Protein 8AMO (pdb70)

Foldseek 3Di:
DFDDDAAEDEQQPQPPWFAPLSRLCVVVVRDQWYDYDQATEGNAPVVLQVLLACCQFWPQLLVDVDPDDDQDQPPRNDGPPVNVVSCVLLQVCQDLVNCVVCQVVLLVVLLVLLVVPLVPQKDFCLVSPLLQSQLQVVCVQQVHDNVCSVLLSVLLVLQLQCPPPPPRDPVSVVSPVVLLVVLLVVLVVLCVPPDPHDSNPCQDDPNRDDSSNSSSNVSNCSNPVRVQLSQLLQQLVQVLQPDLVLLVVCAVPLVLLLLQSLLSLQQQQWCQKRKTFGQAWDATSSHIDGHGGIYIYGFNSNLPVPPDPQRHNDRDSDDPDHDGQSQHHHSPRNSNPSVSSSNSSSNSNSNCVSPSHKHFDPPDRWTADPPDSTSGTPITMMGGD

Structure (mmCIF, N/CA/C/O backbone):
data_8AMO
#
_entry.id   8AMO
#
_cell.length_a   42.210
_cell.length_b   48.530
_cell.length_c   54.150
_cell.angle_alpha   111.652
_cell.angle_beta   99.502
_cell.angle_gamma   109.340
#
_symmetry.space_group_name_H-M   'P 1'
#
loop_
_entity.id
_entity.type
_entity.pdbx_description
1 polymer 'Putative cytochrome P450 143'
2 non-polymer 'PROTOPORPHYRIN IX CONTAINING FE'
3 non-polymer 'CHLORIDE ION'
4 non-polymer GLYCEROL
5 water water
#
loop_
_atom_site.group_PDB
_atom_site.id
_atom_site.type_symbol
_atom_site.label_atom_id
_atom_site.label_alt_id
_atom_site.label_comp_id
_atom_site.label_asym_id
_atom_site.label_entity_id
_atom_site.label_seq_id
_atom_site.pdbx_PDB_ins_code
_atom_site.Cartn_x
_atom_site.Cartn_y
_atom_site.Cartn_z
_atom_site.occupancy
_atom_site.B_iso_or_equiv
_atom_site.auth_seq_id
_atom_site.auth_comp_id
_atom_site.auth_asym_id
_atom_site.auth_atom_id
_atom_site.pdbx_PDB_model_num
ATOM 1 N N . ALA A 1 15 ? 23.27969 10.58866 -29.38486 1.000 76.62360 9 ALA A N 1
ATOM 2 C CA . ALA A 1 15 ? 22.51005 11.82524 -29.45922 1.000 62.61314 9 ALA A CA 1
ATOM 3 C C . ALA A 1 15 ? 21.74673 12.08346 -28.15803 1.000 64.08428 9 ALA A C 1
ATOM 4 O O . ALA A 1 15 ? 21.30200 11.14609 -27.48926 1.000 65.65266 9 ALA A O 1
ATOM 6 N N . GLY A 1 16 ? 21.60194 13.37178 -27.80501 1.000 53.59978 10 GLY A N 1
ATOM 7 C CA . GLY A 1 16 ? 20.89015 13.75294 -26.60228 1.000 48.78653 10 GLY A CA 1
ATOM 8 C C . GLY A 1 16 ? 19.40270 13.93029 -26.84172 1.000 38.75006 10 GLY A C 1
ATOM 9 O O . GLY A 1 16 ? 18.93127 13.95025 -27.97740 1.000 30.48993 10 GLY A O 1
ATOM 10 N N . SER A 1 17 ? 18.66205 14.06802 -25.74278 1.000 32.59214 11 SER A N 1
ATOM 11 C CA . SER A 1 17 ? 17.20398 14.08476 -25.77953 1.000 27.19758 11 SER A CA 1
ATOM 12 C C . SER A 1 17 ? 16.71603 15.47538 -25.39475 1.000 27.75599 11 SER A C 1
ATOM 13 O O . SER A 1 17 ? 16.82027 15.87340 -24.23044 1.000 24.71131 11 SER A O 1
ATOM 16 N N . PHE A 1 18 ? 16.17591 16.21051 -26.37059 1.000 22.16820 12 PHE A N 1
ATOM 17 C CA . PHE A 1 18 ? 15.77897 17.59412 -26.16006 1.000 18.36083 12 PHE A CA 1
ATOM 18 C C . PHE A 1 18 ? 14.27754 17.81298 -26.27425 1.000 18.45774 12 PHE A C 1
ATOM 19 O O . PHE A 1 18 ? 13.83198 18.96549 -26.27594 1.000 18.97528 12 PHE A O 1
ATOM 27 N N . TYR A 1 19 ? 13.48542 16.74284 -26.34180 1.000 17.43157 13 TYR A N 1
ATOM 28 C CA . TYR A 1 19 ? 12.05604 16.82436 -26.62918 1.000 19.54952 13 TYR A CA 1
ATOM 29 C C . TYR A 1 19 ? 11.30060 16.08704 -25.53166 1.000 23.04922 13 TYR A C 1
ATOM 30 O O . TYR A 1 19 ? 11.07574 14.88078 -25.61427 1.000 20.10381 13 TYR A O 1
ATOM 39 N N . LEU A 1 20 ? 10.89935 16.83899 -24.51157 1.000 18.38538 14 LEU A N 1
ATOM 40 C CA . LEU A 1 20 ? 10.28724 16.26878 -23.32488 1.000 16.90932 14 LEU A CA 1
ATOM 41 C C . LEU A 1 20 ? 8.81676 15.95875 -23.58275 1.000 19.85343 14 LEU A C 1
ATOM 42 O O . LEU A 1 20 ? 8.03974 16.87594 -23.86408 1.000 20.82449 14 LEU A O 1
ATOM 47 N N . PRO A 1 21 ? 8.39030 14.70384 -23.47149 1.000 18.24332 15 PRO A N 1
ATOM 48 C CA . PRO A 1 21 ? 6.95844 14.40657 -23.58388 1.000 17.22418 15 PRO A CA 1
ATOM 49 C C . PRO A 1 21 ? 6.19146 15.00502 -22.41914 1.000 20.74585 15 PRO A C 1
ATOM 50 O O . PRO A 1 21 ? 6.69094 15.07300 -21.29430 1.000 18.02185 15 PRO A O 1
ATOM 54 N N . ARG A 1 22 ? 4.96859 15.44613 -22.69942 1.000 19.33942 16 ARG A N 1
ATOM 55 C CA . ARG A 1 22 ? 4.09755 16.00577 -21.68292 1.000 17.41592 16 ARG A CA 1
ATOM 56 C C . ARG A 1 22 ? 2.71419 15.38404 -21.80795 1.000 20.55100 16 ARG A C 1
ATOM 57 O O . ARG A 1 22 ? 2.17157 15.25150 -22.91065 1.000 24.29752 16 ARG A O 1
ATOM 65 N N . LEU A 1 23 ? 2.15586 14.98406 -20.67222 1.000 17.52377 17 LEU A N 1
ATOM 66 C CA . LEU A 1 23 ? 0.79683 14.47850 -20.61979 1.000 23.88616 17 LEU A CA 1
ATOM 67 C C . LEU A 1 23 ? 0.03833 15.18175 -19.50653 1.000 23.05152 17 LEU A C 1
ATOM 68 O O . LEU A 1 23 ? 0.62825 15.68775 -18.55129 1.000 19.41729 17 LEU A O 1
ATOM 73 N N A GLU A 1 24 ? -1.28147 15.23195 -19.63931 0.500 22.71679 18 GLU A N 1
ATOM 74 N N B GLU A 1 24 ? -1.27895 15.21160 -19.66948 0.500 22.73537 18 GLU A N 1
ATOM 75 C CA A GLU A 1 24 ? -2.12951 15.73104 -18.56620 0.500 24.66404 18 GLU A CA 1
ATOM 76 C CA B GLU A 1 24 ? -2.20114 15.64265 -18.63279 0.500 24.74947 18 GLU A CA 1
ATOM 77 C C A GLU A 1 24 ? -2.53576 14.54818 -17.69784 0.500 21.96952 18 GLU A C 1
ATOM 78 C C B GLU A 1 24 ? -2.46002 14.45499 -17.71301 0.500 21.88838 18 GLU A C 1
ATOM 79 O O A GLU A 1 24 ? -3.19408 13.62046 -18.17814 0.500 21.38218 18 GLU A O 1
ATOM 80 O O B GLU A 1 24 ? -2.93749 13.41519 -18.17182 0.500 21.41532 18 GLU A O 1
ATOM 91 N N . TYR A 1 25 ? -2.13739 14.59089 -16.42504 1.000 18.20879 19 TYR A N 1
ATOM 92 C CA . TYR A 1 25 ? -2.33811 13.46097 -15.51732 1.000 22.09989 19 TYR A CA 1
ATOM 93 C C . TYR A 1 25 ? -3.80809 13.06921 -15.41949 1.000 22.77632 19 TYR A C 1
ATOM 94 O O . TYR A 1 25 ? -4.14522 11.87802 -15.45606 1.000 23.62272 19 TYR A O 1
ATOM 103 N N . SER A 1 26 ? -4.69607 14.05596 -15.30823 1.000 24.23926 20 SER A N 1
ATOM 104 C CA . SER A 1 26 ? -6.10894 13.76240 -15.08966 1.000 22.91222 20 SER A CA 1
ATOM 105 C C . SER A 1 26 ? -6.74008 12.96062 -16.22123 1.000 24.82588 20 SER A C 1
ATOM 106 O O . SER A 1 26 ? -7.78152 12.33267 -16.00327 1.000 31.71206 20 SER A O 1
ATOM 109 N N A THR A 1 27 ? -6.13421 12.96098 -17.41425 0.500 26.48947 21 THR A N 1
ATOM 110 N N B THR A 1 27 ? -6.15613 12.95527 -17.41747 0.500 26.49308 21 THR A N 1
ATOM 111 C CA A THR A 1 27 ? -6.68511 12.26235 -18.57097 0.500 25.44792 21 THR A CA 1
ATOM 112 C CA B THR A 1 27 ? -6.75467 12.22494 -18.52721 0.500 25.45777 21 THR A CA 1
ATOM 113 C C A THR A 1 27 ? -6.24361 10.81204 -18.67964 0.500 22.45429 21 THR A C 1
ATOM 114 C C B THR A 1 27 ? -6.05672 10.89734 -18.82768 0.500 22.31739 21 THR A C 1
ATOM 115 O O A THR A 1 27 ? -6.78745 10.09139 -19.51968 0.500 17.37777 21 THR A O 1
ATOM 116 O O B THR A 1 27 ? -6.25119 10.33556 -19.90918 0.500 21.88172 21 THR A O 1
ATOM 123 N N . LEU A 1 28 ? -5.26367 10.37761 -17.89202 1.000 20.33995 22 LEU A N 1
ATOM 124 C CA . LEU A 1 28 ? -4.76389 9.01791 -18.03500 1.000 20.46820 22 LEU A CA 1
ATOM 125 C C . LEU A 1 28 ? -5.91562 8.03193 -17.82949 1.000 19.58300 22 LEU A C 1
ATOM 126 O O . LEU A 1 28 ? -6.74205 8.21643 -16.92888 1.000 21.54593 22 LEU A O 1
ATOM 131 N N . PRO A 1 29 ? -6.02658 7.01153 -18.66449 1.000 20.75980 23 PRO A N 1
ATOM 132 C CA . PRO A 1 29 ? -7.14189 6.04918 -18.54255 1.000 19.91407 23 PRO A CA 1
ATOM 133 C C . PRO A 1 29 ? -6.88197 5.07824 -17.39751 1.000 21.10106 23 PRO A C 1
ATOM 134 O O . PRO A 1 29 ? -6.46132 3.93368 -17.56914 1.000 21.33560 23 PRO A O 1
ATOM 138 N N A MET A 1 30 ? -7.13725 5.55607 -16.18015 0.500 17.37705 24 MET A N 1
ATOM 139 N N B MET A 1 30 ? -7.13982 5.55824 -16.18614 0.500 17.37479 24 MET A N 1
ATOM 140 C CA A MET A 1 30 ? -6.75949 4.85148 -14.96489 0.500 17.48382 24 MET A CA 1
ATOM 141 C CA B MET A 1 30 ? -6.78228 4.86516 -14.95421 0.500 17.50789 24 MET A CA 1
ATOM 142 C C A MET A 1 30 ? -7.93663 4.36287 -14.12126 0.500 16.48098 24 MET A C 1
ATOM 143 C C B MET A 1 30 ? -7.96503 4.28762 -14.19573 0.500 16.40290 24 MET A C 1
ATOM 144 O O A MET A 1 30 ? -7.72535 3.50719 -13.24986 0.500 17.85400 24 MET A O 1
ATOM 145 O O B MET A 1 30 ? -7.78610 3.31831 -13.45414 0.500 18.24840 24 MET A O 1
ATOM 154 N N . ALA A 1 31 ? -9.15856 4.86867 -14.34302 1.000 16.95481 25 ALA A N 1
ATOM 155 C CA . ALA A 1 31 ? -10.26899 4.51514 -13.45638 1.000 21.98707 25 ALA A CA 1
ATOM 156 C C . ALA A 1 31 ? -10.64316 3.04688 -13.57302 1.000 20.53433 25 ALA A C 1
ATOM 157 O O . ALA A 1 31 ? -10.91321 2.39131 -12.56334 1.000 17.65004 25 ALA A O 1
ATOM 159 N N . VAL A 1 32 ? -10.64234 2.51342 -14.79025 1.000 19.06165 26 VAL A N 1
ATOM 160 C CA . VAL A 1 32 ? -11.13925 1.16264 -15.05457 1.000 16.21206 26 VAL A CA 1
ATOM 161 C C . VAL A 1 32 ? -10.03250 0.11989 -14.95748 1.000 14.83775 26 VAL A C 1
ATOM 162 O O . VAL A 1 32 ? -10.21261 -0.94345 -14.35652 1.000 20.59507 26 VAL A O 1
ATOM 166 N N . ASP A 1 33 ? -8.87554 0.39611 -15.55156 1.000 18.99522 27 ASP A N 1
ATOM 167 C CA . ASP A 1 33 ? -7.81956 -0.59991 -15.70422 1.000 16.50403 27 ASP A CA 1
ATOM 168 C C . ASP A 1 33 ? -6.49145 0.11080 -15.50283 1.000 17.89262 27 ASP A C 1
ATOM 169 O O . ASP A 1 33 ? -6.09122 0.91868 -16.35178 1.000 16.69496 27 ASP A O 1
ATOM 174 N N . ARG A 1 34 ? -5.79477 -0.20671 -14.40649 1.000 14.15219 28 ARG A N 1
ATOM 175 C CA . ARG A 1 34 ? -4.48352 0.39959 -14.17726 1.000 15.52477 28 ARG A CA 1
ATOM 176 C C . ARG A 1 34 ? -3.46667 -0.01896 -15.23328 1.000 19.96606 28 ARG A C 1
ATOM 177 O O . ARG A 1 34 ? -2.53558 0.73516 -15.52582 1.000 20.25982 28 ARG A O 1
ATOM 185 N N . GLY A 1 35 ? -3.62045 -1.20936 -15.81345 1.000 18.49355 29 GLY A N 1
ATOM 186 C CA . GLY A 1 35 ? -2.70482 -1.61838 -16.86995 1.000 19.12861 29 GLY A CA 1
ATOM 187 C C . GLY A 1 35 ? -2.72235 -0.67048 -18.05949 1.000 19.79511 29 GLY A C 1
ATOM 188 O O . GLY A 1 35 ? -1.67359 -0.28216 -18.57779 1.000 19.51627 29 GLY A O 1
ATOM 189 N N . VAL A 1 36 ? -3.92036 -0.28135 -18.50292 1.000 16.74737 30 VAL A N 1
ATOM 190 C CA . VAL A 1 36 ? -4.04936 0.66402 -19.60917 1.000 13.83367 30 VAL A CA 1
ATOM 191 C C . VAL A 1 36 ? -3.49411 2.02705 -19.21898 1.000 17.95923 30 VAL A C 1
ATOM 192 O O . VAL A 1 36 ? -2.83810 2.70282 -20.02772 1.000 18.60181 30 VAL A O 1
ATOM 196 N N . GLY A 1 37 ? -3.74211 2.44592 -17.97716 1.000 19.02409 31 GLY A N 1
ATOM 197 C CA . GLY A 1 37 ? -3.23569 3.72925 -17.52541 1.000 16.78585 31 GLY A CA 1
ATOM 198 C C . GLY A 1 37 ? -1.72056 3.78040 -17.51387 1.000 18.46257 31 GLY A C 1
ATOM 199 O O . GLY A 1 37 ? -1.11173 4.69711 -18.07431 1.000 17.30493 31 GLY A O 1
ATOM 200 N N . TRP A 1 38 ? -1.08489 2.78149 -16.90033 1.000 16.25818 32 TRP A N 1
ATOM 201 C CA . TRP A 1 38 ? 0.37552 2.79591 -16.82799 1.000 14.08957 32 TRP A CA 1
ATOM 202 C C . TRP A 1 38 ? 1.00385 2.59680 -18.19590 1.000 15.99804 32 TRP A C 1
ATOM 203 O O . TRP A 1 38 ? 2.06725 3.15945 -18.47559 1.000 19.24046 32 TRP A O 1
ATOM 214 N N . LYS A 1 39 ? 0.37759 1.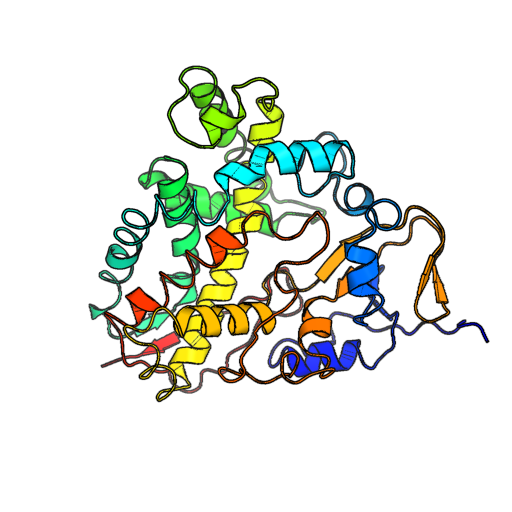77936 -19.04717 1.000 20.89895 33 LYS A N 1
ATOM 215 C CA . LYS A 1 39 ? 0.90569 1.58875 -20.39277 1.000 18.65609 33 LYS A CA 1
ATOM 216 C C . LYS A 1 39 ? 0.88128 2.89735 -21.16604 1.000 19.81504 33 LYS A C 1
ATOM 217 O O . LYS A 1 39 ? 1.83409 3.22129 -21.88540 1.000 18.96865 33 LYS A O 1
ATOM 223 N N . THR A 1 40 ? -0.19329 3.67790 -21.00670 1.000 19.41045 34 THR A N 1
ATOM 224 C CA . THR A 1 40 ? -0.26009 4.97412 -21.67106 1.000 16.88937 34 THR A CA 1
ATOM 225 C C . THR A 1 40 ? 0.88830 5.86242 -21.24140 1.000 18.60784 34 THR A C 1
ATOM 226 O O . THR A 1 40 ? 1.49288 6.56019 -22.06289 1.000 20.03926 34 THR A O 1
ATOM 230 N N . LEU A 1 41 ? 1.19148 5.85933 -19.94883 1.000 19.51896 35 LEU A N 1
ATOM 231 C CA . LEU A 1 41 ? 2.27736 6.68360 -19.45008 1.000 16.08595 35 LEU A CA 1
ATOM 232 C C . LEU A 1 41 ? 3.63102 6.12713 -19.88635 1.000 18.35746 35 LEU A C 1
ATOM 233 O O . LEU A 1 41 ? 4.48653 6.86836 -20.38094 1.000 20.13745 35 LEU A O 1
ATOM 238 N N . ARG A 1 42 ? 3.83263 4.81618 -19.73003 1.000 16.21690 36 ARG A N 1
ATOM 239 C CA . ARG A 1 42 ? 5.10281 4.19069 -20.09624 1.000 16.12053 36 ARG A CA 1
ATOM 240 C C . ARG A 1 42 ? 5.42551 4.42083 -21.56745 1.000 23.39876 36 ARG A C 1
ATOM 241 O O . ARG A 1 42 ? 6.57484 4.71235 -21.92296 1.000 21.44990 36 ARG A O 1
ATOM 249 N N A ASP A 1 43 ? 4.43298 4.29897 -22.43859 0.500 20.05760 37 ASP A N 1
ATOM 250 N N B ASP A 1 43 ? 4.40928 4.28978 -22.43037 0.500 20.05740 37 ASP A N 1
ATOM 251 C CA A ASP A 1 43 ? 4.72546 4.43776 -23.85521 0.500 22.09351 37 ASP A CA 1
ATOM 252 C CA B ASP A 1 43 ? 4.57064 4.45977 -23.86998 0.500 22.05865 37 ASP A CA 1
ATOM 253 C C A ASP A 1 43 ? 4.91980 5.88479 -24.28631 0.500 22.10026 37 ASP A C 1
ATOM 254 C C B ASP A 1 43 ? 4.98185 5.87027 -24.24251 0.500 22.08861 37 ASP A C 1
ATOM 255 O O A ASP A 1 43 ? 5.34122 6.11360 -25.42364 0.500 21.90499 37 ASP A O 1
ATOM 256 O O B ASP A 1 43 ? 5.58961 6.06196 -25.30161 0.500 21.57084 37 ASP A O 1
ATOM 265 N N . ALA A 1 44 ? 4.63834 6.86109 -23.41780 1.000 18.76249 38 ALA A N 1
ATOM 266 C CA . ALA A 1 44 ? 4.92158 8.24338 -23.77676 1.000 19.22475 38 ALA A CA 1
ATOM 267 C C . ALA A 1 44 ? 6.41114 8.56240 -23.74780 1.000 20.49109 38 ALA A C 1
ATOM 268 O O . ALA A 1 44 ? 6.85522 9.45284 -24.48791 1.000 20.62273 38 ALA A O 1
ATOM 270 N N . GLY A 1 45 ? 7.19206 7.84470 -22.94145 1.000 19.02279 39 GLY A N 1
ATOM 271 C CA . GLY A 1 45 ? 8.63398 7.97000 -22.94308 1.000 15.75760 39 GLY A CA 1
ATOM 272 C C . GLY A 1 45 ? 9.23258 7.60971 -21.59543 1.000 17.84425 39 GLY A C 1
ATOM 273 O O . GLY A 1 45 ? 8.51353 7.39778 -20.61092 1.000 19.61626 39 GLY A O 1
ATOM 274 N N . PRO A 1 46 ? 10.56522 7.51522 -21.52902 1.000 20.70404 40 PRO A N 1
ATOM 275 C CA . PRO A 1 46 ? 11.20994 7.23186 -20.23210 1.000 20.41157 40 PRO A CA 1
ATOM 276 C C . PRO A 1 46 ? 11.04854 8.34945 -19.22542 1.000 20.20311 40 PRO A C 1
ATOM 277 O O . PRO A 1 46 ? 11.05742 8.08988 -18.01699 1.000 17.34786 40 PRO A O 1
ATOM 281 N N . VAL A 1 47 ? 10.92322 9.59117 -19.68222 1.000 18.49704 41 VAL A N 1
ATOM 282 C CA . VAL A 1 47 ? 10.67602 10.74293 -18.82840 1.000 14.71587 41 VAL A CA 1
ATOM 283 C C . VAL A 1 47 ? 9.45204 11.45270 -19.38501 1.000 18.85082 41 VAL A C 1
ATOM 284 O O . VAL A 1 47 ? 9.44109 11.84187 -20.55853 1.000 16.78903 41 VAL A O 1
ATOM 288 N N . VAL A 1 48 ? 8.43732 11.63608 -18.55421 1.000 17.77031 42 VAL A N 1
ATOM 289 C CA . VAL A 1 48 ? 7.18181 12.23837 -18.97554 1.000 17.36583 42 VAL A CA 1
ATOM 290 C C . VAL A 1 48 ? 6.81396 13.31868 -17.97092 1.000 18.09288 42 VAL A C 1
ATOM 291 O O . VAL A 1 48 ? 6.70261 13.04662 -16.76819 1.000 16.62085 42 VAL A O 1
ATOM 295 N N . PHE A 1 49 ? 6.62943 14.53455 -18.45326 1.000 18.15051 43 PHE A N 1
ATOM 296 C CA . PHE A 1 49 ? 6.28144 15.65003 -17.58745 1.000 20.69909 43 PHE A CA 1
ATOM 297 C C . PHE A 1 49 ? 4.76350 15.69619 -17.46088 1.000 19.55530 43 PHE A C 1
ATOM 298 O O . PHE A 1 49 ? 4.04719 15.75122 -18.46821 1.000 20.73341 43 PHE A O 1
ATOM 306 N N . MET A 1 50 ? 4.27070 15.61214 -16.22822 1.000 15.61380 44 MET A N 1
ATOM 307 C CA . MET A 1 50 ? 2.83997 15.73242 -15.96797 1.000 17.02593 44 MET A CA 1
ATOM 308 C C . MET A 1 50 ? 2.64964 16.67162 -14.79075 1.000 23.77182 44 MET A C 1
ATOM 309 O O . MET A 1 50 ? 3.05004 16.34978 -13.66694 1.000 20.22784 44 MET A O 1
ATOM 314 N N . ASN A 1 51 ? 2.06910 17.83610 -15.06407 1.000 22.76274 45 ASN A N 1
ATOM 315 C CA . ASN A 1 51 ? 1.55671 18.72577 -14.02675 1.000 25.58228 45 ASN A CA 1
ATOM 316 C C . ASN A 1 51 ? 2.60969 19.01702 -12.95310 1.000 22.01195 45 ASN A C 1
ATOM 317 O O . ASN A 1 51 ? 2.39290 18.84589 -11.75324 1.000 24.40492 45 ASN A O 1
ATOM 322 N N . GLY A 1 52 ? 3.78186 19.43842 -13.41707 1.000 22.71119 46 GLY A N 1
ATOM 323 C CA . GLY A 1 52 ? 4.82370 19.94371 -12.55616 1.000 21.66697 46 GLY A CA 1
ATOM 324 C C . GLY A 1 52 ? 5.91364 18.95282 -12.22289 1.000 23.09848 46 GLY A C 1
ATOM 325 O O . GLY A 1 52 ? 6.96319 19.36895 -11.71567 1.000 23.40648 46 GLY A O 1
ATOM 326 N N . TRP A 1 53 ? 5.70431 17.66441 -12.49099 1.000 17.32109 47 TRP A N 1
ATOM 327 C CA . TRP A 1 53 ? 6.63038 16.62120 -12.08115 1.000 19.56993 47 TRP A CA 1
ATOM 328 C C . TRP A 1 53 ? 7.14498 15.85593 -13.29115 1.000 15.44548 47 TRP A C 1
ATOM 329 O O . TRP A 1 53 ? 6.42209 15.67399 -14.27998 1.000 17.10180 47 TRP A O 1
ATOM 340 N N . TYR A 1 54 ? 8.40262 15.40771 -13.19800 1.000 13.82882 48 TYR A N 1
ATOM 341 C CA . TYR A 1 54 ? 9.00132 14.49780 -14.17269 1.000 18.65092 48 TYR A CA 1
ATOM 342 C C . TYR A 1 54 ? 8.76395 13.06215 -13.71159 1.000 17.87649 48 TYR A C 1
ATOM 343 O O . TYR A 1 54 ? 9.30375 12.63760 -12.68860 1.000 19.33714 48 TYR A O 1
ATOM 352 N N . TYR A 1 55 ? 7.99245 12.29750 -14.48048 1.000 16.46588 49 TYR A N 1
ATOM 353 C CA . TYR A 1 55 ? 7.72941 10.90366 -14.14571 1.000 18.91926 49 TYR A CA 1
ATOM 354 C C . TYR A 1 55 ? 8.75430 10.02538 -14.85512 1.000 16.75962 49 TYR A C 1
ATOM 355 O O . TYR A 1 55 ? 8.88133 10.07900 -16.08639 1.000 15.80966 49 TYR A O 1
ATOM 364 N N A LEU A 1 56 ? 9.49735 9.23925 -14.08356 0.500 15.41646 50 LEU A N 1
ATOM 365 N N B LEU A 1 56 ? 9.50890 9.25055 -14.08371 0.500 15.41814 50 LEU A N 1
ATOM 366 C CA A LEU A 1 56 ? 10.41041 8.24509 -14.63036 0.500 15.92175 50 LEU A CA 1
ATOM 367 C CA B LEU A 1 56 ? 10.40482 8.24740 -14.63935 0.500 15.92709 50 LEU A CA 1
ATOM 368 C C A LEU A 1 56 ? 9.64883 6.93060 -14.73449 0.500 14.94394 50 LEU A C 1
ATOM 369 C C B LEU A 1 56 ? 9.62382 6.94658 -14.74025 0.500 14.95609 50 LEU A C 1
ATOM 370 O O A LEU A 1 56 ? 9.19338 6.39043 -13.71749 0.500 16.82387 50 LEU A O 1
ATOM 371 O O B LEU A 1 56 ? 9.13409 6.43049 -13.72618 0.500 16.80340 50 LEU A O 1
ATOM 380 N N . THR A 1 57 ? 9.48021 6.43566 -15.96153 1.000 15.14089 51 THR A N 1
ATOM 381 C CA . THR A 1 57 ? 8.55949 5.34129 -16.23887 1.000 16.63263 51 THR A CA 1
ATOM 382 C C . THR A 1 57 ? 9.22381 3.99366 -16.45913 1.000 20.00151 51 THR A C 1
ATOM 383 O O . THR A 1 57 ? 8.51026 2.98755 -16.53076 1.000 22.92641 51 THR A O 1
ATOM 387 N N . ARG A 1 58 ? 10.54199 3.93368 -16.57618 1.000 13.49616 52 ARG A N 1
ATOM 388 C CA . ARG A 1 58 ? 11.22469 2.71964 -17.01163 1.000 19.24098 52 ARG A CA 1
ATOM 389 C C . ARG A 1 58 ? 12.00707 2.08557 -15.86261 1.000 18.82375 52 ARG A C 1
ATOM 390 O O . ARG A 1 58 ? 12.61712 2.78867 -15.05242 1.000 18.69836 52 ARG A O 1
ATOM 398 N N . ARG A 1 59 ? 11.99353 0.74815 -15.83895 1.000 16.82000 53 ARG A N 1
ATOM 399 C CA . ARG A 1 59 ? 12.55833 -0.05489 -14.75492 1.000 18.33043 53 ARG A CA 1
ATOM 400 C C . ARG A 1 59 ? 14.00238 0.30487 -14.44111 1.000 20.33000 53 ARG A C 1
ATOM 401 O O . ARG A 1 59 ? 14.37393 0.45087 -13.27080 1.000 17.94487 53 ARG A O 1
ATOM 409 N N A GLU A 1 60 ? 14.84330 0.43199 -15.47048 0.500 19.91207 54 GLU A N 1
ATOM 410 N N B GLU A 1 60 ? 14.83153 0.44065 -15.48265 0.500 19.91025 54 GLU A N 1
ATOM 411 C CA A GLU A 1 60 ? 16.25746 0.69683 -15.22174 0.500 18.35010 54 GLU A CA 1
ATOM 412 C CA B GLU A 1 60 ? 16.25325 0.70935 -15.28798 0.500 18.37258 54 GLU A CA 1
ATOM 413 C C A GLU A 1 60 ? 16.44730 2.00590 -14.46335 0.500 21.50962 54 GLU A C 1
ATOM 414 C C B GLU A 1 60 ? 16.46646 2.00509 -14.51306 0.500 21.51119 54 GLU A C 1
ATOM 415 O O A GLU A 1 60 ? 17.28759 2.09446 -13.55769 0.500 24.87166 54 GLU A O 1
ATOM 416 O O B GLU A 1 60 ? 17.34181 2.08163 -13.64054 0.500 25.01106 54 GLU A O 1
ATOM 427 N N . ASP A 1 61 ? 15.64601 3.02047 -14.78970 1.000 16.25545 55 ASP A N 1
ATOM 428 C CA . ASP A 1 61 ? 15.80597 4.32506 -14.16112 1.000 20.07521 55 ASP A CA 1
ATOM 429 C C . ASP A 1 61 ? 15.13201 4.37848 -12.79508 1.000 16.04973 55 ASP A C 1
ATOM 430 O O . ASP A 1 61 ? 15.68293 4.95065 -11.84861 1.000 17.37577 55 ASP A O 1
ATOM 435 N N . VAL A 1 62 ? 13.92182 3.82788 -12.69893 1.000 17.02794 56 VAL A N 1
ATOM 436 C CA . VAL A 1 62 ? 13.17092 3.83045 -11.44568 1.000 13.13048 56 VAL A CA 1
ATOM 437 C C . VAL A 1 62 ? 13.94744 3.12334 -10.33568 1.000 16.27284 56 VAL A C 1
ATOM 438 O O . VAL A 1 62 ? 14.07540 3.63208 -9.21745 1.000 15.40585 56 VAL A O 1
ATOM 442 N N . LEU A 1 63 ? 14.46176 1.92757 -10.61185 1.000 15.01790 57 LEU A N 1
ATOM 443 C CA . LEU A 1 63 ? 15.11351 1.18073 -9.53653 1.000 19.49628 57 LEU A CA 1
ATOM 444 C C . LEU A 1 63 ? 16.44703 1.80892 -9.15412 1.000 15.97991 57 LEU A C 1
ATOM 445 O O . LEU A 1 63 ? 16.76073 1.91478 -7.96729 1.000 18.56410 57 LEU A O 1
ATOM 450 N N . ALA A 1 64 ? 17.22281 2.27261 -10.14326 1.000 16.62814 58 ALA A N 1
ATOM 451 C CA . ALA A 1 64 ? 18.45999 2.98931 -9.83610 1.000 15.35632 58 ALA A CA 1
ATOM 452 C C . ALA A 1 64 ? 18.17100 4.24197 -9.01186 1.000 19.88721 58 ALA A C 1
ATOM 453 O O . ALA A 1 64 ? 18.89424 4.54603 -8.05156 1.000 18.45109 58 ALA A O 1
ATOM 455 N N . ALA A 1 65 ? 17.09166 4.95954 -9.34787 1.000 14.46308 59 ALA A N 1
ATOM 456 C CA . ALA A 1 65 ? 16.76116 6.18055 -8.61712 1.000 16.71163 59 ALA A CA 1
ATOM 457 C C . ALA A 1 65 ? 16.35085 5.86222 -7.18071 1.000 13.68504 59 ALA A C 1
ATOM 458 O O . ALA A 1 65 ? 16.81387 6.51231 -6.23489 1.000 15.77059 59 ALA A O 1
ATOM 460 N N . LEU A 1 66 ? 15.48722 4.86092 -6.99407 1.000 14.21988 60 LEU A N 1
ATOM 461 C CA . LEU A 1 66 ? 15.09670 4.45085 -5.64096 1.000 12.66112 60 LEU A CA 1
ATOM 462 C C . LEU A 1 66 ? 16.30510 4.06781 -4.80448 1.000 18.80758 60 LEU A C 1
ATOM 463 O O . LEU A 1 66 ? 16.31926 4.28664 -3.57960 1.000 15.78935 60 LEU A O 1
ATOM 468 N N . ARG A 1 67 ? 17.31240 3.47344 -5.44263 1.000 16.78910 61 ARG A N 1
ATOM 469 C CA . ARG A 1 67 ? 18.50805 2.99317 -4.75684 1.000 19.21597 61 ARG A CA 1
ATOM 470 C C . ARG A 1 67 ? 19.54302 4.08075 -4.53065 1.000 21.33656 61 ARG A C 1
ATOM 471 O O . ARG A 1 67 ? 20.55343 3.82248 -3.87103 1.000 19.82561 61 ARG A O 1
ATOM 479 N N . ASN A 1 68 ? 19.33069 5.29266 -5.05970 1.000 16.36608 62 ASN A N 1
ATOM 480 C CA . ASN A 1 68 ? 20.30828 6.37523 -4.94944 1.000 19.66627 62 ASN A CA 1
ATOM 481 C C . ASN A 1 68 ? 19.71916 7.55634 -4.18280 1.000 19.21086 62 ASN A C 1
ATOM 482 O O . ASN A 1 68 ? 19.32597 8.56676 -4.78551 1.000 18.95144 62 ASN A O 1
ATOM 487 N N . PRO A 1 69 ? 19.68032 7.48443 -2.84920 1.000 17.42288 63 PRO A N 1
ATOM 488 C CA . PRO A 1 69 ? 19.12701 8.60885 -2.07204 1.000 16.12915 63 PRO A CA 1
ATOM 489 C C . PRO A 1 69 ? 19.98904 9.85528 -2.08795 1.000 17.24833 63 PRO A C 1
ATOM 490 O O . PRO A 1 69 ? 19.45250 10.95559 -1.87402 1.000 20.72296 63 PRO A O 1
ATOM 494 N N . LYS A 1 70 ? 21.29019 9.72600 -2.35681 1.000 17.43250 64 LYS A N 1
ATOM 495 C CA . LYS A 1 70 ? 22.15764 10.89984 -2.43850 1.000 13.64737 64 LYS A CA 1
ATOM 496 C C . LYS A 1 70 ? 21.70465 11.81432 -3.56318 1.000 21.18246 64 LYS A C 1
ATOM 497 O O . LYS A 1 70 ? 21.69840 13.04552 -3.42171 1.000 20.11984 64 LYS A O 1
ATOM 503 N N . VAL A 1 71 ? 21.31307 11.22274 -4.68191 1.000 18.09324 65 VAL A N 1
ATOM 504 C CA . VAL A 1 71 ? 20.94220 11.97998 -5.86491 1.000 20.04079 65 VAL A CA 1
ATOM 505 C C . VAL A 1 71 ? 19.43983 12.25418 -5.89935 1.000 17.92377 65 VAL A C 1
ATOM 506 O O . VAL A 1 71 ? 19.01360 13.36413 -6.23123 1.000 19.75872 65 VAL A O 1
ATOM 510 N N . PHE A 1 72 ? 18.61804 11.25991 -5.55583 1.000 14.08179 66 PHE A N 1
ATOM 511 C CA . PHE A 1 72 ? 17.15848 11.39574 -5.57095 1.000 14.30366 66 PHE A CA 1
ATOM 512 C C . PHE A 1 72 ? 16.69320 11.48354 -4.11641 1.000 16.12965 66 PHE A C 1
ATOM 513 O O . PHE A 1 72 ? 16.45487 10.46905 -3.45815 1.000 17.20717 66 PHE A O 1
ATOM 521 N N . SER A 1 73 ? 16.58690 12.70875 -3.61850 1.000 13.05008 67 SER A N 1
ATOM 522 C CA . SER A 1 73 ? 16.35267 12.93064 -2.19847 1.000 11.42143 67 SER A CA 1
ATOM 523 C C . SER A 1 73 ? 14.88631 12.73424 -1.85101 1.000 15.82893 67 SER A C 1
ATOM 524 O O . SER A 1 73 ? 13.99225 13.20997 -2.55612 1.000 16.33767 67 SER A O 1
ATOM 527 N N . SER A 1 74 ? 14.64564 12.02421 -0.74471 1.000 15.60916 68 SER A N 1
ATOM 528 C CA . SER A 1 74 ? 13.31479 11.97426 -0.14990 1.000 17.50266 68 SER A CA 1
ATOM 529 C C . SER A 1 74 ? 13.04367 13.21138 0.70130 1.000 16.88678 68 SER A C 1
ATOM 530 O O . SER A 1 74 ? 11.93780 13.77972 0.65524 1.000 18.97621 68 SER A O 1
ATOM 533 N N . ARG A 1 75 ? 14.03663 13.64665 1.48426 1.000 17.52244 69 ARG A N 1
ATOM 534 C CA . ARG A 1 75 ? 13.80899 14.78166 2.37254 1.000 16.92253 69 ARG A CA 1
ATOM 535 C C . ARG A 1 75 ? 13.39677 16.02349 1.59302 1.000 19.58757 69 ARG A C 1
ATOM 536 O O . ARG A 1 75 ? 12.46871 16.73634 1.99374 1.000 21.14068 69 ARG A O 1
ATOM 544 N N . LYS A 1 76 ? 14.04469 16.27394 0.45570 1.000 19.78166 70 LYS A N 1
ATOM 545 C CA . LYS A 1 76 ? 13.71708 17.46061 -0.32353 1.000 20.40889 70 LYS A CA 1
ATOM 546 C C . LYS A 1 76 ? 12.31644 17.38144 -0.91823 1.000 18.57407 70 LYS A C 1
ATOM 547 O O . LYS A 1 76 ? 11.68948 18.41867 -1.15278 1.000 22.10606 70 LYS A O 1
ATOM 553 N N . ALA A 1 77 ? 11.80054 16.17581 -1.15552 1.000 18.06627 71 ALA A N 1
ATOM 554 C CA . ALA A 1 77 ? 10.45125 16.02096 -1.67536 1.000 21.57465 71 ALA A CA 1
ATOM 555 C C . ALA A 1 77 ? 9.39525 15.98547 -0.58320 1.000 20.80778 71 ALA A C 1
ATOM 556 O O . ALA A 1 77 ? 8.24143 16.34578 -0.84200 1.000 26.95133 71 ALA A O 1
ATOM 558 N N . LEU A 1 78 ? 9.75402 15.56660 0.63529 1.000 20.44039 72 LEU A N 1
ATOM 559 C CA . LEU A 1 78 ? 8.75157 15.18034 1.61859 1.000 19.32079 72 LEU A CA 1
ATOM 560 C C . LEU A 1 78 ? 8.80614 15.93989 2.94090 1.000 23.66830 72 LEU A C 1
ATOM 561 O O . LEU A 1 78 ? 7.88126 15.78623 3.74944 1.000 25.46361 72 LEU A O 1
ATOM 566 N N . GLN A 1 79 ? 9.83237 16.75103 3.18648 1.000 22.49350 73 GLN A N 1
ATOM 567 C CA . GLN A 1 79 ? 9.88080 17.52317 4.42579 1.000 24.15273 73 GLN A CA 1
ATOM 568 C C . GLN A 1 79 ? 8.84501 18.63431 4.33627 1.000 27.30844 73 GLN A C 1
ATOM 569 O O . GLN A 1 79 ? 8.90265 19.44275 3.40168 1.000 24.02361 73 GLN A O 1
ATOM 575 N N . PRO A 1 80 ? 7.87664 18.69754 5.24202 1.000 27.03719 74 PRO A N 1
ATOM 576 C CA . PRO A 1 80 ? 6.82216 19.71401 5.13628 1.000 32.04865 74 PRO A CA 1
ATOM 577 C C . PRO A 1 80 ? 7.37137 21.09921 5.41858 1.000 29.65858 74 PRO A C 1
ATOM 578 O O . PRO A 1 80 ? 8.44527 21.24250 6.02958 1.000 28.34610 74 PRO A O 1
ATOM 582 N N . PRO A 1 81 ? 6.65833 22.14768 4.96865 1.000 30.25261 75 PRO A N 1
ATOM 583 C CA . PRO A 1 81 ? 7.01020 23.52856 5.33961 1.000 32.35999 75 PRO A CA 1
ATOM 584 C C . PRO A 1 81 ? 6.73777 23.82226 6.80553 1.000 40.10245 75 PRO A C 1
ATOM 585 O O . PRO A 1 81 ? 6.27430 22.95613 7.54878 1.000 43.11590 75 PRO A O 1
ATOM 589 N N . GLY A 1 82 ? 6.99399 25.06272 7.21902 1.000 49.03750 76 GLY A N 1
ATOM 590 C CA . GLY A 1 82 ? 6.78424 25.46250 8.59708 1.000 46.62701 76 GLY A CA 1
ATOM 591 C C . GLY A 1 82 ? 7.66884 24.67767 9.54899 1.000 49.59080 76 GLY A C 1
ATOM 592 O O . GLY A 1 82 ? 8.80181 24.29956 9.22567 1.000 43.83578 76 GLY A O 1
ATOM 593 N N . ASN A 1 83 ? 7.12798 24.41188 10.74172 1.000 60.86741 77 ASN A N 1
ATOM 594 C CA . ASN A 1 83 ? 7.80221 23.64279 11.78913 1.000 60.69435 77 ASN A CA 1
ATOM 595 C C . ASN A 1 83 ? 6.91707 22.47190 12.21331 1.000 57.94252 77 ASN A C 1
ATOM 596 O O . ASN A 1 83 ? 6.36993 22.45754 13.32408 1.000 55.34415 77 ASN A O 1
ATOM 598 N N . PRO A 1 84 ? 6.75756 21.46691 11.35122 1.000 48.83460 78 PRO A N 1
ATOM 599 C CA . PRO A 1 84 ? 5.88961 20.33756 11.69892 1.000 47.35979 78 PRO A CA 1
ATOM 600 C C . PRO A 1 84 ? 6.61988 19.29825 12.53581 1.000 43.43409 78 PRO A C 1
ATOM 601 O O . PRO A 1 84 ? 7.80361 19.46131 12.84742 1.000 45.21629 78 PRO A O 1
ATOM 605 N N . LEU A 1 85 ? 5.91223 18.23210 12.90905 1.000 34.02091 79 LEU A N 1
ATOM 606 C CA . LEU A 1 85 ? 6.55950 17.06256 13.47165 1.000 25.48157 79 LEU A CA 1
ATOM 607 C C . LEU A 1 85 ? 7.43967 16.40998 12.40762 1.000 26.42468 79 LEU A C 1
ATOM 608 O O . LEU A 1 85 ? 7.06989 16.37396 11.23029 1.000 25.41627 79 LEU A O 1
ATOM 613 N N . PRO A 1 86 ? 8.59331 15.86756 12.79503 1.000 24.12031 80 PRO A N 1
ATOM 614 C CA . PRO A 1 86 ? 9.44185 15.17009 11.81591 1.000 24.04215 80 PRO A CA 1
ATOM 615 C C . PRO A 1 86 ? 8.74113 13.93544 11.28420 1.000 19.33864 80 PRO A C 1
ATOM 616 O O . PRO A 1 86 ? 8.16952 13.14908 12.04041 1.000 22.68809 80 PRO A O 1
ATOM 620 N N . VAL A 1 87 ? 8.79507 13.76305 9.96906 1.000 18.00536 81 VAL A N 1
ATOM 621 C CA . VAL A 1 87 ? 8.10217 12.63668 9.31140 1.000 16.67242 81 VAL A CA 1
ATOM 622 C C . VAL A 1 87 ? 9.07938 11.46529 9.32189 1.000 15.37537 81 VAL A C 1
ATOM 623 O O . VAL A 1 87 ? 9.73456 11.13589 8.32786 1.000 16.58477 81 VAL A O 1
ATOM 627 N N . VAL A 1 88 ? 9.18533 10.81980 10.48624 1.000 15.40940 82 VAL A N 1
ATOM 628 C CA . VAL A 1 88 ? 10.13574 9.72619 10.72014 1.000 15.66882 82 VAL A CA 1
ATOM 629 C C . VAL A 1 88 ? 9.55910 8.40207 10.23357 1.000 15.71847 82 VAL A C 1
ATOM 630 O O . VAL A 1 88 ? 8.50949 7.98389 10.73289 1.000 18.47697 82 VAL A O 1
ATOM 634 N N . PRO A 1 89 ? 10.22923 7.68137 9.30404 1.000 14.48948 83 PRO A N 1
ATOM 635 C CA . PRO A 1 89 ? 11.50030 8.03201 8.65065 1.000 16.98494 83 PRO A CA 1
ATOM 636 C C . PRO A 1 89 ? 11.35572 8.46325 7.18884 1.000 18.15359 83 PRO A C 1
ATOM 637 O O . PRO A 1 89 ? 12.36588 8.69289 6.52185 1.000 15.67976 83 PRO A O 1
ATOM 641 N N . LEU A 1 90 ? 10.11283 8.60454 6.73381 1.000 17.57984 84 LEU A N 1
ATOM 642 C CA . LEU A 1 90 ? 9.82818 8.79840 5.31167 1.000 14.16050 84 LEU A CA 1
ATOM 643 C C . LEU A 1 90 ? 10.56757 9.99361 4.72357 1.000 14.27802 84 LEU A C 1
ATOM 644 O O . LEU A 1 90 ? 11.01487 9.95048 3.57162 1.000 16.85658 84 LEU A O 1
ATOM 649 N N . ALA A 1 91 ? 10.64899 11.09862 5.46104 1.000 14.40177 85 ALA A N 1
ATOM 650 C CA . ALA A 1 91 ? 11.17080 12.33810 4.89998 1.000 16.72880 85 ALA A CA 1
ATOM 651 C C . ALA A 1 91 ? 12.62412 12.58098 5.27053 1.000 16.34650 85 ALA A C 1
ATOM 652 O O . ALA A 1 91 ? 13.05192 13.73489 5.37073 1.000 19.60612 85 ALA A O 1
ATOM 654 N N . PHE A 1 92 ? 13.39864 11.52255 5.49222 1.000 15.95380 86 PHE A N 1
ATOM 655 C CA . PHE A 1 92 ? 14.80264 11.65773 5.84255 1.000 16.74169 86 PHE A CA 1
ATOM 656 C C . PHE A 1 92 ? 15.70455 10.99247 4.81549 1.000 17.87699 86 PHE A C 1
ATOM 657 O O . PHE A 1 92 ? 15.31235 10.02923 4.15733 1.000 16.31456 86 PHE A O 1
ATOM 665 N N . ASP A 1 93 ? 16.89317 11.54885 4.64488 1.000 13.74195 87 ASP A N 1
ATOM 666 C CA . ASP A 1 93 ? 17.94880 10.94340 3.84408 1.000 14.43884 87 ASP A CA 1
ATOM 667 C C . ASP A 1 93 ? 19.06772 10.39609 4.73538 1.000 16.01708 87 ASP A C 1
ATOM 668 O O . ASP A 1 93 ? 19.19819 10.77129 5.91153 1.000 15.40314 87 ASP A O 1
ATOM 673 N N . PRO A 1 94 ? 19.90486 9.50535 4.20960 1.000 16.74267 88 PRO A N 1
ATOM 674 C CA . PRO A 1 94 ? 21.09289 9.10817 4.95430 1.000 17.12908 88 PRO A CA 1
ATOM 675 C C . PRO A 1 94 ? 21.92741 10.32641 5.29062 1.000 16.82611 88 PRO A C 1
ATOM 676 O O . PRO A 1 94 ? 21.98188 11.29671 4.51268 1.000 19.96778 88 PRO A O 1
ATOM 680 N N . PRO A 1 95 ? 22.59515 10.32773 6.44462 1.000 16.64731 89 PRO A N 1
ATOM 681 C CA . PRO A 1 95 ? 22.70278 9.25631 7.44062 1.000 19.30750 89 PRO A CA 1
ATOM 682 C C . PRO A 1 95 ? 21.53697 9.18616 8.42396 1.000 19.97167 89 PRO A C 1
ATOM 683 O O . PRO A 1 95 ? 21.39149 8.15070 9.07250 1.000 18.14665 89 PRO A O 1
ATOM 687 N N . GLU A 1 96 ? 20.72205 10.24377 8.53770 1.000 16.11735 90 GLU A N 1
ATOM 688 C CA . GLU A 1 96 ? 19.64042 10.22255 9.52711 1.000 19.55753 90 GLU A CA 1
ATOM 689 C C . GLU A 1 96 ? 18.65892 9.09004 9.25087 1.000 17.07522 90 GLU A C 1
ATOM 690 O O . GLU A 1 96 ? 18.22665 8.38957 10.17195 1.000 18.90085 90 GLU A O 1
ATOM 696 N N . HIS A 1 97 ? 18.30217 8.89344 7.98408 1.000 15.80799 91 HIS A N 1
ATOM 697 C CA . HIS A 1 97 ? 17.38654 7.81259 7.63756 1.000 15.70857 91 HIS A CA 1
ATOM 698 C C . HIS A 1 97 ? 17.95294 6.44599 8.02254 1.000 14.95527 91 HIS A C 1
ATOM 699 O O . HIS A 1 97 ? 17.21739 5.56286 8.49249 1.000 15.39930 91 HIS A O 1
ATOM 706 N N . THR A 1 98 ? 19.24783 6.24213 7.80150 1.000 16.93356 92 THR A N 1
ATOM 707 C CA . THR A 1 98 ? 19.85358 4.94352 8.07656 1.000 17.13244 92 THR A CA 1
ATOM 708 C C . THR A 1 98 ? 19.74645 4.59531 9.55157 1.000 15.41102 92 THR A C 1
ATOM 709 O O . THR A 1 98 ? 19.43525 3.45558 9.91483 1.000 19.61671 92 THR A O 1
ATOM 713 N N . ARG A 1 99 ? 19.97451 5.57942 10.41651 1.000 16.74309 93 ARG A N 1
ATOM 714 C CA . ARG A 1 99 ? 19.79643 5.35780 11.84600 1.000 17.78191 93 ARG A CA 1
ATOM 715 C C . ARG A 1 99 ? 18.34785 5.00434 12.17728 1.000 17.18413 93 ARG A C 1
ATOM 716 O O . ARG A 1 99 ? 18.09811 4.07228 12.95331 1.000 18.56840 93 ARG A O 1
ATOM 724 N N . TYR A 1 100 ? 17.37781 5.74285 11.61118 1.000 17.04238 94 TYR A N 1
ATOM 725 C CA . TYR A 1 100 ? 15.97361 5.45395 11.89393 1.000 17.26675 94 TYR A CA 1
ATOM 726 C C . TYR A 1 100 ? 15.62985 4.02962 11.49856 1.000 17.23736 94 TYR A C 1
ATOM 727 O O . TYR A 1 100 ? 14.96854 3.30688 12.25130 1.000 19.32106 94 TYR A O 1
ATOM 736 N N . ARG A 1 101 ? 16.05370 3.61236 10.30288 1.000 17.35471 95 ARG A N 1
ATOM 737 C CA . ARG A 1 101 ? 15.71627 2.27125 9.84400 1.000 15.33320 95 ARG A CA 1
ATOM 738 C C . ARG A 1 101 ? 16.42939 1.21229 10.67317 1.000 21.44290 95 ARG A C 1
ATOM 739 O O . ARG A 1 101 ? 15.86993 0.14454 10.93952 1.000 18.86183 95 ARG A O 1
ATOM 747 N N . ARG A 1 102 ? 17.65457 1.48658 11.12366 1.000 18.74044 96 ARG A N 1
ATOM 748 C CA . ARG A 1 102 ? 18.31847 0.51697 11.99247 1.000 17.99914 96 ARG A CA 1
ATOM 749 C C . ARG A 1 102 ? 17.54752 0.33934 13.29944 1.000 19.56039 96 ARG A C 1
ATOM 750 O O . ARG A 1 102 ? 17.41961 -0.78021 13.81182 1.000 20.22811 96 ARG A O 1
ATOM 758 N N . ILE A 1 103 ? 16.99559 1.42963 13.83577 1.000 18.76738 97 ILE A N 1
ATOM 759 C CA . ILE A 1 103 ? 16.26985 1.35658 15.10226 1.000 17.65963 97 ILE A CA 1
ATOM 760 C C . ILE A 1 103 ? 14.94522 0.62383 14.93632 1.000 18.33745 97 ILE A C 1
ATOM 761 O O . ILE A 1 103 ? 14.53105 -0.15599 15.80662 1.000 20.80145 97 ILE A O 1
ATOM 766 N N . LEU A 1 104 ? 14.25982 0.85576 13.82238 1.000 17.71395 98 LEU A N 1
ATOM 767 C CA . LEU A 1 104 ? 12.90460 0.34980 13.66485 1.000 16.79478 98 LEU A CA 1
ATOM 768 C C . LEU A 1 104 ? 12.85179 -1.07028 13.12040 1.000 21.64112 98 LEU A C 1
ATOM 769 O O . LEU A 1 104 ? 11.87648 -1.78831 13.39023 1.000 17.05158 98 LEU A O 1
ATOM 774 N N . GLN A 1 105 ? 13.87769 -1.48969 12.37558 1.000 21.39813 99 GLN A N 1
ATOM 775 C CA . GLN A 1 105 ? 13.86897 -2.79233 11.70226 1.000 18.99595 99 GLN A CA 1
ATOM 776 C C . GLN A 1 105 ? 13.46402 -3.95377 12.60125 1.000 21.73493 99 GLN A C 1
ATOM 777 O O . GLN A 1 105 ? 12.60194 -4.74273 12.18509 1.000 21.76572 99 GLN A O 1
ATOM 783 N N . PRO A 1 106 ? 14.02819 -4.12509 13.80380 1.000 21.97613 100 PRO A N 1
ATOM 784 C CA . PRO A 1 106 ? 13.69118 -5.30953 14.61536 1.000 26.86596 100 PRO A CA 1
ATOM 785 C C . PRO A 1 106 ? 12.22397 -5.43227 14.97468 1.000 22.81285 100 PRO A C 1
ATOM 786 O O . PRO A 1 106 ? 11.75086 -6.55888 15.16338 1.000 25.16088 100 PRO A O 1
ATOM 790 N N . TYR A 1 107 ? 11.50091 -4.31376 15.11595 1.000 16.64312 101 TYR A N 1
ATOM 791 C CA . TYR A 1 107 ? 10.09471 -4.35491 15.50084 1.000 17.16274 101 TYR A CA 1
ATOM 792 C C . TYR A 1 107 ? 9.19740 -4.74662 14.34558 1.000 18.16475 101 TYR A C 1
ATOM 793 O O . TYR A 1 107 ? 8.06019 -5.17990 14.56915 1.000 20.27122 101 TYR A O 1
ATOM 802 N N . PHE A 1 108 ? 9.67252 -4.60071 13.11293 1.000 15.01887 102 PHE A N 1
ATOM 803 C CA . PHE A 1 108 ? 8.83145 -4.77636 11.93978 1.000 17.52287 102 PHE A CA 1
ATOM 804 C C . PHE A 1 108 ? 9.17790 -6.02306 11.14184 1.000 18.13602 102 PHE A C 1
ATOM 805 O O . PHE A 1 108 ? 8.62082 -6.22767 10.05183 1.000 17.53844 102 PHE A O 1
ATOM 813 N N . SER A 1 109 ? 10.08718 -6.85069 11.64553 1.000 16.24357 103 SER A N 1
ATOM 814 C CA . SER A 1 109 ? 10.53867 -8.00135 10.89077 1.000 19.66794 103 SER A CA 1
ATOM 815 C C . SER A 1 109 ? 9.47003 -9.08567 10.88181 1.000 16.28126 103 SER A C 1
ATOM 816 O O . SER A 1 109 ? 8.59700 -9.11577 11.74855 1.000 18.66311 103 SER A O 1
ATOM 819 N N . PRO A 1 110 ? 9.51341 -9.99071 9.89631 1.000 20.54768 104 PRO A N 1
ATOM 820 C CA . PRO A 1 110 ? 8.55495 -11.10388 9.89570 1.000 18.64570 104 PRO A CA 1
ATOM 821 C C . PRO A 1 110 ? 8.54026 -11.86923 11.20088 1.000 21.32131 104 PRO A C 1
ATOM 822 O O . PRO A 1 110 ? 7.46179 -12.24579 11.68528 1.000 23.25722 104 PRO A O 1
ATOM 826 N N . ALA A 1 111 ? 9.71823 -12.10127 11.78521 1.000 20.62591 105 ALA A N 1
ATOM 827 C CA . ALA A 1 111 ? 9.79179 -12.89883 12.99872 1.000 20.64023 105 ALA A CA 1
ATOM 828 C C . ALA A 1 111 ? 9.19859 -12.14373 14.17563 1.000 20.03233 105 ALA A C 1
ATOM 829 O O . ALA A 1 111 ? 8.50598 -12.73223 15.01396 1.000 23.70645 105 ALA A O 1
ATOM 831 N N . ALA A 1 112 ? 9.45211 -10.83895 14.25690 1.000 21.29274 106 ALA A N 1
ATOM 832 C CA . ALA A 1 112 ? 8.85972 -10.06061 15.33756 1.000 20.01010 106 ALA A CA 1
ATOM 833 C C . ALA A 1 112 ? 7.34152 -10.01424 15.20766 1.000 18.53160 106 ALA A C 1
ATOM 834 O O . ALA A 1 112 ? 6.62052 -10.19826 16.19279 1.000 18.74297 106 ALA A O 1
ATOM 836 N N . LEU A 1 113 ? 6.83349 -9.80416 13.99253 1.000 16.11309 107 LEU A N 1
ATOM 837 C CA . LEU A 1 113 ? 5.39270 -9.65535 13.83922 1.000 15.35218 107 LEU A CA 1
ATOM 838 C C . LEU A 1 113 ? 4.67039 -10.98865 13.95473 1.000 20.67908 107 LEU A C 1
ATOM 839 O O . LEU A 1 113 ? 3.49041 -11.02147 14.32727 1.000 21.64220 107 LEU A O 1
ATOM 844 N N A SER A 1 114 ? 5.35205 -12.08891 13.63107 0.500 22.24122 108 SER A N 1
ATOM 845 N N B SER A 1 114 ? 5.34775 -12.09263 13.62942 0.500 22.24333 108 SER A N 1
ATOM 846 C CA A SER A 1 114 ? 4.71261 -13.39655 13.69820 0.500 21.41575 108 SER A CA 1
ATOM 847 C CA B SER A 1 114 ? 4.69902 -13.39706 13.69847 0.500 21.40502 108 SER A CA 1
ATOM 848 C C A SER A 1 114 ? 4.18833 -13.68283 15.09390 0.500 22.77587 108 SER A C 1
ATOM 849 C C B SER A 1 114 ? 4.17883 -13.67894 15.09619 0.500 22.77980 108 SER A 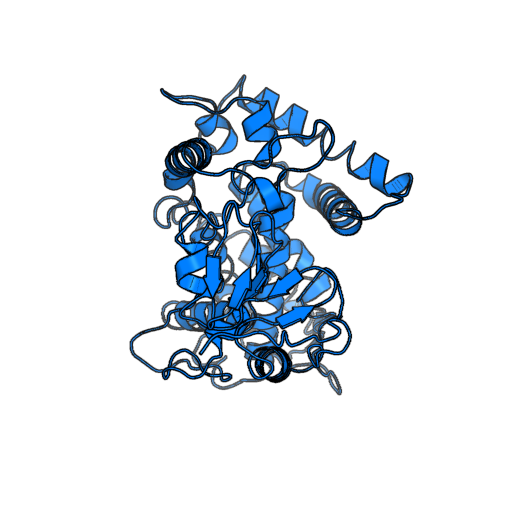C 1
ATOM 850 O O A SER A 1 114 ? 3.19914 -14.40929 15.24790 0.500 24.98651 108 SER A O 1
ATOM 851 O O B SER A 1 114 ? 3.19111 -14.40724 15.25543 0.500 24.99010 108 SER A O 1
ATOM 856 N N . LYS A 1 115 ? 4.81766 -13.10048 16.11819 1.000 20.86648 109 LYS A N 1
ATOM 857 C CA . LYS A 1 115 ? 4.37459 -13.31513 17.48943 1.000 27.29996 109 LYS A CA 1
ATOM 858 C C . LYS A 1 115 ? 3.01630 -12.68453 17.77796 1.000 27.19169 109 LYS A C 1
ATOM 859 O O . LYS A 1 115 ? 2.33530 -13.11787 18.71433 1.000 25.89041 109 LYS A O 1
ATOM 865 N N . ALA A 1 116 ? 2.61329 -11.67146 17.00897 1.000 21.12582 110 ALA A N 1
ATOM 866 C CA . ALA A 1 116 ? 1.30885 -11.04624 17.16753 1.000 19.35141 110 ALA A CA 1
ATOM 867 C C . ALA A 1 116 ? 0.20403 -11.81303 16.45930 1.000 15.28310 110 ALA A C 1
ATOM 868 O O . ALA A 1 116 ? -0.96557 -11.43038 16.57637 1.000 18.05080 110 ALA A O 1
ATOM 870 N N . LEU A 1 117 ? 0.55094 -12.87407 15.73538 1.000 20.21799 111 LEU A N 1
ATOM 871 C CA . LEU A 1 117 ? -0.41295 -13.53212 14.85471 1.000 25.12144 111 LEU A CA 1
ATOM 872 C C . LEU A 1 117 ? -1.64011 -14.06981 15.58307 1.000 26.03018 111 LEU A C 1
ATOM 873 O O . LEU A 1 117 ? -2.76224 -13.81667 15.11528 1.000 22.42215 111 LEU A O 1
ATOM 878 N N . PRO A 1 118 ? -1.52424 -14.79006 16.70956 1.000 22.49652 112 PRO A N 1
ATOM 879 C CA . PRO A 1 118 ? -2.75198 -15.24832 17.37970 1.000 20.24090 112 PRO A CA 1
ATOM 880 C C . PRO A 1 118 ? -3.70493 -14.11549 17.71273 1.000 16.54334 112 PRO A C 1
ATOM 881 O O . PRO A 1 118 ? -4.91931 -14.26773 17.55526 1.000 19.31534 112 PRO A O 1
ATOM 885 N N A SER A 1 119 ? -3.18758 -12.97078 18.17903 0.500 18.12677 113 SER A N 1
ATOM 886 N N B SER A 1 119 ? -3.17170 -12.97218 18.14369 0.500 18.13234 113 SER A N 1
ATOM 887 C CA A SER A 1 119 ? -4.05511 -11.84256 18.51236 0.500 16.79774 113 SER A CA 1
ATOM 888 C CA B SER A 1 119 ? -4.00799 -11.84059 18.51823 0.500 16.79796 113 SER A CA 1
ATOM 889 C C A SER A 1 119 ? -4.69296 -11.24664 17.26207 0.500 20.05190 113 SER A C 1
ATOM 890 C C B SER A 1 119 ? -4.66380 -11.20181 17.29434 0.500 20.06292 113 SER A C 1
ATOM 891 O O A SER A 1 119 ? -5.90844 -11.01414 17.22147 0.500 19.95116 113 SER A O 1
ATOM 892 O O B SER A 1 119 ? -5.86451 -10.90115 17.30327 0.500 19.99137 113 SER A O 1
ATOM 897 N N . LEU A 1 120 ? -3.88280 -10.97302 16.23676 1.000 20.57411 114 LEU A N 1
ATOM 898 C CA . LEU A 1 120 ? -4.43840 -10.42170 15.00448 1.000 19.08793 114 LEU A CA 1
ATOM 899 C C . LEU A 1 120 ? -5.46331 -11.36670 14.39570 1.000 17.36409 114 LEU A C 1
ATOM 900 O O . LEU A 1 120 ? -6.51882 -10.93285 13.91619 1.000 20.62094 114 LEU A O 1
ATOM 905 N N . ARG A 1 121 ? -5.18201 -12.66786 14.43084 1.000 18.08721 115 ARG A N 1
ATOM 906 C CA . ARG A 1 121 ? -6.13608 -13.63375 13.90364 1.000 20.45737 115 ARG A CA 1
ATOM 907 C C . ARG A 1 121 ? -7.43853 -13.61216 14.69258 1.000 17.46419 115 ARG A C 1
ATOM 908 O O . ARG A 1 121 ? -8.52766 -13.64162 14.11018 1.000 20.55318 115 ARG A O 1
ATOM 916 N N A ARG A 1 122 ? -7.34563 -13.57416 16.02470 0.500 17.83397 116 ARG A N 1
ATOM 917 N N B ARG A 1 122 ? -7.34761 -13.56583 16.02281 0.500 17.83738 116 ARG A N 1
ATOM 918 C CA A ARG A 1 122 ? -8.54918 -13.52114 16.84838 0.500 19.09739 116 ARG A CA 1
ATOM 919 C CA B ARG A 1 122 ? -8.55467 -13.52663 16.84111 0.500 19.09494 116 ARG A CA 1
ATOM 920 C C A ARG A 1 122 ? -9.42235 -12.33078 16.47128 0.500 18.61305 116 ARG A C 1
ATOM 921 C C B ARG A 1 122 ? -9.42632 -12.32710 16.48483 0.500 18.61580 116 ARG A C 1
ATOM 922 O O A ARG A 1 122 ? -10.64247 -12.46748 16.31720 0.500 20.60247 116 ARG A O 1
ATOM 923 O O B ARG A 1 122 ? -10.65088 -12.45342 16.35948 0.500 20.62551 116 ARG A O 1
ATOM 938 N N . HIS A 1 123 ? -8.80694 -11.15778 16.29052 1.000 18.94678 117 HIS A N 1
ATOM 939 C CA . HIS A 1 123 ? -9.57290 -9.96710 15.95316 1.000 19.43037 117 HIS A CA 1
ATOM 940 C C . HIS A 1 123 ? -10.10733 -9.99776 14.52843 1.000 19.11517 117 HIS A C 1
ATOM 941 O O . HIS A 1 123 ? -11.19524 -9.47595 14.26563 1.000 17.97137 117 HIS A O 1
ATOM 948 N N . THR A 1 124 ? -9.36734 -10.60389 13.60754 1.000 18.01073 118 THR A N 1
ATOM 949 C CA . THR A 1 124 ? -9.85246 -10.72353 12.24196 1.000 18.12222 118 THR A CA 1
ATOM 950 C C . THR A 1 124 ? -11.04952 -11.66328 12.17966 1.000 19.67730 118 THR A C 1
ATOM 951 O O . THR A 1 124 ? -12.05031 -11.36010 11.51815 1.000 16.85019 118 THR A O 1
ATOM 955 N N . VAL A 1 125 ? -10.95935 -12.80731 12.86917 1.000 16.62252 119 VAL A N 1
ATOM 956 C CA . VAL A 1 125 ? -12.08723 -13.73458 12.91972 1.000 22.63422 119 VAL A CA 1
ATOM 957 C C . VAL A 1 125 ? -13.32534 -13.02776 13.44403 1.000 19.07463 119 VAL A C 1
ATOM 958 O O . VAL A 1 125 ? -14.42948 -13.20321 12.91789 1.000 20.67928 119 VAL A O 1
ATOM 962 N N . ALA A 1 126 ? -13.15605 -12.21174 14.48926 1.000 20.77444 120 ALA A N 1
ATOM 963 C CA . ALA A 1 126 ? -14.29268 -11.50304 15.06824 1.000 24.29446 120 ALA A CA 1
ATOM 964 C C . ALA A 1 126 ? -14.93072 -10.55595 14.06203 1.000 24.25759 120 ALA A C 1
ATOM 965 O O . ALA A 1 126 ? -16.16246 -10.46109 13.97963 1.000 21.09818 120 ALA A O 1
ATOM 967 N N . MET A 1 127 ? -14.11266 -9.82894 13.29763 1.000 17.71801 121 MET A N 1
ATOM 968 C CA . MET A 1 127 ? -14.68652 -8.90972 12.32148 1.000 20.39135 121 MET A CA 1
ATOM 969 C C . MET A 1 127 ? -15.43588 -9.66259 11.23024 1.000 21.72834 121 MET A C 1
ATOM 970 O O . MET A 1 127 ? -16.51978 -9.24202 10.81296 1.000 20.95254 121 MET A O 1
ATOM 975 N N A ILE A 1 128 ? -14.87459 -10.78336 10.76781 0.500 18.38810 122 ILE A N 1
ATOM 976 N N B ILE A 1 128 ? -14.88218 -10.77717 10.75491 0.500 18.38496 122 ILE A N 1
ATOM 977 C CA A ILE A 1 128 ? -15.54839 -11.60283 9.76624 0.500 20.77175 122 ILE A CA 1
ATOM 978 C CA B ILE A 1 128 ? -15.55687 -11.51616 9.69539 0.500 20.71829 122 ILE A CA 1
ATOM 979 C C A ILE A 1 128 ? -16.82237 -12.21726 10.33763 0.500 20.02245 122 ILE A C 1
ATOM 980 C C B ILE A 1 128 ? -16.81664 -12.20291 10.21945 0.500 20.10803 122 ILE A C 1
ATOM 981 O O A ILE A 1 128 ? -17.84424 -12.30082 9.64734 0.500 21.91430 122 ILE A O 1
ATOM 982 O O B ILE A 1 128 ? -17.81432 -12.31189 9.49602 0.500 21.87729 122 ILE A O 1
ATOM 991 N N A ASP A 1 129 ? -16.77443 -12.67276 11.59546 0.500 19.20794 123 ASP A N 1
ATOM 992 N N B ASP A 1 129 ? -16.80707 -12.64665 11.48067 0.500 19.30220 123 ASP A N 1
ATOM 993 C CA A ASP A 1 129 ? -17.95356 -13.24417 12.24289 0.500 23.20397 123 ASP A CA 1
ATOM 994 C CA B ASP A 1 129 ? -17.99400 -13.27423 12.05430 0.500 23.06317 123 ASP A CA 1
ATOM 995 C C A ASP A 1 129 ? -19.15720 -12.32130 12.09885 0.500 24.05021 123 ASP A C 1
ATOM 996 C C B ASP A 1 129 ? -19.18329 -12.32013 12.09545 0.500 24.05297 123 ASP A C 1
ATOM 997 O O A ASP A 1 129 ? -20.27161 -12.76407 11.79501 0.500 24.39459 123 ASP A O 1
ATOM 998 O O B ASP A 1 129 ? -20.32964 -12.75402 11.93651 0.500 24.18910 123 ASP A O 1
ATOM 1005 N N . ALA A 1 130 ? -18.93890 -11.02215 12.29042 1.000 21.49406 124 ALA A N 1
ATOM 1006 C CA . ALA A 1 130 ? -20.03829 -10.07039 12.30605 1.000 23.90873 124 ALA A CA 1
ATOM 1007 C C . ALA A 1 130 ? -20.62885 -9.84914 10.92181 1.000 28.97214 124 ALA A C 1
ATOM 1008 O O . ALA A 1 130 ? -21.72340 -9.28911 10.81595 1.000 31.00741 124 ALA A O 1
ATOM 1010 N N . ILE A 1 131 ? -19.92781 -10.27194 9.87361 1.000 23.56788 125 ILE A N 1
ATOM 1011 C CA . ILE A 1 131 ? -20.31533 -10.00623 8.49656 1.000 19.70528 125 ILE A CA 1
ATOM 1012 C C . ILE A 1 131 ? -20.93411 -11.23075 7.84002 1.000 23.49303 125 ILE A C 1
ATOM 1013 O O . ILE A 1 131 ? -21.88179 -11.10524 7.06372 1.000 23.65743 125 ILE A O 1
ATOM 1018 N N . ALA A 1 132 ? -20.40025 -12.41506 8.15045 1.000 20.19923 126 ALA A N 1
ATOM 1019 C CA . ALA A 1 132 ? -20.67603 -13.61075 7.35619 1.000 21.57994 126 ALA A CA 1
ATOM 1020 C C . ALA A 1 132 ? -22.15510 -13.97232 7.32876 1.000 23.77731 126 ALA A C 1
ATOM 1021 O O . ALA A 1 132 ? -22.63667 -14.51314 6.32671 1.000 20.96949 126 ALA A O 1
ATOM 1023 N N . GLY A 1 133 ? -22.88472 -13.69891 8.40709 1.000 22.44855 127 GLY A N 1
ATOM 1024 C CA . GLY A 1 133 ? -24.29439 -14.06510 8.44234 1.000 22.11185 127 GLY A CA 1
ATOM 1025 C C . GLY A 1 133 ? -25.22239 -13.15888 7.65648 1.000 21.84028 127 GLY A C 1
ATOM 1026 O O . GLY A 1 133 ? -26.41668 -13.45201 7.54749 1.000 25.32294 127 GLY A O 1
ATOM 1027 N N . ARG A 1 134 ? -24.69543 -12.07456 7.09167 1.000 21.76897 128 ARG A N 1
ATOM 1028 C CA . ARG A 1 134 ? -25.51511 -11.12296 6.36069 1.000 22.98667 128 ARG A CA 1
ATOM 1029 C C . ARG A 1 134 ? -25.77183 -11.54050 4.92412 1.000 21.45249 128 ARG A C 1
ATOM 1030 O O . ARG A 1 134 ? -26.78132 -11.11680 4.34576 1.000 20.80980 128 ARG A O 1
ATOM 1038 N N . GLY A 1 135 ? -24.89466 -12.34969 4.33041 1.000 24.31287 129 GLY A N 1
ATOM 1039 C CA . GLY A 1 135 ? -25.06313 -12.67899 2.93065 1.000 22.39061 129 GLY A CA 1
ATOM 1040 C C . GLY A 1 135 ? -24.77386 -11.54031 1.98587 1.000 20.41524 129 GLY A C 1
ATOM 1041 O O . GLY A 1 135 ? -25.03877 -11.65612 0.78714 1.000 19.70103 129 GLY A O 1
ATOM 1042 N N . GLU A 1 136 ? -24.22215 -10.44453 2.48853 1.000 22.93644 130 GLU A N 1
ATOM 1043 C CA . GLU A 1 136 ? -23.89900 -9.30613 1.64637 1.000 21.00071 130 GLU A CA 1
ATOM 1044 C C . GLU A 1 136 ? -23.08695 -8.34630 2.48922 1.000 21.72295 130 GLU A C 1
ATOM 1045 O O . GLU A 1 136 ? -23.18733 -8.33816 3.72295 1.000 19.70103 130 GLU A O 1
ATOM 1051 N N . CYS A 1 137 ? -22.30327 -7.52193 1.80824 1.000 18.50242 131 CYS A N 1
ATOM 1052 C CA . CYS A 1 137 ? -21.70105 -6.36487 2.44825 1.000 16.99632 131 CYS A CA 1
ATOM 1053 C C . CYS A 1 137 ? -21.19941 -5.43607 1.35695 1.000 18.93764 131 CYS A C 1
ATOM 1054 O O . CYS A 1 137 ? -21.10972 -5.81217 0.18490 1.000 21.57812 131 CYS A O 1
ATOM 1057 N N . GLU A 1 138 ? -20.89801 -4.20663 1.74755 1.000 16.47406 132 GLU A N 1
ATOM 1058 C CA . GLU A 1 138 ? -20.12470 -3.31117 0.89752 1.000 18.07263 132 GLU A CA 1
ATOM 1059 C C . GLU A 1 138 ? -18.73343 -3.32954 1.51266 1.000 15.57203 132 GLU A C 1
ATOM 1060 O O . GLU A 1 138 ? -18.49794 -2.71680 2.55979 1.000 16.93738 132 GLU A O 1
ATOM 1066 N N .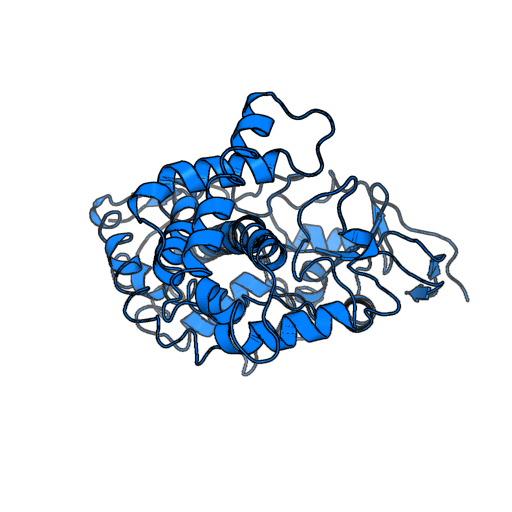 ALA A 1 139 ? -17.82389 -4.07044 0.87625 1.000 17.29035 133 ALA A N 1
ATOM 1067 C CA . ALA A 1 139 ? -16.61101 -4.50045 1.55669 1.000 16.06299 133 ALA A CA 1
ATOM 1068 C C . ALA A 1 139 ? -15.71678 -3.34302 1.96955 1.000 13.14762 133 ALA A C 1
ATOM 1069 O O . ALA A 1 139 ? -14.93313 -3.48650 2.91296 1.000 17.03042 133 ALA A O 1
ATOM 1071 N N . MET A 1 140 ? -15.80338 -2.19220 1.29863 1.000 13.21811 134 MET A N 1
ATOM 1072 C CA . MET A 1 140 ? -14.93617 -1.09481 1.72296 1.000 19.29990 134 MET A CA 1
ATOM 1073 C C . MET A 1 140 ? -15.43056 -0.48111 3.03668 1.000 16.35730 134 MET A C 1
ATOM 1074 O O . MET A 1 140 ? -14.73835 -0.53571 4.06423 1.000 16.71879 134 MET A O 1
ATOM 1079 N N . ALA A 1 141 ? -16.66266 0.05544 3.04581 1.000 15.59259 135 ALA A N 1
ATOM 1080 C CA . ALA A 1 141 ? -17.17727 0.64717 4.27905 1.000 20.29509 135 ALA A CA 1
ATOM 1081 C C . ALA A 1 141 ? -17.28052 -0.37555 5.40490 1.000 17.88224 135 ALA A C 1
ATOM 1082 O O . ALA A 1 141 ? -17.01745 -0.04852 6.56532 1.000 20.69936 135 ALA A O 1
ATOM 1084 N N . ASP A 1 142 ? -17.65610 -1.61578 5.09245 1.000 16.76685 136 ASP A N 1
ATOM 1085 C CA . ASP A 1 142 ? -18.00816 -2.56925 6.14484 1.000 14.35953 136 ASP A CA 1
ATOM 1086 C C . ASP A 1 142 ? -16.81416 -3.34761 6.69011 1.000 16.13067 136 ASP A C 1
ATOM 1087 O O . ASP A 1 142 ? -16.93953 -3.98451 7.74097 1.000 19.13026 136 ASP A O 1
ATOM 1092 N N . LEU A 1 143 ? -15.67310 -3.34211 6.00820 1.000 14.46591 137 LEU A N 1
ATOM 1093 C CA . LEU A 1 143 ? -14.54405 -4.14517 6.44710 1.000 15.37749 137 LEU A CA 1
ATOM 1094 C C . LEU A 1 143 ? -13.21106 -3.48151 6.14256 1.000 18.15328 137 LEU A C 1
ATOM 1095 O O . LEU A 1 143 ? -12.42035 -3.23047 7.05725 1.000 17.80017 137 LEU A O 1
ATOM 1100 N N . ALA A 1 144 ? -12.95959 -3.17170 4.86332 1.000 14.57078 138 ALA A N 1
ATOM 1101 C CA . ALA A 1 144 ? -11.62090 -2.72249 4.47772 1.000 13.90309 138 ALA A CA 1
ATOM 1102 C C . ALA A 1 144 ? -11.25316 -1.40849 5.16028 1.000 15.40053 138 ALA A C 1
ATOM 1103 O O . ALA A 1 144 ? -10.08728 -1.19812 5.53882 1.000 15.70179 138 ALA A O 1
ATOM 1105 N N . ASN A 1 145 ? -12.23018 -0.50529 5.31591 1.000 15.94353 139 ASN A N 1
ATOM 1106 C CA . ASN A 1 145 ? -11.96025 0.80317 5.91000 1.000 14.79384 139 ASN A CA 1
ATOM 1107 C C . ASN A 1 145 ? -11.73676 0.71744 7.41152 1.000 17.17679 139 ASN A C 1
ATOM 1108 O O . ASN A 1 145 ? -11.20627 1.66424 7.99935 1.000 15.59191 139 ASN A O 1
ATOM 1113 N N . LEU A 1 146 ? -12.12991 -0.39380 8.03245 1.000 16.00486 140 LEU A N 1
ATOM 1114 C CA . LEU A 1 146 ? -12.07828 -0.57164 9.48317 1.000 14.51738 140 LEU A CA 1
ATOM 1115 C C . LEU A 1 146 ? -10.94844 -1.48394 9.93886 1.000 16.83202 140 LEU A C 1
ATOM 1116 O O . LEU A 1 146 ? -10.40241 -1.28919 11.03674 1.000 16.38988 140 LEU A O 1
ATOM 1121 N N . PHE A 1 147 ? -10.63726 -2.48500 9.12873 1.000 15.53301 141 PHE A N 1
ATOM 1122 C CA . PHE A 1 147 ? -9.72313 -3.55570 9.51457 1.000 13.63566 141 PHE A CA 1
ATOM 1123 C C . PHE A 1 147 ? -8.33551 -3.04494 9.85660 1.000 18.68474 141 PHE A C 1
ATOM 1124 O O . PHE A 1 147 ? -7.82711 -3.39489 10.93172 1.000 16.34251 141 PHE A O 1
ATOM 1132 N N . PRO A 1 148 ? -7.68156 -2.21558 9.04482 1.000 13.48058 142 PRO A N 1
ATOM 1133 C CA . PRO A 1 148 ? -6.31306 -1.80927 9.41615 1.000 12.38847 142 PRO A CA 1
ATOM 1134 C C . PRO A 1 148 ? -6.23128 -1.08361 10.74413 1.000 17.47710 142 PRO A C 1
ATOM 1135 O O . PRO A 1 148 ? -5.34659 -1.38479 11.56357 1.000 15.04445 142 PRO A O 1
ATOM 1139 N N . PHE A 1 149 ? -7.15140 -0.15162 11.00759 1.000 14.38458 143 PHE A N 1
ATOM 1140 C CA . PHE A 1 149 ? -7.04003 0.55491 12.27568 1.000 13.95813 143 PHE A CA 1
ATOM 1141 C C . PHE A 1 149 ? -7.34436 -0.36848 13.44443 1.000 15.86477 143 PHE A C 1
ATOM 1142 O O . PHE A 1 149 ? -6.71037 -0.25102 14.49742 1.000 16.39440 143 PHE A O 1
ATOM 1150 N N . GLN A 1 150 ? -8.29709 -1.30204 13.27335 1.000 15.23467 144 GLN A N 1
ATOM 1151 C CA . GLN A 1 150 ? -8.55672 -2.27191 14.34261 1.000 13.30314 144 GLN A CA 1
ATOM 1152 C C . GLN A 1 150 ? -7.26194 -2.99054 14.73089 1.000 18.27089 144 GLN A C 1
ATOM 1153 O O . GLN A 1 150 ? -6.89329 -3.05133 15.91553 1.000 16.47643 144 GLN A O 1
ATOM 1159 N N . LEU A 1 151 ? -6.55385 -3.53720 13.74391 1.000 15.61622 145 LEU A N 1
ATOM 1160 C CA . LEU A 1 151 ? -5.32095 -4.26937 14.01788 1.000 13.98803 145 LEU A CA 1
ATOM 1161 C C . LEU A 1 151 ? -4.20964 -3.36394 14.54519 1.000 17.39594 145 LEU A C 1
ATOM 1162 O O . LEU A 1 151 ? -3.38532 -3.80895 15.34831 1.000 17.89773 145 LEU A O 1
ATOM 1167 N N . PHE A 1 152 ? -4.17961 -2.09531 14.12008 1.000 14.86130 146 PHE A N 1
ATOM 1168 C CA . PHE A 1 152 ? -3.21052 -1.14721 14.65738 1.000 14.42422 146 PHE A CA 1
ATOM 1169 C C . PHE A 1 152 ? -3.41282 -0.95021 16.15720 1.000 17.21417 146 PHE A C 1
ATOM 1170 O O . PHE A 1 152 ? -2.44585 -0.95801 16.93364 1.000 15.93383 146 PHE A O 1
ATOM 1178 N N . LEU A 1 153 ? -4.67350 -0.76437 16.58168 1.000 12.42408 147 LEU A N 1
ATOM 1179 C CA . LEU A 1 153 ? -4.96262 -0.63130 18.00709 1.000 13.29432 147 LEU A CA 1
ATOM 1180 C C . LEU A 1 153 ? -4.49807 -1.86494 18.76758 1.000 20.33755 147 LEU A C 1
ATOM 1181 O O . LEU A 1 153 ? -3.99608 -1.75661 19.88984 1.000 18.25815 147 LEU A O 1
ATOM 1186 N N . VAL A 1 154 ? -4.68876 -3.04816 18.17638 1.000 17.88761 148 VAL A N 1
ATOM 1187 C CA . VAL A 1 154 ? -4.26664 -4.29545 18.80703 1.000 18.13819 148 VAL A CA 1
ATOM 1188 C C . VAL A 1 154 ? -2.74762 -4.37979 18.87357 1.000 16.55957 148 VAL A C 1
ATOM 1189 O O . VAL A 1 154 ? -2.17127 -4.71638 19.91863 1.000 17.65197 148 VAL A O 1
ATOM 1193 N N . LEU A 1 155 ? -2.07665 -4.04670 17.77018 1.000 16.21946 149 LEU A N 1
ATOM 1194 C CA . LEU A 1 155 ? -0.62741 -4.19720 17.71200 1.000 14.18575 149 LEU A CA 1
ATOM 1195 C C . LEU A 1 155 ? 0.06432 -3.26916 18.69436 1.000 19.29012 149 LEU A C 1
ATOM 1196 O O . LEU A 1 155 ? 1.05279 -3.64720 19.32950 1.000 17.97696 149 LEU A O 1
ATOM 1201 N N . TYR A 1 156 ? -0.40558 -2.03339 18.79742 1.000 17.76147 150 TYR A N 1
ATOM 1202 C CA . TYR A 1 156 ? 0.30191 -1.03268 19.58233 1.000 19.74098 150 TYR A CA 1
ATOM 1203 C C . TYR A 1 156 ? -0.35698 -0.76077 20.92834 1.000 22.03640 150 TYR A C 1
ATOM 1204 O O . TYR A 1 156 ? 0.05295 0.16339 21.63909 1.000 20.76886 150 TYR A O 1
ATOM 1213 N N . GLY A 1 157 ? -1.35502 -1.55213 21.29895 1.000 19.06301 151 GLY A N 1
ATOM 1214 C CA . GLY A 1 157 ? -1.88536 -1.47296 22.64960 1.000 18.42638 151 GLY A CA 1
ATOM 1215 C C . GLY A 1 157 ? -2.68022 -0.21864 22.94409 1.000 20.22398 151 GLY A C 1
ATOM 1216 O O . GLY A 1 157 ? -2.58129 0.33081 24.05034 1.000 24.30272 151 GLY A O 1
ATOM 1217 N N . LEU A 1 158 ? -3.45197 0.25946 21.98217 1.000 21.38414 152 LEU A N 1
ATOM 1218 C CA . LEU A 1 158 ? -4.28996 1.43041 22.16535 1.000 19.33318 152 LEU A CA 1
ATOM 1219 C C . LEU A 1 158 ? -5.70914 1.00861 22.49473 1.000 20.15773 152 LEU A C 1
ATOM 1220 O O . LEU A 1 158 ? -6.12653 -0.11265 22.18587 1.000 21.68794 152 LEU A O 1
ATOM 1225 N N . PRO A 1 159 ? -6.49694 1.88329 23.10725 1.000 19.46612 153 PRO A N 1
ATOM 1226 C CA . PRO A 1 159 ? -7.84946 1.47978 23.51579 1.000 24.08748 153 PRO A CA 1
ATOM 1227 C C . PRO A 1 159 ? -8.72019 1.15873 22.31175 1.000 24.68084 153 PRO A C 1
ATOM 1228 O O . PRO A 1 159 ? -8.81281 1.94142 21.36015 1.000 19.28449 153 PRO A O 1
ATOM 1232 N N . LEU A 1 160 ? -9.34634 -0.01947 22.35492 1.000 22.21924 154 LEU A N 1
ATOM 1233 C CA . LEU A 1 160 ? -10.12636 -0.48640 21.21282 1.000 20.96468 154 LEU A CA 1
ATOM 1234 C C . LEU A 1 160 ? -11.31656 0.42044 20.94428 1.000 21.29454 154 LEU A C 1
ATOM 1235 O O . LEU A 1 160 ? -11.72999 0.57163 19.78847 1.000 21.14640 154 LEU A O 1
ATOM 1240 N N . GLU A 1 161 ? -11.86485 1.03388 21.99164 1.000 21.00335 155 GLU A N 1
ATOM 1241 C CA . GLU A 1 161 ? -13.01539 1.91686 21.85193 1.000 22.80657 155 GLU A CA 1
ATOM 1242 C C . GLU A 1 161 ? -12.65974 3.23527 21.17696 1.000 24.11071 155 GLU A C 1
ATOM 1243 O O . GLU A 1 161 ? -13.56036 4.00974 20.84977 1.000 22.76253 155 GLU A O 1
ATOM 1249 N N . ASP A 1 162 ? -11.38212 3.51059 20.95502 1.000 20.93650 156 ASP A N 1
ATOM 1250 C CA . ASP A 1 162 ? -11.00600 4.73655 20.26674 1.000 20.01333 156 ASP A CA 1
ATOM 1251 C C . ASP A 1 162 ? -11.02552 4.60748 18.75120 1.000 19.61221 156 ASP A C 1
ATOM 1252 O O . ASP A 1 162 ? -10.69701 5.57872 18.06641 1.000 19.40862 156 ASP A O 1
ATOM 1257 N N . ARG A 1 163 ? -11.41359 3.44942 18.21183 1.000 15.40182 157 ARG A N 1
ATOM 1258 C CA . ARG A 1 163 ? -11.27980 3.22043 16.77819 1.000 17.73620 157 ARG A CA 1
ATOM 1259 C C . ARG A 1 163 ? -12.08307 4.22609 15.95583 1.000 17.77968 157 ARG A C 1
ATOM 1260 O O . ARG A 1 163 ? -11.57142 4.77206 14.96616 1.000 17.65693 157 ARG A O 1
ATOM 1268 N N . ASP A 1 164 ? -13.35004 4.46910 16.33083 1.000 19.84714 158 ASP A N 1
ATOM 1269 C CA . ASP A 1 164 ? -14.18703 5.39838 15.57145 1.000 20.36859 158 ASP A CA 1
ATOM 1270 C C . ASP A 1 164 ? -13.55293 6.78170 15.50665 1.000 17.69076 158 ASP A C 1
ATOM 1271 O O . ASP A 1 164 ? -13.47428 7.38929 14.43179 1.000 19.61343 158 ASP A O 1
ATOM 1276 N N . ARG A 1 165 ? -13.12739 7.31265 16.66093 1.000 17.34492 159 ARG A N 1
ATOM 1277 C CA . ARG A 1 165 ? -12.55506 8.65707 16.69526 1.000 19.99424 159 ARG A CA 1
ATOM 1278 C C . ARG A 1 165 ? -11.28461 8.71888 15.86338 1.000 20.14688 159 ARG A C 1
ATOM 1279 O O . ARG A 1 165 ? -11.05986 9.68005 15.11425 1.000 19.41550 159 ARG A O 1
ATOM 1287 N N . LEU A 1 166 ? -10.44625 7.68997 15.97828 1.000 18.05347 160 LEU A N 1
ATOM 1288 C CA . LEU A 1 166 ? -9.16522 7.67507 15.28240 1.000 19.05576 160 LEU A CA 1
ATOM 1289 C C . LEU A 1 166 ? -9.34499 7.59759 13.76753 1.000 16.65190 160 LEU A C 1
ATOM 1290 O O . LEU A 1 166 ? -8.65265 8.29891 13.02396 1.000 19.17992 160 LEU A O 1
ATOM 1295 N N . ILE A 1 167 ? -10.26205 6.74497 13.28928 1.000 16.24549 161 ILE A N 1
ATOM 1296 C CA . ILE A 1 167 ? -10.53809 6.69331 11.85676 1.000 16.38708 161 ILE A CA 1
ATOM 1297 C C . ILE A 1 167 ? -11.01939 8.05044 11.35700 1.000 18.32694 161 ILE A C 1
ATOM 1298 O O . ILE A 1 167 ? -10.57488 8.53853 10.30542 1.000 17.08835 161 ILE A O 1
ATOM 1303 N N . GLY A 1 168 ? -11.93359 8.68384 12.09944 1.000 16.54174 162 GLY A N 1
ATOM 1304 C CA . GLY A 1 168 ? -12.39105 10.01442 11.72032 1.000 19.10309 162 GLY A CA 1
ATOM 1305 C C . GLY A 1 168 ? -11.25070 11.00595 11.60849 1.000 19.42694 162 GLY A C 1
ATOM 1306 O O . GLY A 1 168 ? -11.14682 11.74955 10.62711 1.000 19.40342 162 GLY A O 1
ATOM 1307 N N . TRP A 1 169 ? -10.36122 11.01401 12.60308 1.000 17.60643 163 TRP A N 1
ATOM 1308 C CA . TRP A 1 169 ? -9.21076 11.91185 12.54567 1.000 18.78646 163 TRP A CA 1
ATOM 1309 C C . TRP A 1 169 ? -8.32323 11.59662 11.34509 1.000 18.00909 163 TRP A C 1
ATOM 1310 O O . TRP A 1 169 ? -7.95980 12.49598 10.57282 1.000 20.33933 163 TRP A O 1
ATOM 1321 N N . LYS A 1 170 ? -7.95865 10.31935 11.17503 1.000 15.86918 164 LYS A N 1
ATOM 1322 C CA . LYS A 1 170 ? -7.14241 9.91808 10.03251 1.000 16.72954 164 LYS A CA 1
ATOM 1323 C C . LYS A 1 170 ? -7.74192 10.41306 8.72015 1.000 18.10765 164 LYS A C 1
ATOM 1324 O O . LYS A 1 170 ? -7.04127 10.97869 7.87315 1.000 17.78505 164 LYS A O 1
ATOM 1330 N N . ASP A 1 171 ? -9.03580 10.17215 8.52165 1.000 14.58202 165 ASP A N 1
ATOM 1331 C CA . ASP A 1 171 ? -9.66436 10.54380 7.25645 1.000 20.85380 165 ASP A CA 1
ATOM 1332 C C . ASP A 1 171 ? -9.58243 12.04605 7.02606 1.000 18.51558 165 ASP A C 1
ATOM 1333 O O . ASP A 1 171 ? -9.28159 12.49663 5.91371 1.000 22.42065 165 ASP A O 1
ATOM 1338 N N . ALA A 1 172 ? -9.82703 12.83604 8.07344 1.000 20.16730 166 ALA A N 1
ATOM 1339 C CA . ALA A 1 172 ? -9.79217 14.28970 7.93499 1.000 19.85128 166 ALA A CA 1
ATOM 1340 C C . ALA A 1 172 ? -8.39030 14.78301 7.61565 1.000 22.13340 166 ALA A C 1
ATOM 1341 O O . ALA A 1 172 ? -8.21827 15.68023 6.78193 1.000 20.00682 166 ALA A O 1
ATOM 1343 N N . VAL A 1 173 ? -7.37751 14.20451 8.26434 1.000 19.35751 167 VAL A N 1
ATOM 1344 C CA . VAL A 1 173 ? -6.00540 14.64841 8.05484 1.000 21.29396 167 VAL A CA 1
ATOM 1345 C C . VAL A 1 173 ? -5.51754 14.26589 6.66600 1.000 21.20777 167 VAL A C 1
ATOM 1346 O O . VAL A 1 173 ? -4.84923 15.05804 5.99155 1.000 27.32643 167 VAL A O 1
ATOM 1350 N N . ILE A 1 174 ? -5.83388 13.05172 6.21485 1.000 18.75963 168 ILE A N 1
ATOM 1351 C CA . ILE A 1 174 ? -5.42600 12.64745 4.87271 1.000 25.12171 168 ILE A CA 1
ATOM 1352 C C . ILE A 1 174 ? -6.08276 13.53665 3.82615 1.000 28.42815 168 ILE A C 1
ATOM 1353 O O . ILE A 1 174 ? -5.43338 13.99086 2.87236 1.000 26.15414 168 ILE A O 1
ATOM 1358 N N . ALA A 1 175 ? -7.37256 13.82148 4.00645 1.000 24.29562 169 ALA A N 1
ATOM 1359 C CA . ALA A 1 175 ? -8.11080 14.60831 3.02464 1.000 31.85302 169 ALA A CA 1
ATOM 1360 C C . ALA A 1 175 ? -7.58723 16.03526 2.91297 1.000 32.67075 169 ALA A C 1
ATOM 1361 O O . ALA A 1 175 ? -7.69311 16.64638 1.84359 1.000 33.21487 169 ALA A O 1
ATOM 1363 N N . MET A 1 176 ? -7.03411 16.58730 3.99209 1.000 27.22983 170 MET A N 1
ATOM 1364 C CA . MET A 1 176 ? -6.61503 17.98638 4.00248 1.000 28.10151 170 MET A CA 1
ATOM 1365 C C . MET A 1 176 ? -5.15580 18.18142 3.61439 1.000 36.76638 170 MET A C 1
ATOM 1366 O O . MET A 1 176 ? -4.75687 19.31386 3.32861 1.000 42.95619 170 MET A O 1
ATOM 1371 N N . SER A 1 177 ? -4.35675 17.11655 3.58959 1.000 36.94641 171 SER A N 1
ATOM 1372 C CA . SER A 1 177 ? -2.92518 17.25986 3.35497 1.000 40.42701 171 SER A CA 1
ATOM 1373 C C . SER A 1 177 ? -2.66119 17.83804 1.97070 1.000 53.28407 171 SER A C 1
ATOM 1374 O O . SER A 1 177 ? -3.33246 17.49116 0.99289 1.000 49.68376 171 SER A O 1
ATOM 1377 N N . ASP A 1 178 ? -1.67948 18.73834 1.90052 1.000 54.80343 172 ASP A N 1
ATOM 1378 C CA . ASP A 1 178 ? -1.25044 19.35620 0.64383 1.000 71.48740 172 ASP A CA 1
ATOM 1379 C C . ASP A 1 178 ? -2.37467 20.12878 -0.05196 1.000 72.95946 172 ASP A C 1
ATOM 1380 O O . ASP A 1 178 ? -2.38582 20.26043 -1.27898 1.000 75.84416 172 ASP A O 1
ATOM 1382 N N A ARG A 1 179 ? -3.33773 20.64993 0.74314 0.500 62.45651 173 ARG A N 1
ATOM 1383 N N B ARG A 1 179 ? -3.32745 20.64758 0.71803 0.500 62.45620 173 ARG A N 1
ATOM 1384 C CA A ARG A 1 179 ? -4.45415 21.47185 0.29958 0.500 61.09473 173 ARG A CA 1
ATOM 1385 C CA B ARG A 1 179 ? -4.41209 21.45790 0.17461 0.500 61.11140 173 ARG A CA 1
ATOM 1386 C C A ARG A 1 179 ? -4.30546 22.89055 0.83771 0.500 62.70944 173 ARG A C 1
ATOM 1387 C C B ARG A 1 179 ? -4.45833 22.74924 0.97839 0.500 62.51146 173 ARG A C 1
ATOM 1388 O O A ARG A 1 179 ? -3.95997 23.07619 2.01051 0.500 61.81457 173 ARG A O 1
ATOM 1389 O O B ARG A 1 179 ? -4.59287 22.69988 2.21819 0.500 60.30433 173 ARG A O 1
ATOM 1392 N N A PRO A 1 180 ? -4.56617 23.90658 0.00993 0.500 64.86160 174 PRO A N 1
ATOM 1393 N N B PRO A 1 180 ? -4.33848 23.91186 0.34352 0.500 64.83385 174 PRO A N 1
ATOM 1394 C CA A PRO A 1 180 ? -4.23126 25.28255 0.42329 0.500 61.30546 174 PRO A CA 1
ATOM 1395 C CA B PRO A 1 180 ? -4.51446 25.16716 1.07226 0.500 60.22496 174 PRO A CA 1
ATOM 1396 C C A PRO A 1 180 ? -5.09806 25.84395 1.54094 0.500 55.40094 174 PRO A C 1
ATOM 1397 C C B PRO A 1 180 ? -5.97469 25.33421 1.45348 0.500 53.01615 174 PRO A C 1
ATOM 1398 O O A PRO A 1 180 ? -4.57867 26.55687 2.40833 0.500 52.63960 174 PRO A O 1
ATOM 1399 O O B PRO A 1 180 ? -6.85340 24.58638 1.01797 0.500 51.19011 174 PRO A O 1
ATOM 1406 N N A HIS A 1 181 ? -6.40214 25.55871 1.55321 0.500 51.13488 175 HIS A N 1
ATOM 1407 N N B HIS A 1 181 ? -6.22347 26.34073 2.28208 0.500 47.91623 175 HIS A N 1
ATOM 1408 C CA A HIS A 1 181 ? -7.33777 26.19850 2.48160 0.500 45.23898 175 HIS A CA 1
ATOM 1409 C CA B HIS A 1 181 ? -7.54518 26.60322 2.83801 0.500 45.09794 175 HIS A CA 1
ATOM 1410 C C A HIS A 1 181 ? -8.05468 25.15273 3.32577 0.500 40.64995 175 HIS A C 1
ATOM 1411 C C B HIS A 1 181 ? -8.17482 25.37158 3.49686 0.500 40.59830 175 HIS A C 1
ATOM 1412 O O A HIS A 1 181 ? -9.15557 24.70366 2.96661 0.500 37.44220 175 HIS A O 1
ATOM 1413 O O B HIS A 1 181 ? -9.27866 24.96043 3.12815 0.500 36.66183 175 HIS A O 1
ATOM 1426 N N . PRO A 1 182 ? -7.49591 24.75747 4.46891 1.000 45.44402 176 PRO A N 1
ATOM 1427 C CA . PRO A 1 182 ? -8.15534 23.72423 5.27474 1.000 47.36530 176 PRO A CA 1
ATOM 1428 C C . PRO A 1 182 ? -9.33145 24.32230 6.03011 1.000 42.17715 176 PRO A C 1
ATOM 1429 O O . PRO A 1 182 ? -9.28122 25.46478 6.49136 1.000 40.97518 176 PRO A O 1
ATOM 1433 N N . THR A 1 183 ? -10.40334 23.54387 6.14582 1.000 38.62356 177 THR A N 1
ATOM 1434 C CA . THR A 1 183 ? -11.57497 24.03135 6.85690 1.000 43.90103 177 THR A CA 1
ATOM 1435 C C . THR A 1 183 ? -11.33449 23.99299 8.36330 1.000 45.52180 177 THR A C 1
ATOM 1436 O O . THR A 1 183 ? -10.37521 23.38921 8.86020 1.000 39.82963 177 THR A O 1
ATOM 1440 N N . GLU A 1 184 ? -12.24047 24.64587 9.09545 1.000 39.95393 178 GLU A N 1
ATOM 1441 C CA . GLU A 1 184 ? -12.14629 24.65846 10.55133 1.000 41.39185 178 GLU A CA 1
ATOM 1442 C C . GLU A 1 184 ? -12.27243 23.25043 11.12517 1.000 41.11751 178 GLU A C 1
ATOM 1443 O O . GLU A 1 184 ? -11.59392 22.90648 12.10155 1.000 38.92692 178 GLU A O 1
ATOM 1445 N N . ALA A 1 185 ? -13.13606 22.42120 10.53053 1.000 37.10233 179 ALA A N 1
ATOM 1446 C CA . ALA A 1 185 ? -13.23864 21.02727 10.95620 1.000 38.48065 179 ALA A CA 1
ATOM 1447 C C . ALA A 1 185 ? -11.92827 20.27786 10.73105 1.000 36.48054 179 ALA A C 1
ATOM 1448 O O . ALA A 1 185 ? -11.53618 19.44091 11.55164 1.000 30.02447 179 ALA A O 1
ATOM 1450 N N . ASP A 1 186 ? -11.23598 20.56962 9.62701 1.000 31.12078 180 ASP A N 1
ATOM 1451 C CA . ASP A 1 186 ? -9.96727 19.90409 9.34051 1.000 31.28638 180 ASP A CA 1
ATOM 1452 C C . ASP A 1 186 ? -8.91725 20.26391 10.38070 1.000 32.60210 180 ASP A C 1
ATOM 1453 O O . ASP A 1 186 ? -8.21272 19.39088 10.90316 1.000 32.37610 180 ASP A O 1
ATOM 1458 N N . VAL A 1 187 ? -8.78433 21.55925 10.67109 1.000 31.79109 181 VAL A N 1
ATOM 1459 C CA . VAL A 1 187 ? -7.80281 22.02369 11.64486 1.000 32.67865 181 VAL A CA 1
ATOM 1460 C C . VAL A 1 187 ? -8.05634 21.39469 13.00966 1.000 31.33076 181 VAL A C 1
ATOM 1461 O O . VAL A 1 187 ? -7.11756 20.98728 13.70527 1.000 28.75836 181 VAL A O 1
ATOM 1465 N N . ALA A 1 188 ? -9.32595 21.30762 13.41644 1.000 31.46163 182 ALA A N 1
ATOM 1466 C CA . ALA A 1 188 ? -9.64304 20.73014 14.71717 1.000 25.80410 182 ALA A CA 1
ATOM 1467 C C . ALA A 1 188 ? -9.27993 19.25217 14.76576 1.000 30.80586 182 ALA A C 1
ATOM 1468 O O . ALA A 1 188 ? -8.72150 18.77608 15.76166 1.000 29.77800 182 ALA A O 1
ATOM 1470 N N . ALA A 1 189 ? -9.59834 18.51025 13.69941 1.000 24.40948 183 ALA A N 1
ATOM 1471 C CA . ALA A 1 189 ? -9.25033 17.09340 13.65083 1.000 28.06094 183 ALA A CA 1
ATOM 1472 C C . ALA A 1 189 ? -7.74714 16.89112 13.76617 1.000 22.79127 183 ALA A C 1
ATOM 1473 O O . ALA A 1 189 ? -7.28559 16.02043 14.51303 1.000 24.34683 183 ALA A O 1
ATOM 1475 N N . ALA A 1 190 ? -6.96871 17.68355 13.03107 1.000 24.30404 184 ALA A N 1
ATOM 1476 C CA . ALA A 1 190 ? -5.51695 17.59876 13.13969 1.000 22.49653 184 ALA A CA 1
ATOM 1477 C C . ALA A 1 190 ? -5.06623 17.87483 14.56678 1.000 28.46735 184 ALA A C 1
ATOM 1478 O O . ALA A 1 190 ? -4.19697 17.17373 15.09798 1.000 22.89449 184 ALA A O 1
ATOM 1480 N N A ARG A 1 191 ? -5.65620 18.88994 15.20534 0.500 26.88405 185 ARG A N 1
ATOM 1481 N N B ARG A 1 191 ? -5.66831 18.88215 15.20560 0.500 26.88324 185 ARG A N 1
ATOM 1482 C CA A ARG A 1 191 ? -5.30597 19.21856 16.58464 0.500 29.44793 185 ARG A CA 1
ATOM 1483 C CA B ARG A 1 191 ? -5.32919 19.23566 16.58150 0.500 29.45383 185 ARG A CA 1
ATOM 1484 C C A ARG A 1 191 ? -5.65889 18.08227 17.53970 0.500 28.35032 185 ARG A C 1
ATOM 1485 C C B ARG A 1 191 ? -5.67606 18.11142 17.55324 0.500 28.35407 185 ARG A C 1
ATOM 1486 O O A ARG A 1 191 ? -4.86045 17.72933 18.41610 0.500 27.01715 185 ARG A O 1
ATOM 1487 O O B ARG A 1 191 ? -4.89191 17.79836 18.45732 0.500 27.05928 185 ARG A O 1
ATOM 1502 N N . GLU A 1 192 ? -6.84930 17.49416 17.38749 1.000 27.37607 186 GLU A N 1
ATOM 1503 C CA . GLU A 1 192 ? -7.26797 16.44060 18.31327 1.000 28.09214 186 GLU A CA 1
ATOM 1504 C C . GLU A 1 192 ? -6.39279 15.19669 18.17922 1.000 24.27057 186 GLU A C 1
ATOM 1505 O O . GLU A 1 192 ? -5.98218 14.60856 19.18697 1.000 20.77390 186 GLU A O 1
ATOM 1511 N N . LEU A 1 193 ? -6.08139 14.79774 16.94640 1.000 21.99619 187 LEU A N 1
ATOM 1512 C CA . LEU A 1 193 ? -5.18787 13.66080 16.73513 1.000 19.32757 187 LEU A CA 1
ATOM 1513 C C . LEU A 1 193 ? -3.82405 13.91690 17.36774 1.000 21.58141 187 LEU A C 1
ATOM 1514 O O . LEU A 1 193 ? -3.26992 13.05490 18.05567 1.000 20.45759 187 LEU A O 1
ATOM 1519 N N . LEU A 1 194 ? -3.26655 15.10551 17.14069 1.000 22.05475 188 LEU A N 1
ATOM 1520 C CA . LEU A 1 194 ? -1.95923 15.43085 17.70091 1.000 22.07096 188 LEU A CA 1
ATOM 1521 C C . LEU A 1 194 ? -1.98343 15.36895 19.22188 1.000 20.98010 188 LEU A C 1
ATOM 1522 O O . LEU A 1 194 ? -1.08548 14.79673 19.84467 1.000 22.15985 188 LEU A O 1
ATOM 1527 N N A GLU A 1 195 ? -3.00416 15.96940 19.83840 0.500 23.66077 189 GLU A N 1
ATOM 1528 N N B GLU A 1 195 ? -3.01325 15.95420 19.83615 0.500 23.65416 189 GLU A N 1
ATOM 1529 C CA A GLU A 1 195 ? -3.10604 15.93696 21.29354 0.500 24.29942 189 GLU A CA 1
ATOM 1530 C CA B GLU A 1 195 ? -3.11381 15.95214 21.29219 0.500 24.29681 189 GLU A CA 1
ATOM 1531 C C A GLU A 1 195 ? -3.23754 14.50542 21.80027 0.500 24.61459 189 GLU A C 1
ATOM 1532 C C B GLU A 1 195 ? -3.31783 14.54308 21.84745 0.500 24.63448 189 GLU A C 1
ATOM 1533 O O A GLU A 1 195 ? -2.58082 14.11873 22.77542 0.500 23.57764 189 GLU A O 1
ATOM 1534 O O B GLU A 1 195 ? -2.77822 14.21152 22.90932 0.500 24.25532 189 GLU A O 1
ATOM 1545 N N . TYR A 1 196 ? -4.05529 13.69379 21.12690 1.000 24.55468 190 TYR A N 1
ATOM 1546 C CA . TYR A 1 196 ? -4.23949 12.30764 21.54471 1.000 23.14554 190 TYR A CA 1
ATOM 1547 C C . TYR A 1 196 ? -2.91933 11.54081 21.50345 1.000 23.52338 190 TYR A C 1
ATOM 1548 O O . TYR A 1 196 ? -2.56552 10.81952 22.44713 1.000 20.72146 190 TYR A O 1
ATOM 1557 N N . LEU A 1 197 ? -2.19359 11.65887 20.39393 1.000 22.37216 191 LEU A N 1
ATOM 1558 C CA . LEU A 1 197 ? -0.94673 10.92128 20.23932 1.000 17.70829 191 LEU A CA 1
ATOM 1559 C C . LEU A 1 197 ? 0.11346 11.43358 21.20508 1.000 21.50046 191 LEU A C 1
ATOM 1560 O O . LEU A 1 197 ? 0.91901 10.65351 21.73097 1.000 21.58695 191 LEU A O 1
ATOM 1565 N N . THR A 1 198 ? 0.13194 12.74512 21.44032 1.000 20.65488 192 THR A N 1
ATOM 1566 C CA . THR A 1 198 ? 1.12129 13.32333 22.33917 1.000 21.34170 192 THR A CA 1
ATOM 1567 C C . THR A 1 198 ? 0.99550 12.73171 23.73359 1.000 23.67438 192 THR A C 1
ATOM 1568 O O . THR A 1 198 ? 1.99856 12.32813 24.33856 1.000 21.66402 192 THR A O 1
ATOM 1572 N N . ALA A 1 199 ? -0.24060 12.61828 24.23203 1.000 21.37449 193 ALA A N 1
ATOM 1573 C CA . ALA A 1 199 ? -0.46466 12.04251 25.55243 1.000 19.61913 193 ALA A CA 1
ATOM 1574 C C . ALA A 1 199 ? -0.02103 10.58663 25.60043 1.000 23.87562 193 ALA A C 1
ATOM 1575 O O . ALA A 1 199 ? 0.60265 10.14920 26.57659 1.000 24.94466 193 ALA A O 1
ATOM 1577 N N . MET A 1 200 ? -0.31666 9.82789 24.54464 1.000 19.67349 194 MET A N 1
ATOM 1578 C CA . MET A 1 200 ? 0.03666 8.41373 24.52415 1.000 22.45705 194 MET A CA 1
ATOM 1579 C C . MET A 1 200 ? 1.55122 8.21719 24.58978 1.000 21.86599 194 MET A C 1
ATOM 1580 O O . MET A 1 200 ? 2.04660 7.41328 25.38671 1.000 22.03249 194 MET A O 1
ATOM 1585 N N . VAL A 1 201 ? 2.30245 8.94939 23.76119 1.000 19.87657 195 VAL A N 1
ATOM 1586 C CA . VAL A 1 201 ? 3.75560 8.79056 23.72161 1.000 20.36719 195 VAL A CA 1
ATOM 1587 C C . VAL A 1 201 ? 4.37825 9.18705 25.05531 1.000 19.41821 195 VAL A C 1
ATOM 1588 O O . VAL A 1 201 ? 5.31061 8.53734 25.54215 1.000 20.95492 195 VAL A O 1
ATOM 1592 N N . ALA A 1 202 ? 3.89301 10.27887 25.64986 1.000 19.34153 196 ALA A N 1
ATOM 1593 C CA . ALA A 1 202 ? 4.41522 10.70649 26.94114 1.000 21.27825 196 ALA A CA 1
ATOM 1594 C C . ALA A 1 202 ? 4.19925 9.63610 28.00044 1.000 22.40956 196 ALA A C 1
ATOM 1595 O O . ALA A 1 202 ? 5.10111 9.35308 28.79921 1.000 22.80307 196 ALA A O 1
ATOM 1597 N N . GLU A 1 203 ? 3.02391 9.00129 27.99725 1.000 21.63946 197 GLU A N 1
ATOM 1598 C CA . GLU A 1 203 ? 2.77987 7.93494 28.96045 1.000 21.78177 197 GLU A CA 1
ATOM 1599 C C . GLU A 1 203 ? 3.71327 6.75457 28.73417 1.000 20.70723 197 GLU A C 1
ATOM 1600 O O . GLU A 1 203 ? 4.22505 6.17321 29.69709 1.000 23.93477 197 GLU A O 1
ATOM 1606 N N . ARG A 1 204 ? 3.93912 6.38230 27.46785 1.000 21.06783 198 ARG A N 1
ATOM 1607 C CA . ARG A 1 204 ? 4.81721 5.26183 27.15272 1.000 22.69125 198 ARG A CA 1
ATOM 1608 C C . ARG A 1 204 ? 6.26315 5.55773 27.52971 1.000 20.62106 198 ARG A C 1
ATOM 1609 O O . ARG A 1 204 ? 7.02107 4.63224 27.82830 1.000 23.38056 198 ARG A O 1
ATOM 1617 N N . ARG A 1 205 ? 6.67389 6.82957 27.50083 1.000 21.92024 199 ARG A N 1
ATOM 1618 C CA . ARG A 1 205 ? 8.03101 7.16538 27.92770 1.000 23.12285 199 ARG A CA 1
ATOM 1619 C C . ARG A 1 205 ? 8.18601 7.06048 29.44173 1.000 24.44609 199 ARG A C 1
ATOM 1620 O O . ARG A 1 205 ? 9.25041 6.67454 29.93126 1.000 23.17405 199 ARG A O 1
ATOM 1628 N N A ARG A 1 206 ? 7.13788 7.38458 30.19926 0.500 21.12745 200 ARG A N 1
ATOM 1629 N N B ARG A 1 206 ? 7.13382 7.39737 30.18841 0.500 21.11907 200 ARG A N 1
ATOM 1630 C CA A ARG A 1 206 ? 7.23804 7.31065 31.65364 0.500 24.01385 200 ARG A CA 1
ATOM 1631 C CA B ARG A 1 206 ? 7.18975 7.32080 31.64360 0.500 24.01069 200 ARG A CA 1
ATOM 1632 C C A ARG A 1 206 ? 7.04325 5.89125 32.17283 0.500 27.43867 200 ARG A C 1
ATOM 1633 C C B ARG A 1 206 ? 7.08250 5.88095 32.12652 0.500 27.44045 200 ARG A C 1
ATOM 1634 O O A ARG A 1 206 ? 7.68455 5.49601 33.15343 0.500 25.96569 200 ARG A O 1
ATOM 1635 O O B ARG A 1 206 ? 7.82676 5.46009 33.02143 0.500 25.98045 200 ARG A O 1
ATOM 1650 N N . ASN A 1 207 ? 6.16307 5.11310 31.54621 1.000 19.98115 201 ASN A N 1
ATOM 1651 C CA . ASN A 1 207 ? 5.85774 3.75090 31.98656 1.000 24.83495 201 ASN A CA 1
ATOM 1652 C C . ASN A 1 207 ? 5.99351 2.80039 30.80831 1.000 17.13958 201 ASN A C 1
ATOM 1653 O O . ASN A 1 207 ? 4.99295 2.30610 30.27060 1.000 23.04565 201 ASN A O 1
ATOM 1658 N N . PRO A 1 208 ? 7.22430 2.50959 30.38698 1.000 24.18067 202 PRO A N 1
ATOM 1659 C CA . PRO A 1 208 ? 7.40566 1.67398 29.19654 1.000 21.29145 202 PRO A CA 1
ATOM 1660 C C . PRO A 1 208 ? 6.94742 0.24649 29.44841 1.000 26.18268 202 PRO A C 1
ATOM 1661 O O . PRO A 1 208 ? 7.29836 -0.37397 30.45431 1.000 27.29010 202 PRO A O 1
ATOM 1665 N N . GLY A 1 209 ? 6.13914 -0.25937 28.52605 1.000 26.13204 203 GLY A N 1
ATOM 1666 C CA . GLY A 1 209 ? 5.82375 -1.66358 28.46979 1.000 33.41982 203 GLY A CA 1
ATOM 1667 C C . GLY A 1 209 ? 6.60687 -2.35061 27.37000 1.000 26.42045 203 GLY A C 1
ATOM 1668 O O . GLY A 1 209 ? 7.46636 -1.75438 26.71652 1.000 27.50622 203 GLY A O 1
ATOM 1669 N N A PRO A 1 210 ? 6.32124 -3.64545 27.16674 0.500 27.42879 204 PRO A N 1
ATOM 1670 N N B PRO A 1 210 ? 6.31339 -3.62611 27.11503 0.500 27.42812 204 PRO A N 1
ATOM 1671 C CA A PRO A 1 210 ? 6.95151 -4.40937 26.08682 0.500 27.05594 204 PRO A CA 1
ATOM 1672 C CA B PRO A 1 210 ? 7.07361 -4.36772 26.09343 0.500 27.02298 204 PRO A CA 1
ATOM 1673 C C A PRO A 1 210 ? 6.22860 -4.22267 24.76389 0.500 25.87593 204 PRO A C 1
ATOM 1674 C C B PRO A 1 210 ? 6.79422 -3.94255 24.65703 0.500 25.53583 204 PRO A C 1
ATOM 1675 O O A PRO A 1 210 ? 5.94596 -5.18729 24.05085 0.500 29.97601 204 PRO A O 1
ATOM 1676 O O B PRO A 1 210 ? 7.41951 -4.47869 23.73778 0.500 25.50581 204 PRO A O 1
ATOM 1683 N N . ASP A 1 211 ? 5.90514 -2.97993 24.44021 1.000 26.01076 205 ASP A N 1
ATOM 1684 C CA . ASP A 1 211 ? 5.38754 -2.62133 23.13322 1.000 22.95640 205 ASP A CA 1
ATOM 1685 C C . ASP A 1 211 ? 6.36250 -1.71864 22.37584 1.000 24.30661 205 ASP A C 1
ATOM 1686 O O . ASP A 1 211 ? 7.27347 -1.11867 22.94447 1.000 22.00458 205 ASP A O 1
ATOM 1691 N N . VAL A 1 212 ? 6.14578 -1.62197 21.06687 1.000 22.06198 206 VAL A N 1
ATOM 1692 C CA . VAL A 1 212 ? 7.08406 -0.92380 20.19035 1.000 22.53601 206 VAL A CA 1
ATOM 1693 C C . VAL A 1 212 ? 7.24095 0.54020 20.59619 1.000 24.01160 206 VAL A C 1
ATOM 1694 O O . VAL A 1 212 ? 8.36026 1.05518 20.69941 1.000 21.01171 206 VAL A O 1
ATOM 1698 N N . LEU A 1 213 ? 6.12131 1.24024 20.80997 1.000 18.27695 207 LEU A N 1
ATOM 1699 C CA . LEU A 1 213 ? 6.20658 2.68341 21.03501 1.000 19.48180 207 LEU A CA 1
ATOM 1700 C C . LEU A 1 213 ? 6.86068 3.01100 22.37006 1.000 21.05842 207 LEU A C 1
ATOM 1701 O O . LEU A 1 213 ? 7.42316 4.10246 22.52348 1.000 22.88158 207 LEU A O 1
ATOM 1706 N N . SER A 1 214 ? 6.80673 2.08743 23.33551 1.000 23.42861 208 SER A N 1
ATOM 1707 C CA . SER A 1 214 ? 7.60574 2.23711 24.55249 1.000 19.12121 208 SER A CA 1
ATOM 1708 C C . SER A 1 214 ? 9.07315 1.93812 24.27370 1.000 22.40772 208 SER A C 1
ATOM 1709 O O . SER A 1 214 ? 9.96412 2.70195 24.66434 1.000 23.98468 208 SER A O 1
ATOM 1712 N N . GLN A 1 215 ? 9.34293 0.81368 23.61280 1.000 20.49023 209 GLN A N 1
ATOM 1713 C CA . GLN A 1 215 ? 10.71086 0.31087 23.53913 1.000 24.25442 209 GLN A CA 1
ATOM 1714 C C . GLN A 1 215 ? 11.61256 1.18662 22.67699 1.000 23.85956 209 GLN A C 1
ATOM 1715 O O . GLN A 1 215 ? 12.81947 1.26982 22.94112 1.000 24.15366 209 GLN A O 1
ATOM 1721 N N . VAL A 1 216 ? 11.06277 1.84321 21.65116 1.000 22.77559 210 VAL A N 1
ATOM 1722 C CA . VAL A 1 216 ? 11.89939 2.68442 20.80172 1.000 22.71968 210 VAL A CA 1
ATOM 1723 C C . VAL A 1 216 ? 12.40698 3.90619 21.54469 1.000 27.46186 210 VAL A C 1
ATOM 1724 O O . VAL A 1 216 ? 13.34000 4.56892 21.07459 1.000 26.24226 210 VAL A O 1
ATOM 1728 N N . GLN A 1 217 ? 11.80282 4.23748 22.68184 1.000 22.98058 211 GLN A N 1
ATOM 1729 C CA . GLN A 1 217 ? 12.23757 5.36433 23.49326 1.000 24.17694 211 GLN A CA 1
ATOM 1730 C C . GLN A 1 217 ? 13.22891 4.95252 24.57137 1.000 28.86461 211 GLN A C 1
ATOM 1731 O O . GLN A 1 217 ? 13.57227 5.77489 25.42379 1.000 31.62535 211 GLN A O 1
ATOM 1737 N N A ILE A 1 218 ? 13.73046 3.71781 24.53565 0.500 27.17282 212 ILE A N 1
ATOM 1738 N N B ILE A 1 218 ? 13.67182 3.69745 24.55173 0.500 27.15044 212 ILE A N 1
ATOM 1739 C CA A ILE A 1 218 ? 14.71093 3.23932 25.50275 0.500 28.66975 212 ILE A CA 1
ATOM 1740 C CA B ILE A 1 218 ? 14.30029 3.03155 25.68394 0.500 28.87257 212 ILE A CA 1
ATOM 1741 C C A ILE A 1 218 ? 15.76853 2.42293 24.76367 0.500 33.68562 212 ILE A C 1
ATOM 1742 C C B ILE A 1 218 ? 15.69786 2.57489 25.29318 0.500 32.97604 212 ILE A C 1
ATOM 1743 O O A ILE A 1 218 ? 15.53867 1.90976 23.66616 0.500 34.84961 212 ILE A O 1
ATOM 1744 O O B ILE A 1 218 ? 15.97333 2.26684 24.12848 0.500 32.40552 212 ILE A O 1
ATOM 1753 N N A GLY A 1 219 ? 16.95398 2.34804 25.35575 0.500 38.97688 213 GLY A N 1
ATOM 1754 N N B GLY A 1 219 ? 16.58523 2.52940 26.28414 0.500 39.86595 213 GLY A N 1
ATOM 1755 C CA A GLY A 1 219 ? 18.07762 1.63087 24.79239 0.500 40.60867 213 GLY A CA 1
ATOM 1756 C CA B GLY A 1 219 ? 17.90335 1.97183 26.08061 0.500 42.75680 213 GLY A CA 1
ATOM 1757 C C A GLY A 1 219 ? 19.27946 2.53564 24.62931 0.500 48.46647 213 GLY A C 1
ATOM 1758 C C B GLY A 1 219 ? 18.87264 2.96276 25.47862 0.500 46.41711 213 GLY A C 1
ATOM 1759 O O A GLY A 1 219 ? 19.31305 3.67213 25.11163 0.500 48.73891 213 GLY A O 1
ATOM 1760 O O B GLY A 1 219 ? 18.82940 4.15587 25.79627 0.500 45.14956 213 GLY A O 1
ATOM 1761 N N A GLU A 1 220 ? 20.28948 2.01032 23.93329 0.500 56.99340 214 GLU A N 1
ATOM 1762 N N B GLU A 1 220 ? 19.76149 2.47520 24.61957 0.500 51.61271 214 GLU A N 1
ATOM 1763 C CA A GLU A 1 220 ? 21.50991 2.77831 23.70719 0.500 60.15260 214 GLU A CA 1
ATOM 1764 C CA B GLU A 1 220 ? 20.72156 3.31313 23.91578 0.500 56.90161 214 GLU A CA 1
ATOM 1765 C C A GLU A 1 220 ? 2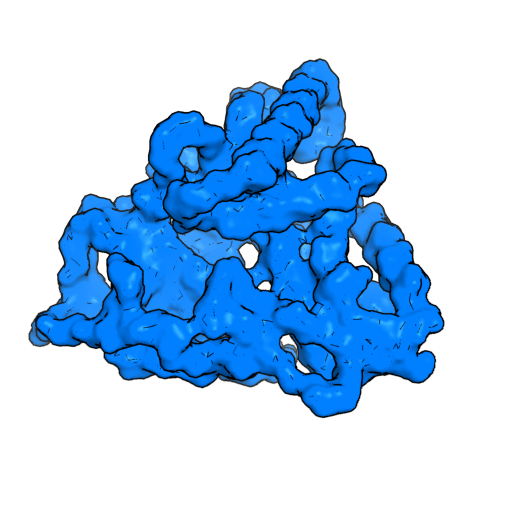1.24138 3.98823 22.82191 0.500 54.48337 214 GLU A C 1
ATOM 1766 C C B GLU A 1 220 ? 20.14924 3.67259 22.55127 0.500 53.35155 214 GLU A C 1
ATOM 1767 O O A GLU A 1 220 ? 21.65601 5.10812 23.14294 0.500 53.69254 214 GLU A O 1
ATOM 1768 O O B GLU A 1 220 ? 19.46801 2.86034 21.91941 0.500 50.87128 214 GLU A O 1
ATOM 1771 N N A ASP A 1 221 ? 20.54458 3.78285 21.70289 0.500 51.71074 215 ASP A N 1
ATOM 1772 N N B ASP A 1 221 ? 20.43392 4.89305 22.10417 0.500 53.47856 215 ASP A N 1
ATOM 1773 C CA A ASP A 1 221 ? 20.14310 4.86270 20.80251 0.500 46.25692 215 ASP A CA 1
ATOM 1774 C CA B ASP A 1 221 ? 19.80889 5.49342 20.93099 0.500 46.42344 215 ASP A CA 1
ATOM 1775 C C A ASP A 1 221 ? 18.62138 4.89111 20.74791 0.500 44.55579 215 ASP A C 1
ATOM 1776 C C B ASP A 1 221 ? 18.28726 5.53325 21.06150 0.500 42.06096 215 ASP A C 1
ATOM 1777 O O A ASP A 1 221 ? 18.00326 4.15325 19.96072 0.500 41.08735 215 ASP A O 1
ATOM 1778 O O B ASP A 1 221 ? 17.57904 5.03995 20.17195 0.500 39.65150 215 ASP A O 1
ATOM 1787 N N A PRO A 1 222 ? 17.97723 5.70622 21.57468 0.500 39.66105 216 PRO A N 1
ATOM 1788 N N B PRO A 1 222 ? 17.73901 6.11167 22.13245 0.500 37.73911 216 PRO A N 1
ATOM 1789 C CA A PRO A 1 222 ? 16.51169 5.76810 21.56133 0.500 37.15986 216 PRO A CA 1
ATOM 1790 C CA B PRO A 1 222 ? 16.27880 6.21019 22.23061 0.500 33.34334 216 PRO A CA 1
ATOM 1791 C C A PRO A 1 222 ? 16.00667 6.93531 20.72650 0.500 33.83441 216 PRO A C 1
ATOM 1792 C C B PRO A 1 222 ? 15.76787 7.30799 21.31004 0.500 34.86931 216 PRO A C 1
ATOM 1793 O O A PRO A 1 222 ? 16.77726 7.83136 20.36696 0.500 31.19629 216 PRO A O 1
ATOM 1794 O O B PRO A 1 222 ? 16.30244 8.41907 21.29056 0.500 33.74512 216 PRO A O 1
ATOM 1801 N N A LEU A 1 223 ? 14.71487 6.92757 20.40622 0.500 32.33586 217 LEU A N 1
ATOM 1802 N N B LEU A 1 223 ? 14.73868 6.98694 20.53081 0.500 32.47020 217 LEU A N 1
ATOM 1803 C CA A LEU A 1 223 ? 14.07764 8.04713 19.73329 0.500 28.60598 217 LEU A CA 1
ATOM 1804 C CA B LEU A 1 223 ? 14.05510 8.02531 19.77819 0.500 28.59658 217 LEU A CA 1
ATOM 1805 C C A LEU A 1 223 ? 13.54168 9.02971 20.76357 0.500 28.53691 217 LEU A C 1
ATOM 1806 C C B LEU A 1 223 ? 13.46708 9.02856 20.75722 0.500 28.55047 217 LEU A C 1
ATOM 1807 O O A LEU A 1 223 ? 13.17501 8.65158 21.88063 0.500 30.22474 217 LEU A O 1
ATOM 1808 O O B LEU A 1 223 ? 13.01656 8.66705 21.84865 0.500 30.31087 217 LEU A O 1
ATOM 1817 N N . SER A 1 224 ? 13.50280 10.30158 20.38193 1.000 29.34017 218 SER A N 1
ATOM 1818 C CA . SER A 1 224 ? 12.90389 11.30609 21.23430 1.000 27.26076 218 SER A CA 1
ATOM 1819 C C . SER A 1 224 ? 11.38493 11.16689 21.19878 1.000 32.01471 218 SER A C 1
ATOM 1820 O O . SER A 1 224 ? 10.81517 10.47084 20.34947 1.000 23.58688 218 SER A O 1
ATOM 1823 N N . GLU A 1 225 ? 10.72698 11.84345 22.14198 1.000 27.82097 219 GLU A N 1
ATOM 1824 C CA . GLU A 1 225 ? 9.27085 11.90046 22.13515 1.000 30.47180 219 GLU A CA 1
ATOM 1825 C C . GLU A 1 225 ? 8.74628 12.45422 20.81587 1.000 26.61866 219 GLU A C 1
ATOM 1826 O O . GLU A 1 225 ? 7.81973 11.89409 20.22077 1.000 24.77115 219 GLU A O 1
ATOM 1832 N N . ILE A 1 226 ? 9.32333 13.56432 20.34782 1.000 26.71016 220 ILE A N 1
ATOM 1833 C CA . ILE A 1 226 ? 8.85588 14.17667 19.10729 1.000 25.11308 220 ILE A CA 1
ATOM 1834 C C . ILE A 1 226 ? 9.09662 13.25024 17.92213 1.000 27.83657 220 ILE A C 1
ATOM 1835 O O . ILE A 1 226 ? 8.28573 13.20326 16.98517 1.000 25.09073 220 ILE A O 1
ATOM 1840 N N . GLU A 1 227 ? 10.19047 12.48109 17.95480 1.000 23.12858 221 GLU A N 1
ATOM 1841 C CA . GLU A 1 227 ? 10.41914 11.47903 16.91567 1.000 19.96920 221 GLU A CA 1
ATOM 1842 C C . GLU A 1 227 ? 9.35301 10.38551 16.94045 1.000 23.75373 221 GLU A C 1
ATOM 1843 O O . GLU A 1 227 ? 8.84279 9.98586 15.88856 1.000 21.85567 221 GLU A O 1
ATOM 1849 N N . VAL A 1 228 ? 8.99491 9.88658 18.12965 1.000 21.67725 222 VAL A N 1
ATOM 1850 C CA . VAL A 1 228 ? 7.97501 8.83788 18.17807 1.000 18.95100 222 VAL A CA 1
ATOM 1851 C C . VAL A 1 228 ? 6.60789 9.40274 17.81319 1.000 21.54253 222 VAL A C 1
ATOM 1852 O O . VAL A 1 228 ? 5.77085 8.71092 17.21660 1.000 21.06662 222 VAL A O 1
ATOM 1856 N N . LEU A 1 229 ? 6.36970 10.67027 18.13854 1.000 20.26936 223 LEU A N 1
ATOM 1857 C CA . LEU A 1 229 ? 5.13602 11.32947 17.73867 1.000 20.16154 223 LEU A CA 1
ATOM 1858 C C . LEU A 1 229 ? 5.03824 11.41832 16.22130 1.000 21.90493 223 LEU A C 1
ATOM 1859 O O . LEU A 1 229 ? 3.98220 11.14034 15.63906 1.000 21.46426 223 LEU A O 1
ATOM 1864 N N . GLY A 1 230 ? 6.13112 11.80330 15.56195 1.000 24.18669 224 GLY A N 1
ATOM 1865 C CA . GLY A 1 230 ? 6.11858 11.86490 14.10839 1.000 18.78982 224 GLY A CA 1
ATOM 1866 C C . GLY A 1 230 ? 5.98854 10.49511 13.46801 1.000 17.05027 224 GLY A C 1
ATOM 1867 O O . GLY A 1 230 ? 5.30603 10.33753 12.44749 1.000 19.21946 224 GLY A O 1
ATOM 1868 N N . LEU A 1 231 ? 6.64435 9.48955 14.05210 1.000 19.41652 225 LEU A N 1
ATOM 1869 C CA . LEU A 1 231 ? 6.51081 8.12609 13.55081 1.000 17.03434 225 LEU A CA 1
ATOM 1870 C C . LEU A 1 231 ? 5.07362 7.63583 13.68923 1.000 16.50464 225 LEU A C 1
ATOM 1871 O O . LEU A 1 231 ? 4.51924 7.02593 12.76166 1.000 17.71484 225 LEU A O 1
ATOM 1876 N N A SER A 1 232 ? 4.46041 7.88715 14.85381 0.700 16.95568 226 SER A N 1
ATOM 1877 N N B SER A 1 232 ? 4.46144 7.86490 14.85499 0.300 16.98743 226 SER A N 1
ATOM 1878 C CA A SER A 1 232 ? 3.08128 7.47298 15.09469 0.700 18.84257 226 SER A CA 1
ATOM 1879 C CA B SER A 1 232 ? 3.09484 7.40435 15.08377 0.300 18.85489 226 SER A CA 1
ATOM 1880 C C A SER A 1 232 ? 2.13070 8.09149 14.07445 0.700 18.50427 226 SER A C 1
ATOM 1881 C C B SER A 1 232 ? 2.11749 8.07639 14.12523 0.300 18.53642 226 SER A C 1
ATOM 1882 O O A SER A 1 232 ? 1.28359 7.39824 13.50121 0.700 19.39197 226 SER A O 1
ATOM 1883 O O B SER A 1 232 ? 1.17409 7.44240 13.63767 0.300 19.27575 226 SER A O 1
ATOM 1888 N N A HIS A 1 233 ? 2.24200 9.40399 13.85380 0.500 20.71266 227 HIS A N 1
ATOM 1889 N N B HIS A 1 233 ? 2.31930 9.36729 13.86305 0.500 20.67936 227 HIS A N 1
ATOM 1890 C CA A HIS A 1 233 ? 1.44434 10.05380 12.81852 0.500 19.81054 227 HIS A CA 1
ATOM 1891 C CA B HIS A 1 233 ? 1.51649 10.07405 12.87236 0.500 19.84840 227 HIS A CA 1
ATOM 1892 C C A HIS A 1 233 ? 1.68353 9.40061 11.46463 0.500 18.19109 227 HIS A C 1
ATOM 1893 C C B HIS A 1 233 ? 1.70302 9.46168 11.48708 0.500 18.21445 227 HIS A C 1
ATOM 1894 O O A HIS A 1 233 ? 0.73376 9.10112 10.72834 0.500 19.81500 227 HIS A O 1
ATOM 1895 O O B HIS A 1 233 ? 0.72857 9.23890 10.75770 0.500 19.88628 227 HIS A O 1
ATOM 1908 N N . LEU A 1 234 ? 2.95591 9.17344 11.11457 1.000 15.60050 228 LEU A N 1
ATOM 1909 C CA . LEU A 1 234 ? 3.23812 8.58107 9.80654 1.000 16.05095 228 LEU A CA 1
ATOM 1910 C C . LEU A 1 234 ? 2.60480 7.20062 9.66801 1.000 14.28302 228 LEU A C 1
ATOM 1911 O O . LEU A 1 234 ? 1.99581 6.89412 8.63486 1.000 18.68939 228 LEU A O 1
ATOM 1916 N N . LEU A 1 235 ? 2.71492 6.35307 10.70054 1.000 14.42122 229 LEU A N 1
ATOM 1917 C CA . LEU A 1 235 ? 2.11982 5.02309 10.59090 1.000 14.02629 229 LEU A CA 1
ATOM 1918 C C . LEU A 1 235 ? 0.61842 5.10741 10.33540 1.000 16.45481 229 LEU A C 1
ATOM 1919 O O . LEU A 1 235 ? 0.08078 4.34254 9.53291 1.000 15.78910 229 LEU A O 1
ATOM 1924 N N . ILE A 1 236 ? -0.06354 6.03723 11.00291 1.000 15.16219 230 ILE A N 1
ATOM 1925 C CA . ILE A 1 236 ? -1.50996 6.17055 10.88274 1.000 13.06406 230 ILE A CA 1
ATOM 1926 C C . ILE A 1 236 ? -1.88525 6.68329 9.50401 1.000 14.39296 230 ILE A C 1
ATOM 1927 O O . ILE A 1 236 ? -2.83039 6.18823 8.87471 1.000 16.79469 230 ILE A O 1
ATOM 1932 N N . LEU A 1 237 ? -1.12006 7.64368 8.99184 1.000 16.99280 231 LEU A N 1
ATOM 1933 C CA . LEU A 1 237 ? -1.44372 8.25731 7.71104 1.000 20.19118 231 LEU A CA 1
ATOM 1934 C C . LEU A 1 237 ? -0.93277 7.44672 6.52857 1.000 21.62306 231 LEU A C 1
ATOM 1935 O O . LEU A 1 237 ? -1.52700 7.51374 5.44609 1.000 29.22309 231 LEU A O 1
ATOM 1940 N N . ALA A 1 238 ? 0.13127 6.65558 6.70209 1.000 17.94837 232 ALA A N 1
ATOM 1941 C CA . ALA A 1 238 ? 0.72082 5.93286 5.57759 1.000 20.97783 232 ALA A CA 1
ATOM 1942 C C . ALA A 1 238 ? 0.49774 4.42971 5.60697 1.000 20.30783 232 ALA A C 1
ATOM 1943 O O . ALA A 1 238 ? 0.58782 3.78521 4.55442 1.000 21.69746 232 ALA A O 1
ATOM 1945 N N . GLY A 1 239 ? 0.22630 3.84962 6.76772 1.000 19.11857 233 GLY A N 1
ATOM 1946 C CA . GLY A 1 239 ? 0.22634 2.41026 6.89846 1.000 19.28032 233 GLY A CA 1
ATOM 1947 C C . GLY A 1 239 ? -1.12388 1.75315 6.94991 1.000 13.01754 233 GLY A C 1
ATOM 1948 O O . GLY A 1 239 ? -1.20024 0.51539 7.00485 1.000 19.13938 233 GLY A O 1
ATOM 1949 N N . LEU A 1 240 ? -2.20621 2.53123 6.94270 1.000 11.47551 234 LEU A N 1
ATOM 1950 C CA . LEU A 1 240 ? -3.54545 1.98718 7.12832 1.000 14.89334 234 LEU A CA 1
ATOM 1951 C C . LEU A 1 240 ? -4.37956 1.99195 5.85625 1.000 14.62214 234 LEU A C 1
ATOM 1952 O O . LEU A 1 240 ? -4.88219 0.94676 5.44216 1.000 14.18259 234 LEU A O 1
ATOM 1957 N N . ASP A 1 241 ? -4.53742 3.15133 5.21919 1.000 12.62196 235 ASP A N 1
ATOM 1958 C CA . ASP A 1 241 ? -5.29747 3.21684 3.97411 1.000 14.76114 235 ASP A CA 1
ATOM 1959 C C . ASP A 1 241 ? -4.66329 2.37639 2.86746 1.000 13.55099 235 ASP A C 1
ATOM 1960 O O . ASP A 1 241 ? -5.37582 1.83965 2.00769 1.000 13.63541 235 ASP A O 1
ATOM 1965 N N . THR A 1 242 ? -3.33824 2.21578 2.88227 1.000 12.80367 236 THR A N 1
ATOM 1966 C CA . THR A 1 242 ? -2.70315 1.33089 1.91313 1.000 13.83898 236 THR A CA 1
ATOM 1967 C C . THR A 1 242 ? -3.21005 -0.09466 2.04125 1.000 13.45393 236 THR A C 1
ATOM 1968 O O . THR A 1 242 ? -3.46559 -0.76942 1.03700 1.000 15.55308 236 THR A O 1
ATOM 1972 N N . VAL A 1 243 ? -3.31255 -0.58934 3.27596 1.000 10.98952 237 VAL A N 1
ATOM 1973 C CA . VAL A 1 243 ? -3.85358 -1.92935 3.48290 1.000 10.84080 237 VAL A CA 1
ATOM 1974 C C . VAL A 1 243 ? -5.34230 -1.97362 3.13775 1.000 10.51632 237 VAL A C 1
ATOM 1975 O O . VAL A 1 243 ? -5.82241 -2.94694 2.54792 1.000 13.30340 237 VAL A O 1
ATOM 1979 N N . THR A 1 244 ? -6.09227 -0.92420 3.47773 1.000 12.60402 238 THR A N 1
ATOM 1980 C CA . THR A 1 244 ? -7.49821 -0.85099 3.08728 1.000 13.78827 238 THR A CA 1
ATOM 1981 C C . THR A 1 244 ? -7.65675 -1.06424 1.59218 1.000 10.31069 238 THR A C 1
ATOM 1982 O O . THR A 1 244 ? -8.46680 -1.89563 1.14312 1.000 13.79218 238 THR A O 1
ATOM 1986 N N . ALA A 1 245 ? -6.88123 -0.32060 0.80457 1.000 12.94751 239 ALA A N 1
ATOM 1987 C CA . ALA A 1 245 ? -6.94693 -0.45324 -0.63975 1.000 14.14191 239 ALA A CA 1
ATOM 1988 C C . ALA A 1 245 ? -6.67795 -1.88969 -1.05314 1.000 12.46189 239 ALA A C 1
ATOM 1989 O O . ALA A 1 245 ? -7.38649 -2.44967 -1.90967 1.000 12.08298 239 ALA A O 1
ATOM 1991 N N . ALA A 1 246 ? -5.62574 -2.49738 -0.48061 1.000 11.60214 240 ALA A N 1
ATOM 1992 C CA . ALA A 1 246 ? -5.24135 -3.84520 -0.89336 1.000 13.99989 240 ALA A CA 1
ATOM 1993 C C . ALA A 1 246 ? -6.28523 -4.88573 -0.49509 1.000 13.68999 240 ALA A C 1
ATOM 1994 O O . ALA A 1 246 ? -6.49591 -5.85956 -1.22582 1.000 13.66837 240 ALA A O 1
ATOM 1996 N N . VAL A 1 247 ? -6.95853 -4.69604 0.64088 1.000 13.86382 241 VAL A N 1
ATOM 1997 C CA . VAL A 1 247 ? -8.07305 -5.57126 1.01217 1.000 13.41545 241 VAL A CA 1
ATOM 1998 C C . VAL A 1 247 ? -9.14942 -5.54080 -0.06365 1.000 13.29432 241 VAL A C 1
ATOM 1999 O O . VAL A 1 247 ? -9.67184 -6.58687 -0.47818 1.000 13.90841 241 VAL A O 1
ATOM 2003 N N . GLY A 1 248 ? -9.49903 -4.33652 -0.53033 1.000 14.13904 242 GLY A N 1
ATOM 2004 C CA . GLY A 1 248 ? -10.53536 -4.21435 -1.54472 1.000 12.88272 242 GLY A CA 1
ATOM 2005 C C . GLY A 1 248 ? -10.18054 -4.96308 -2.81599 1.000 11.80400 242 GLY A C 1
ATOM 2006 O O . GLY A 1 248 ? -11.00136 -5.70452 -3.36776 1.000 13.37721 242 GLY A O 1
ATOM 2007 N N . PHE A 1 249 ? -8.93501 -4.80049 -3.28615 1.000 13.44751 243 PHE A N 1
ATOM 2008 C CA . PHE A 1 249 ? -8.53902 -5.48525 -4.51140 1.000 13.32973 243 PHE A CA 1
ATOM 2009 C C . PHE A 1 249 ? -8.44046 -6.98652 -4.31362 1.000 12.77424 243 PHE A C 1
ATOM 2010 O O . PHE A 1 249 ? -8.80267 -7.74280 -5.21920 1.000 15.48534 243 PHE A O 1
ATOM 2018 N N . SER A 1 250 ? -8.02226 -7.43493 -3.12791 1.000 11.99076 244 SER A N 1
ATOM 2019 C CA . SER A 1 250 ? -7.97390 -8.86295 -2.84588 1.000 15.61327 244 SER A CA 1
ATOM 2020 C C . SER A 1 250 ? -9.35857 -9.46386 -2.92793 1.000 13.38929 244 SER A C 1
ATOM 2021 O O . SER A 1 250 ? -9.56096 -10.51007 -3.55032 1.000 15.54266 244 SER A O 1
ATOM 2024 N N . LEU A 1 251 ? -10.33077 -8.81794 -2.29423 1.000 12.15600 245 LEU A N 1
ATOM 2025 C CA . LEU A 1 251 ? -11.66751 -9.39816 -2.27897 1.000 16.97899 245 LEU A CA 1
ATOM 2026 C C . LEU A 1 251 ? -12.33274 -9.28247 -3.64053 1.000 14.56422 245 LEU A C 1
ATOM 2027 O O . LEU A 1 251 ? -13.12733 -10.15274 -4.01824 1.000 13.99321 245 LEU A O 1
ATOM 2032 N N . LEU A 1 252 ? -12.02798 -8.22020 -4.39027 1.000 14.17826 246 LEU A N 1
ATOM 2033 C CA . LEU A 1 252 ? -12.57185 -8.09391 -5.73599 1.000 13.28817 246 LEU A CA 1
ATOM 2034 C C . LEU A 1 252 ? -12.11353 -9.25392 -6.60388 1.000 11.83244 246 LEU A C 1
ATOM 2035 O O . LEU A 1 252 ? -12.92277 -9.89494 -7.28949 1.000 14.24996 246 LEU A O 1
ATOM 2040 N N . GLU A 1 253 ? -10.80875 -9.55646 -6.57722 1.000 14.64379 247 GLU A N 1
ATOM 2041 C CA . GLU A 1 253 ? -10.32364 -10.60993 -7.46087 1.000 15.64006 247 GLU A CA 1
ATOM 2042 C C . GLU A 1 253 ? -10.87832 -11.96140 -7.04739 1.000 14.69532 247 GLU A C 1
ATOM 2043 O O . GLU A 1 253 ? -11.26415 -12.75878 -7.90707 1.000 17.70430 247 GLU A O 1
ATOM 2049 N N . LEU A 1 254 ? -10.95850 -12.22742 -5.74167 1.000 14.68764 248 LEU A N 1
ATOM 2050 C CA . LEU A 1 254 ? -11.55869 -13.47424 -5.28624 1.000 14.98374 248 LEU A CA 1
ATOM 2051 C C . LEU A 1 254 ? -13.01581 -13.58154 -5.71218 1.000 13.95514 248 LEU A C 1
ATOM 2052 O O . LEU A 1 254 ? -13.46835 -14.65632 -6.12304 1.000 16.72752 248 LEU A O 1
ATOM 2057 N N . ALA A 1 255 ? -13.77710 -12.49154 -5.60702 1.000 14.66876 249 ALA A N 1
ATOM 2058 C CA . ALA A 1 255 ? -15.20237 -12.55942 -5.92318 1.000 15.63398 249 ALA A CA 1
ATOM 2059 C C . ALA A 1 255 ? -15.44000 -12.96222 -7.36789 1.000 16.95985 249 ALA A C 1
ATOM 2060 O O . ALA A 1 255 ? -16.47579 -13.54981 -7.68523 1.000 19.61820 249 ALA A O 1
ATOM 2062 N N . ARG A 1 256 ? -14.51855 -12.63514 -8.26344 1.000 15.19907 250 ARG A N 1
ATOM 2063 C CA . ARG A 1 256 ? -14.74503 -12.90875 -9.67433 1.000 17.85258 250 ARG A CA 1
ATOM 2064 C C . ARG A 1 256 ? -13.90673 -14.05741 -10.21377 1.000 20.24558 250 ARG A C 1
ATOM 2065 O O . ARG A 1 256 ? -13.84332 -14.24080 -11.43716 1.000 19.10094 250 ARG A O 1
ATOM 2073 N N . ARG A 1 257 ? -13.29433 -14.85585 -9.34284 1.000 16.68410 251 ARG A N 1
ATOM 2074 C CA . ARG A 1 257 ? -12.47502 -15.99188 -9.76201 1.000 14.19515 251 ARG A CA 1
ATOM 2075 C C . ARG A 1 257 ? -12.80646 -17.19479 -8.89080 1.000 18.23238 251 ARG A C 1
ATOM 2076 O O . ARG A 1 257 ? -12.07926 -17.51890 -7.94342 1.000 17.56529 251 ARG A O 1
ATOM 2084 N N . PRO A 1 258 ? -13.89157 -17.91199 -9.21270 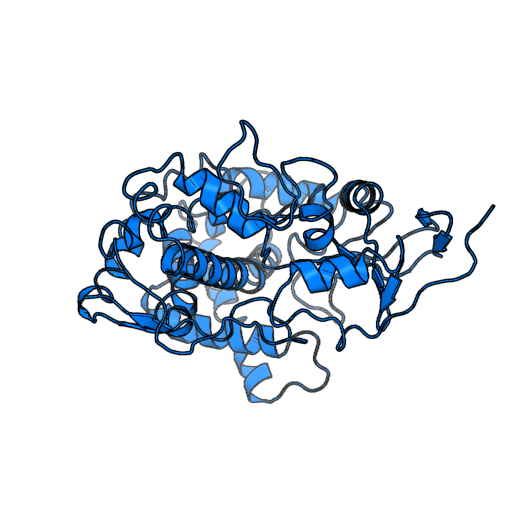1.000 17.15724 252 PRO A N 1
ATOM 2085 C CA . PRO A 1 258 ? -14.33211 -19.00287 -8.32439 1.000 15.89227 252 PRO A CA 1
ATOM 2086 C C . PRO A 1 258 ? -13.30003 -20.10107 -8.11358 1.000 15.75607 252 PRO A C 1
ATOM 2087 O O . PRO A 1 258 ? -13.15425 -20.59928 -6.98735 1.000 16.54952 252 PRO A O 1
ATOM 2091 N N . GLN A 1 259 ? -12.57920 -20.50135 -9.15992 1.000 16.47763 253 GLN A N 1
ATOM 2092 C CA . GLN A 1 259 ? -11.61716 -21.59258 -8.99991 1.000 17.85674 253 GLN A CA 1
ATOM 2093 C C . GLN A 1 259 ? -10.41871 -21.16328 -8.16091 1.000 20.68306 253 GLN A C 1
ATOM 2094 O O . GLN A 1 259 ? -9.95186 -21.91923 -7.30128 1.000 18.22309 253 GLN A O 1
ATOM 2100 N N . LEU A 1 260 ? -9.92509 -19.94445 -8.37611 1.000 15.52554 254 LEU A N 1
ATOM 2101 C CA . LEU A 1 260 ? -8.88076 -19.40536 -7.51147 1.000 17.01302 254 LEU A CA 1
ATOM 2102 C C . LEU A 1 260 ? -9.33940 -19.36413 -6.05872 1.000 16.69657 254 LEU A C 1
ATOM 2103 O O . LEU A 1 260 ? -8.60805 -19.78658 -5.15056 1.000 19.44601 254 LEU A O 1
ATOM 2108 N N A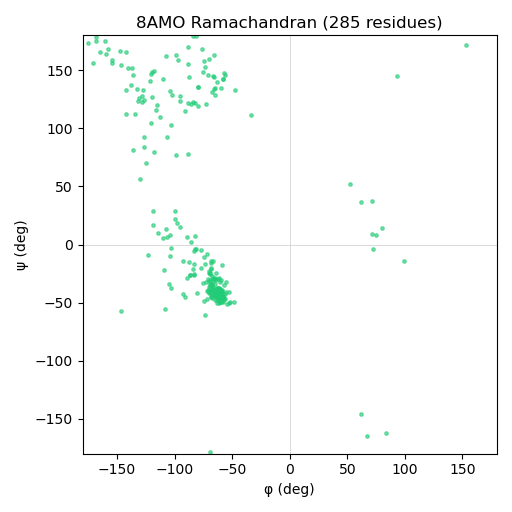 ARG A 1 261 ? -10.54702 -18.82971 -5.81943 0.500 17.21857 255 ARG A N 1
ATOM 2109 N N B ARG A 1 261 ? -10.55994 -18.87389 -5.83333 0.500 17.25934 255 ARG A N 1
ATOM 2110 C CA A ARG A 1 261 ? -11.13797 -18.82977 -4.48352 0.500 18.54807 255 ARG A CA 1
ATOM 2111 C CA B ARG A 1 261 ? -11.13000 -18.80229 -4.49519 0.500 18.55687 255 ARG A CA 1
ATOM 2112 C C A ARG A 1 261 ? -11.06523 -20.20605 -3.85620 0.500 22.14177 255 ARG A C 1
ATOM 2113 C C B ARG A 1 261 ? -11.18485 -20.17347 -3.83127 0.500 22.09242 255 ARG A C 1
ATOM 2114 O O A ARG A 1 261 ? -10.62141 -20.36614 -2.71099 0.500 21.37489 255 ARG A O 1
ATOM 2115 O O B ARG A 1 261 ? -10.92590 -20.29846 -2.62824 0.500 21.01098 255 ARG A O 1
ATOM 2130 N N . ALA A 1 262 ? -11.51849 -21.21636 -4.59861 1.000 21.61428 256 ALA A N 1
ATOM 2131 C CA . ALA A 1 262 ? -11.59156 -22.55587 -4.03569 1.000 19.39208 256 ALA A CA 1
ATOM 2132 C C . ALA A 1 262 ? -10.21137 -23.09133 -3.70322 1.000 24.27937 256 ALA A C 1
ATOM 2133 O O . ALA A 1 262 ? -10.01101 -23.72655 -2.65815 1.000 24.64019 256 ALA A O 1
ATOM 2135 N N A MET A 1 263 ? -9.24077 -22.83192 -4.57969 0.500 19.91889 257 MET A N 1
ATOM 2136 N N B MET A 1 263 ? -9.23430 -22.84445 -4.56440 0.500 19.93349 257 MET A N 1
ATOM 2137 C CA A MET A 1 263 ? -7.88861 -23.33194 -4.37498 0.500 20.74705 257 MET A CA 1
ATOM 2138 C CA B MET A 1 263 ? -7.91819 -23.39923 -4.29825 0.500 20.76961 257 MET A CA 1
ATOM 2139 C C A MET A 1 263 ? -7.21469 -22.64596 -3.19138 0.500 25.24308 257 MET A C 1
ATOM 2140 C C B MET A 1 263 ? -7.19158 -22.64557 -3.18549 0.500 25.24956 257 MET A C 1
ATOM 2141 O O A MET A 1 263 ? -6.43059 -23.27706 -2.47560 0.500 23.00775 257 MET A O 1
ATOM 2142 O O B MET A 1 263 ? -6.33987 -23.23449 -2.51302 0.500 23.00776 257 MET A O 1
ATOM 2151 N N . LEU A 1 264 ? -7.53181 -21.37108 -2.94687 1.000 21.57399 258 LEU A N 1
ATOM 2152 C CA . LEU A 1 264 ? -6.87148 -20.61208 -1.88438 1.000 18.85678 258 LEU A CA 1
ATOM 2153 C C . LEU A 1 264 ? -7.38269 -20.92221 -0.48019 1.000 21.64861 258 LEU A C 1
ATOM 2154 O O . LEU A 1 264 ? -6.65492 -20.67814 0.48609 1.000 20.78978 258 LEU A O 1
ATOM 2159 N N A ARG A 1 265 ? -8.61308 -21.41312 -0.34283 0.500 18.46050 259 ARG A N 1
ATOM 2160 N N B ARG A 1 265 ? -8.59831 -21.44710 -0.33079 0.500 18.45962 259 ARG A N 1
ATOM 2161 C CA A ARG A 1 265 ? -9.15740 -21.66248 0.98528 0.500 21.17825 259 ARG A CA 1
ATOM 2162 C CA B ARG A 1 265 ? -9.11726 -21.70128 1.01039 0.500 21.18931 259 ARG A CA 1
ATOM 2163 C C A ARG A 1 265 ? -8.26557 -22.64783 1.72874 0.500 20.77445 259 ARG A C 1
ATOM 2164 C C B ARG A 1 265 ? -8.21907 -22.68664 1.75480 0.500 20.77164 259 ARG A C 1
ATOM 2165 O O A ARG A 1 265 ? -7.89595 -23.69622 1.19065 0.500 22.28216 259 ARG A O 1
ATOM 2166 O O B ARG A 1 265 ? -7.80888 -23.71192 1.20295 0.500 22.18760 259 ARG A O 1
ATOM 2181 N N A ASP A 1 266 ? -7.88729 -22.29083 2.95596 0.500 21.55762 260 ASP A N 1
ATOM 2182 N N B ASP A 1 266 ? -7.89311 -22.35727 3.00686 0.500 21.62490 260 ASP A N 1
ATOM 2183 C CA A ASP A 1 266 ? -7.07939 -23.17152 3.79820 0.500 24.92016 260 ASP A CA 1
ATOM 2184 C CA B ASP A 1 266 ? -7.03508 -23.19808 3.84969 0.500 24.94730 260 ASP A CA 1
ATOM 2185 C C A ASP A 1 266 ? -5.72185 -23.47472 3.15461 0.500 24.41412 260 ASP A C 1
ATOM 2186 C C B ASP A 1 266 ? -5.66507 -23.45120 3.21818 0.500 24.43796 260 ASP A C 1
ATOM 2187 O O A ASP A 1 266 ? -5.16475 -24.56262 3.31209 0.500 26.04582 260 ASP A O 1
ATOM 2188 O O B ASP A 1 266 ? -5.03985 -24.48686 3.45368 0.500 25.50352 260 ASP A O 1
ATOM 2197 N N . ASN A 1 267 ? -5.17199 -22.50732 2.42196 1.000 20.21440 261 ASN A N 1
ATOM 2198 C CA . ASN A 1 267 ? -3.94286 -22.68960 1.64940 1.000 23.75399 261 ASN A CA 1
ATOM 2199 C C . ASN A 1 267 ? -3.00589 -21.50476 1.86495 1.000 26.33538 261 ASN A C 1
ATOM 2200 O O . ASN A 1 267 ? -2.80880 -20.67857 0.96648 1.000 20.15126 261 ASN A O 1
ATOM 2205 N N . PRO A 1 268 ? -2.38754 -21.40878 3.04639 1.000 22.87523 262 PRO A N 1
ATOM 2206 C CA . PRO A 1 268 ? -1.51237 -20.25825 3.33186 1.000 22.65586 262 PRO A CA 1
ATOM 2207 C C . PRO A 1 268 ? -0.41136 -20.03338 2.31309 1.000 22.21497 262 PRO A C 1
ATOM 2208 O O . PRO A 1 268 ? -0.08472 -18.87557 2.01379 1.000 23.28185 262 PRO A O 1
ATOM 2212 N N A LYS A 1 269 ? 0.16627 -21.10715 1.76999 0.500 21.92064 263 LYS A N 1
ATOM 2213 N N B LYS A 1 269 ? 0.16797 -21.10182 1.76078 0.500 21.91826 263 LYS A N 1
ATOM 2214 C CA A LYS A 1 269 ? 1.23556 -20.96493 0.78725 0.500 22.02443 263 LYS A CA 1
ATOM 2215 C CA B LYS A 1 269 ? 1.24526 -20.93636 0.78957 0.500 22.01735 263 LYS A CA 1
ATOM 2216 C C A LYS A 1 269 ? 0.76007 -20.18431 -0.43285 0.500 23.18171 263 LYS A C 1
ATOM 2217 C C B LYS A 1 269 ? 0.76366 -20.17937 -0.44431 0.500 23.17963 263 LYS A C 1
ATOM 2218 O O A LYS A 1 269 ? 1.43532 -19.25635 -0.89246 0.500 21.05303 263 LYS A O 1
ATOM 2219 O O B LYS A 1 269 ? 1.43932 -19.26398 -0.92720 0.500 21.07095 263 LYS A O 1
ATOM 2224 N N . GLN A 1 270 ? -0.41305 -20.53962 -0.96376 1.000 19.60299 264 GLN A N 1
ATOM 2225 C CA . GLN A 1 270 ? -0.92446 -19.87602 -2.16273 1.000 22.17483 264 GLN A CA 1
ATOM 2226 C C . GLN A 1 270 ? -1.53828 -18.51112 -1.86241 1.000 15.17055 264 GLN A C 1
ATOM 2227 O O . GLN A 1 270 ? -1.48960 -17.61156 -2.71382 1.000 16.44998 264 GLN A O 1
ATOM 2233 N N . ILE A 1 271 ? -2.10961 -18.32659 -0.67318 1.000 16.07157 265 ILE A N 1
ATOM 2234 C CA . ILE A 1 271 ? -2.57724 -16.99626 -0.28676 1.000 14.00063 265 ILE A CA 1
ATOM 2235 C C . ILE A 1 271 ? -1.41527 -16.00795 -0.27136 1.000 14.84838 265 ILE A C 1
ATOM 2236 O O . ILE A 1 271 ? -1.57062 -14.84766 -0.67368 1.000 15.87578 265 ILE A O 1
ATOM 2241 N N . ARG A 1 272 ? -0.23420 -16.44899 0.18315 1.000 15.14985 266 ARG A N 1
ATOM 2242 C CA . ARG A 1 272 ? 0.93011 -15.56552 0.16663 1.000 14.55478 266 ARG A CA 1
ATOM 2243 C C . ARG A 1 272 ? 1.21073 -15.09072 -1.24937 1.000 13.35434 266 ARG A C 1
ATOM 2244 O O . ARG A 1 272 ? 1.45927 -13.89891 -1.48433 1.000 17.80068 266 ARG A O 1
ATOM 2252 N N . VAL A 1 273 ? 1.15742 -16.01322 -2.20993 1.000 12.72773 267 VAL A N 1
ATOM 2253 C CA . VAL A 1 273 ? 1.45151 -15.66863 -3.59349 1.000 14.48126 267 VAL A CA 1
ATOM 2254 C C . VAL A 1 273 ? 0.40420 -14.70626 -4.13012 1.000 13.64049 267 VAL A C 1
ATOM 2255 O O . VAL A 1 273 ? 0.73158 -13.74107 -4.83553 1.000 15.53376 267 VAL A O 1
ATOM 2259 N N . PHE A 1 274 ? -0.86828 -14.98054 -3.83244 1.000 14.02448 268 PHE A N 1
ATOM 2260 C CA . PHE A 1 274 ? -1.97376 -14.13739 -4.27839 1.000 15.08073 268 PHE A CA 1
ATOM 2261 C C . PHE A 1 274 ? -1.81200 -12.70988 -3.78615 1.000 14.14854 268 PHE A C 1
ATOM 2262 O O . PHE A 1 274 ? -1.97051 -11.75844 -4.56134 1.000 14.71062 268 PHE A O 1
ATOM 2270 N N . ILE A 1 275 ? -1.43752 -12.54637 -2.51944 1.000 13.58397 269 ILE A N 1
ATOM 2271 C CA . ILE A 1 275 ? -1.27929 -11.21287 -1.94708 1.000 12.85367 269 ILE A CA 1
ATOM 2272 C C . ILE A 1 275 ? -0.12298 -10.48149 -2.61313 1.000 15.23533 269 ILE A C 1
ATOM 2273 O O . ILE A 1 275 ? -0.20629 -9.27963 -2.86656 1.000 15.33394 269 ILE A O 1
ATOM 2278 N N . GLU A 1 276 ? 0.96407 -11.19159 -2.93318 1.000 15.51617 270 GLU A N 1
ATOM 2279 C CA . GLU A 1 276 ? 2.04651 -10.54882 -3.67695 1.000 13.68539 270 GLU A CA 1
ATOM 2280 C C . GLU A 1 276 ? 1.54626 -10.04754 -5.02100 1.000 15.17054 270 GLU A C 1
ATOM 2281 O O . GLU A 1 276 ? 1.94949 -8.97463 -5.48590 1.000 16.64074 270 GLU A O 1
ATOM 2287 N N . GLU A 1 277 ? 0.67435 -10.81811 -5.66635 1.000 14.82490 271 GLU A N 1
ATOM 2288 C CA . GLU A 1 277 ? 0.16488 -10.39333 -6.96172 1.000 14.30905 271 GLU A CA 1
ATOM 2289 C C . GLU A 1 277 ? -0.70910 -9.15213 -6.81688 1.000 13.03279 271 GLU A C 1
ATOM 2290 O O . GLU A 1 277 ? -0.65138 -8.24882 -7.66293 1.000 15.36138 271 GLU A O 1
ATOM 2296 N N . ILE A 1 278 ? -1.51073 -9.08294 -5.75268 1.000 13.12437 272 ILE A N 1
ATOM 2297 C CA . ILE A 1 278 ? -2.37669 -7.91864 -5.53932 1.000 12.28192 272 ILE A CA 1
ATOM 2298 C C . ILE A 1 278 ? -1.53525 -6.67196 -5.31371 1.000 13.37797 272 ILE A C 1
ATOM 2299 O O . ILE A 1 278 ? -1.82363 -5.60232 -5.86074 1.000 15.90477 272 ILE A O 1
ATOM 2304 N N . VAL A 1 279 ? -0.48705 -6.78124 -4.48827 1.000 13.24035 273 VAL A N 1
ATOM 2305 C CA . VAL A 1 279 ? 0.36719 -5.61690 -4.25954 1.000 12.83466 273 VAL A CA 1
ATOM 2306 C C . VAL A 1 279 ? 1.14497 -5.25354 -5.52042 1.000 14.79730 273 VAL A C 1
ATOM 2307 O O . VAL A 1 279 ? 1.39113 -4.06996 -5.79205 1.000 15.06821 273 VAL A O 1
ATOM 2311 N N . ARG A 1 280 ? 1.54313 -6.24616 -6.32110 1.000 12.04071 274 ARG A N 1
ATOM 2312 C CA . ARG A 1 280 ? 2.23987 -5.94341 -7.56804 1.000 11.57847 274 ARG A CA 1
ATOM 2313 C C . ARG A 1 280 ? 1.34779 -5.18280 -8.52723 1.000 15.33736 274 ARG A C 1
ATOM 2314 O O . ARG A 1 280 ? 1.77824 -4.21315 -9.16901 1.000 14.97390 274 ARG A O 1
ATOM 2322 N N . LEU A 1 281 ? 0.10895 -5.63750 -8.67828 1.000 15.17405 275 LEU A N 1
ATOM 2323 C CA . LEU A 1 281 ? -0.74029 -5.12671 -9.73936 1.000 16.15088 275 LEU A CA 1
ATOM 2324 C C . LEU A 1 281 ? -1.55394 -3.90845 -9.32529 1.000 15.89272 275 LEU A C 1
ATOM 2325 O O . LEU A 1 281 ? -1.89074 -3.07360 -10.18097 1.000 15.97801 275 LEU A O 1
ATOM 2330 N N . GLU A 1 282 ? -1.88884 -3.77508 -8.04492 1.000 15.99288 276 GLU A N 1
ATOM 2331 C CA . GLU A 1 282 ? -2.64792 -2.62093 -7.56193 1.000 17.22772 276 GLU A CA 1
ATOM 2332 C C . GLU A 1 282 ? -1.95466 -2.02825 -6.33896 1.000 18.73853 276 GLU A C 1
ATOM 2333 O O . GLU A 1 282 ? -2.55217 -1.90856 -5.26512 1.000 20.41939 276 GLU A O 1
ATOM 2339 N N . PRO A 1 283 ? -0.68029 -1.65769 -6.46535 1.000 13.53826 277 PRO A N 1
ATOM 2340 C CA . PRO A 1 283 ? 0.02071 -1.06148 -5.32737 1.000 17.23321 277 PRO A CA 1
ATOM 2341 C C . PRO A 1 283 ? -0.67801 0.20550 -4.88257 1.000 17.38127 277 PRO A C 1
ATOM 2342 O O . PRO A 1 283 ? -1.02747 1.07924 -5.68309 1.000 17.57276 277 PRO A O 1
ATOM 2346 N N . SER A 1 284 ? -0.83277 0.31121 -3.57213 1.000 16.48286 278 SER A N 1
ATOM 2347 C CA . SER A 1 284 ? -1.64299 1.36632 -3.00151 1.000 16.67307 278 SER A CA 1
ATOM 2348 C C . SER A 1 284 ? -1.01585 2.74110 -3.17044 1.000 17.52687 278 SER A C 1
ATOM 2349 O O . SER A 1 284 ? -1.73878 3.74174 -3.18194 1.000 21.64423 278 SER A O 1
ATOM 2352 N N . ALA A 1 285 ? 0.30507 2.80528 -3.30420 1.000 14.00828 279 ALA A N 1
ATOM 2353 C CA . ALA A 1 285 ? 1.04761 4.04706 -3.51240 1.000 18.33960 279 ALA A CA 1
ATOM 2354 C C . ALA A 1 285 ? 1.89542 3.84993 -4.75864 1.000 12.89792 279 ALA A C 1
ATOM 2355 O O . ALA A 1 285 ? 3.07765 3.48770 -4.67498 1.000 16.37919 279 ALA A O 1
ATOM 2357 N N . PRO A 1 286 ? 1.31189 4.06517 -5.94403 1.000 14.57861 280 PRO A N 1
ATOM 2358 C CA . PRO A 1 286 ? 1.94063 3.57253 -7.17902 1.000 19.50743 280 PRO A CA 1
ATOM 2359 C C . PRO A 1 286 ? 3.15473 4.35956 -7.63353 1.000 15.44407 280 PRO A C 1
ATOM 2360 O O . PRO A 1 286 ? 3.86537 3.88708 -8.52482 1.000 15.52210 280 PRO A O 1
ATOM 2364 N N . VAL A 1 287 ? 3.42341 5.52747 -7.04614 1.000 14.75794 281 VAL A N 1
ATOM 2365 C CA . VAL A 1 287 ? 4.58183 6.33754 -7.40170 1.000 16.08599 281 VAL A CA 1
ATOM 2366 C C . VAL A 1 287 ? 5.22420 6.85776 -6.12512 1.000 21.01245 281 VAL A C 1
ATOM 2367 O O . VAL A 1 287 ? 4.56219 7.01538 -5.09319 1.000 21.43595 281 VAL A O 1
ATOM 2371 N N . ALA A 1 288 ? 6.53111 7.10130 -6.19714 1.000 14.54073 282 ALA A N 1
ATOM 2372 C CA . ALA A 1 288 ? 7.29279 7.65262 -5.08664 1.000 15.08388 282 ALA A CA 1
ATOM 2373 C C . ALA A 1 288 ? 7.91876 8.97699 -5.50682 1.000 13.73191 282 ALA A C 1
ATOM 2374 O O . ALA A 1 288 ? 8.59380 9.04506 -6.54800 1.000 17.30007 282 ALA A O 1
ATOM 2376 N N . PRO A 1 289 ? 7.70792 10.05430 -4.74612 1.000 14.50308 283 PRO A N 1
ATOM 2377 C CA . PRO A 1 289 ? 8.28422 11.34657 -5.12701 1.000 13.86783 283 PRO A CA 1
ATOM 2378 C C . PRO A 1 289 ? 9.68818 11.52245 -4.57870 1.000 14.25599 283 PRO A C 1
ATOM 2379 O O . PRO A 1 289 ? 10.02157 11.07538 -3.47603 1.000 14.69759 283 PRO A O 1
ATOM 2383 N N . ARG A 1 290 ? 10.51792 12.17932 -5.38634 1.000 16.98259 284 ARG A N 1
ATOM 2384 C CA . ARG A 1 290 ? 11.85450 12.58585 -4.99124 1.000 14.72695 284 ARG A CA 1
ATOM 2385 C C . ARG A 1 290 ? 12.14315 13.94706 -5.60291 1.000 17.62537 284 ARG A C 1
ATOM 2386 O O . ARG A 1 290 ? 11.44261 14.40527 -6.51002 1.000 18.35997 284 ARG A O 1
ATOM 2394 N N . VAL A 1 291 ? 13.20027 14.59190 -5.10975 1.000 16.27259 285 VAL A N 1
ATOM 2395 C CA . VAL A 1 291 ? 13.73849 15.79532 -5.73348 1.000 14.85015 285 VAL A CA 1
ATOM 2396 C C . VAL A 1 291 ? 15.22610 15.57577 -5.95563 1.000 15.62890 285 VAL A C 1
ATOM 2397 O O . VAL A 1 291 ? 15.92342 15.10059 -5.05076 1.000 18.85999 285 VAL A O 1
ATOM 2401 N N . THR A 1 292 ? 15.71444 15.89625 -7.14893 1.000 16.15833 286 THR A N 1
ATOM 2402 C CA . THR A 1 292 ? 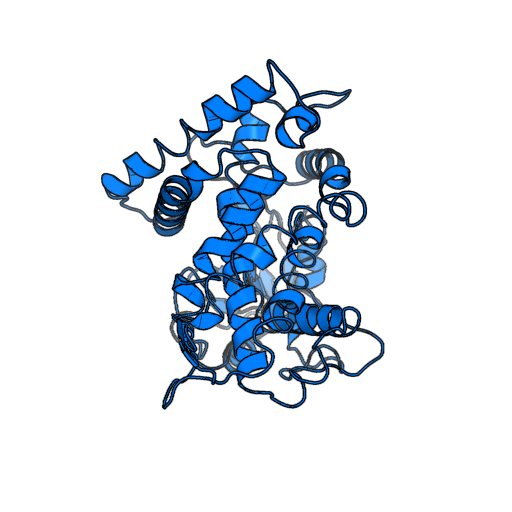17.12709 15.64522 -7.41581 1.000 16.88097 286 THR A CA 1
ATOM 2403 C C . THR A 1 292 ? 18.00143 16.67772 -6.71240 1.000 17.21745 286 THR A C 1
ATOM 2404 O O . THR A 1 292 ? 17.59970 17.82515 -6.50014 1.000 17.18456 286 THR A O 1
ATOM 2408 N N . THR A 1 293 ? 19.20406 16.24194 -6.32796 1.000 18.11930 287 THR A N 1
ATOM 2409 C CA . THR A 1 293 ? 20.15751 17.08589 -5.62535 1.000 19.98678 287 THR A CA 1
ATOM 2410 C C . THR A 1 293 ? 21.27829 17.56764 -6.53422 1.000 24.83487 287 THR A C 1
ATOM 2411 O O . THR A 1 293 ? 22.05559 18.43963 -6.13435 1.000 22.91313 287 THR A O 1
ATOM 2415 N N . GLU A 1 294 ? 21.36123 17.02797 -7.74168 1.000 23.63955 288 GLU A N 1
ATOM 2416 C CA . GLU A 1 294 ? 22.39151 17.36522 -8.70924 1.000 27.05922 288 GLU A CA 1
ATOM 2417 C C . GLU A 1 294 ? 21.87097 16.96603 -10.08345 1.000 25.00350 288 GLU A C 1
ATOM 2418 O O . GLU A 1 294 ? 20.89265 16.21201 -10.17855 1.000 19.15933 288 GLU A O 1
ATOM 2424 N N . PRO A 1 295 ? 22.48031 17.46624 -11.16309 1.000 27.11945 289 PRO A N 1
ATOM 2425 C CA . PRO A 1 295 ? 22.03328 17.06083 -12.49997 1.000 25.07795 289 PRO A CA 1
ATOM 2426 C C . PRO A 1 295 ? 22.12496 15.55393 -12.66813 1.000 23.75108 289 PRO A C 1
ATOM 2427 O O . PRO A 1 295 ? 23.04359 14.90616 -12.16065 1.000 29.33021 289 PRO A O 1
ATOM 2431 N N . VAL A 1 296 ? 21.14623 14.99666 -13.37686 1.000 21.30479 290 VAL A N 1
ATOM 2432 C CA . VAL A 1 296 ? 21.12891 13.58127 -13.71733 1.000 20.66071 290 VAL A CA 1
ATOM 2433 C C . VAL A 1 296 ? 20.62578 13.43730 -15.13821 1.000 29.34547 290 VAL A C 1
ATOM 2434 O O . VAL A 1 296 ? 19.82688 14.24550 -15.62454 1.000 28.41519 290 VAL A O 1
ATOM 2438 N N . THR A 1 297 ? 21.07413 12.37144 -15.79060 1.000 26.68491 291 THR A N 1
ATOM 2439 C CA . THR A 1 297 ? 20.66229 12.04934 -17.14623 1.000 27.33641 291 THR A CA 1
ATOM 2440 C C . THR A 1 297 ? 19.88889 10.74546 -17.09614 1.000 29.92542 291 THR A C 1
ATOM 2441 O O . THR A 1 297 ? 20.42256 9.72336 -16.65332 1.000 34.12149 291 THR A O 1
ATOM 2445 N N . VAL A 1 298 ? 18.63049 10.78915 -17.52602 1.000 26.61292 292 VAL A N 1
ATOM 2446 C CA . VAL A 1 298 ? 17.76637 9.61671 -17.57800 1.000 28.34852 292 VAL A CA 1
ATOM 2447 C C . VAL A 1 298 ? 17.11518 9.56140 -18.95243 1.000 38.11139 292 VAL A C 1
ATOM 2448 O O . VAL A 1 298 ? 16.51196 10.54190 -19.40068 1.000 38.75175 292 VAL A O 1
ATOM 2452 N N . GLY A 1 299 ? 17.25684 8.42735 -19.62997 1.000 38.22161 293 GLY A N 1
ATOM 2453 C CA . GLY A 1 299 ? 16.76314 8.32177 -20.99535 1.000 29.87681 293 GLY A CA 1
ATOM 2454 C C . GLY A 1 299 ? 17.42675 9.29293 -21.94708 1.000 46.44817 293 GLY A C 1
ATOM 2455 O O . GLY A 1 299 ? 16.77070 9.82023 -22.85472 1.000 48.42137 293 GLY A O 1
ATOM 2456 N N . GLY A 1 300 ? 18.71828 9.54720 -21.75623 1.000 26.48752 294 GLY A N 1
ATOM 2457 C CA . GLY A 1 300 ? 19.43387 10.52554 -22.53893 1.000 32.57849 294 GLY A CA 1
ATOM 2458 C C . GLY A 1 300 ? 19.08665 11.96034 -22.22888 1.000 32.16588 294 GLY A C 1
ATOM 2459 O O . GLY A 1 300 ? 19.70936 12.86832 -22.79303 1.000 36.67455 294 GLY A O 1
ATOM 2460 N N . MET A 1 301 ? 18.12892 12.19869 -21.33986 1.000 32.18521 295 MET A N 1
ATOM 2461 C CA . MET A 1 301 ? 17.65134 13.53986 -21.04318 1.000 26.07708 295 MET A CA 1
ATOM 2462 C C . MET A 1 301 ? 18.20863 14.00403 -19.70738 1.000 23.38193 295 MET A C 1
ATOM 2463 O O . MET A 1 301 ? 18.13791 13.27946 -18.70995 1.000 26.67906 295 MET A O 1
ATOM 2468 N N . THR A 1 302 ? 18.73379 15.21927 -19.68436 1.000 26.13670 296 THR A N 1
ATOM 2469 C CA . THR A 1 302 ? 19.34237 15.76961 -18.48130 1.000 24.62469 296 THR A CA 1
ATOM 2470 C C . THR A 1 302 ? 18.32395 16.60934 -17.72320 1.000 26.99306 296 THR A C 1
ATOM 2471 O O . THR A 1 302 ? 17.74759 17.55115 -18.27448 1.000 30.16038 296 THR A O 1
ATOM 2475 N N . LEU A 1 303 ? 18.10996 16.26627 -16.48354 1.000 21.25941 297 LEU A N 1
ATOM 2476 C CA . LEU A 1 303 ? 17.27034 17.04955 -15.59602 1.000 23.79511 297 LEU A CA 1
ATOM 2477 C C . LEU A 1 303 ? 18.15318 17.85927 -14.66800 1.000 26.68084 297 LEU A C 1
ATOM 2478 O O . LEU A 1 303 ? 19.04245 17.28914 -14.01212 1.000 23.50676 297 LEU A O 1
ATOM 2483 N N . PRO A 1 304 ? 17.93947 19.16675 -14.56744 1.000 25.84201 298 PRO A N 1
ATOM 2484 C CA . PRO A 1 304 ? 18.77043 19.97675 -13.67121 1.000 23.48412 298 PRO A CA 1
ATOM 2485 C C . PRO A 1 304 ? 18.54779 19.59219 -12.22106 1.000 20.46133 298 PRO A C 1
ATOM 2486 O O . PRO A 1 304 ? 17.56454 18.93828 -11.86156 1.000 20.18039 298 PRO A O 1
ATOM 2490 N N . ALA A 1 305 ? 19.49267 20.01695 -11.38569 1.000 21.33234 299 ALA A N 1
ATOM 2491 C CA . ALA A 1 305 ? 19.35887 19.85507 -9.94711 1.000 19.83701 299 ALA A CA 1
ATOM 2492 C C . ALA A 1 305 ? 18.07566 20.51494 -9.45463 1.000 19.15141 299 ALA A C 1
ATOM 2493 O O . ALA A 1 305 ? 17.62728 21.53250 -9.99340 1.000 21.64496 299 ALA A O 1
ATOM 2495 N N . GLY A 1 306 ? 17.48360 19.92678 -8.41456 1.000 17.41856 300 GLY A N 1
ATOM 2496 C CA . GLY A 1 306 ? 16.25585 20.44983 -7.86527 1.000 14.45161 300 GLY A CA 1
ATOM 2497 C C . GLY A 1 306 ? 15.00312 20.08099 -8.62281 1.000 17.61476 300 GLY A C 1
ATOM 2498 O O . GLY A 1 306 ? 13.94949 20.67915 -8.36712 1.000 18.49281 300 GLY A O 1
ATOM 2499 N N . SER A 1 307 ? 15.07648 19.07713 -9.55084 1.000 17.86493 301 SER A N 1
ATOM 2500 C CA . SER A 1 307 ? 13.89894 18.66338 -10.31108 1.000 17.04502 301 SER A CA 1
ATOM 2501 C C . SER A 1 307 ? 12.99865 17.74457 -9.48057 1.000 16.61303 301 SER A C 1
ATOM 2502 O O . SER A 1 307 ? 13.48984 16.83160 -8.79537 1.000 18.42498 301 SER A O 1
ATOM 2505 N N . PRO A 1 308 ? 11.68452 17.98210 -9.51365 1.000 20.17988 302 PRO A N 1
ATOM 2506 C CA . PRO A 1 308 ? 10.73048 17.11431 -8.81382 1.000 14.71578 302 PRO A CA 1
ATOM 2507 C C . PRO A 1 308 ? 10.42589 15.91749 -9.70315 1.000 19.21914 302 PRO A C 1
ATOM 2508 O O . PRO A 1 308 ? 10.00587 16.07493 -10.85308 1.000 17.42027 302 PRO A O 1
ATOM 2512 N N A VAL A 1 309 ? 10.69281 14.71814 -9.19357 0.600 15.82050 303 VAL A N 1
ATOM 2513 N N B VAL A 1 309 ? 10.62170 14.71352 -9.16330 0.400 15.81466 303 VAL A N 1
ATOM 2514 C CA A VAL A 1 309 ? 10.46264 13.52368 -9.98732 0.600 15.30836 303 VAL A CA 1
ATOM 2515 C CA B VAL A 1 309 ? 10.56016 13.48130 -9.93969 0.400 15.42754 303 VAL A CA 1
ATOM 2516 C C A VAL A 1 309 ? 9.52000 12.59761 -9.24011 0.600 15.05919 303 VAL A C 1
ATOM 2517 C C B VAL A 1 309 ? 9.64245 12.49164 -9.23562 0.400 15.12733 303 VAL A C 1
ATOM 2518 O O A VAL A 1 309 ? 9.39492 12.64092 -8.01421 0.600 16.72167 303 VAL A O 1
ATOM 2519 O O B VAL A 1 309 ? 9.67791 12.37099 -8.00864 0.400 17.63581 303 VAL A O 1
ATOM 2526 N N . ARG A 1 310 ? 8.81642 11.78683 -10.00934 1.000 14.67466 304 ARG A N 1
ATOM 2527 C CA . ARG A 1 310 ? 7.98307 10.71857 -9.48839 1.000 15.55205 304 ARG A CA 1
ATOM 2528 C C . ARG A 1 310 ? 8.42361 9.41999 -10.13299 1.000 15.25520 304 ARG A C 1
ATOM 2529 O O . ARG A 1 310 ? 8.45366 9.31262 -11.36316 1.000 16.00017 304 ARG A O 1
ATOM 2537 N N . LEU A 1 311 ? 8.73726 8.43671 -9.30166 1.000 15.17429 305 LEU A N 1
ATOM 2538 C CA . LEU A 1 311 ? 9.25034 7.15197 -9.76083 1.000 14.19436 305 LEU A CA 1
ATOM 2539 C C . LEU A 1 311 ? 8.07599 6.18379 -9.87138 1.000 15.70345 305 LEU A C 1
ATOM 2540 O O . LEU A 1 311 ? 7.30487 6.03959 -8.92020 1.000 16.66921 305 LEU A O 1
ATOM 2545 N N . CYS A 1 312 ? 7.92121 5.53821 -11.04130 1.000 14.89214 306 CYS A N 1
ATOM 2546 C CA . CYS A 1 312 ? 6.67054 4.83566 -11.36636 1.000 16.31520 306 CYS A CA 1
ATOM 2547 C C . CYS A 1 312 ? 6.78449 3.33893 -11.09411 1.000 15.78059 306 CYS A C 1
ATOM 2548 O O . CYS A 1 312 ? 6.90182 2.53045 -12.01089 1.000 16.75054 306 CYS A O 1
ATOM 2551 N N . MET A 1 313 ? 6.70304 2.95771 -9.81398 1.000 14.71981 307 MET A N 1
ATOM 2552 C CA . MET A 1 313 ? 6.82781 1.54033 -9.46771 1.000 14.81770 307 MET A CA 1
ATOM 2553 C C . MET A 1 313 ? 5.70427 0.70333 -10.05708 1.000 11.21692 307 MET A C 1
ATOM 2554 O O . MET A 1 313 ? 5.93393 -0.43213 -10.48040 1.000 16.71084 307 MET A O 1
ATOM 2559 N N . ALA A 1 314 ? 4.47074 1.20957 -10.01636 1.000 11.63948 308 ALA A N 1
ATOM 2560 C CA . ALA A 1 314 ? 3.35365 0.41463 -10.51730 1.000 13.32049 308 ALA A CA 1
ATOM 2561 C C . ALA A 1 314 ? 3.52954 0.13166 -11.99355 1.000 14.94718 308 ALA A C 1
ATOM 2562 O O . ALA A 1 314 ? 3.25507 -0.98089 -12.45368 1.000 14.81830 308 ALA A O 1
ATOM 2564 N N . ALA A 1 315 ? 3.96165 1.12860 -12.75994 1.000 17.30216 309 ALA A N 1
ATOM 2565 C CA . ALA A 1 315 ? 4.21708 0.88537 -14.17788 1.000 15.41730 309 ALA A CA 1
ATOM 2566 C C . ALA A 1 315 ? 5.31045 -0.15873 -14.36990 1.000 16.11924 309 ALA A C 1
ATOM 2567 O O . ALA A 1 315 ? 5.19720 -1.03522 -15.23502 1.000 16.04651 309 ALA A O 1
ATOM 2569 N N . VAL A 1 316 ? 6.38728 -0.07415 -13.58377 1.000 13.58856 310 VAL A N 1
ATOM 2570 C CA . VAL A 1 316 ? 7.49405 -1.01588 -13.72118 1.000 12.72667 310 VAL A CA 1
ATOM 2571 C C . VAL A 1 316 ? 7.02440 -2.43831 -13.45876 1.000 18.31472 310 VAL A C 1
ATOM 2572 O O . VAL A 1 316 ? 7.42229 -3.38027 -14.16267 1.000 17.60213 310 VAL A O 1
ATOM 2576 N N . ASN A 1 317 ? 6.16588 -2.61334 -12.44993 1.000 16.47766 311 ASN A N 1
ATOM 2577 C CA . ASN A 1 317 ? 5.60597 -3.91826 -12.10052 1.000 17.96111 311 ASN A CA 1
ATOM 2578 C C . ASN A 1 317 ? 4.84335 -4.56292 -13.24347 1.000 18.12231 311 ASN A C 1
ATOM 2579 O O . ASN A 1 317 ? 4.55031 -5.76423 -13.16495 1.000 15.73969 311 ASN A O 1
ATOM 2584 N N . ARG A 1 318 ? 4.46241 -3.77883 -14.25948 1.000 14.68160 312 ARG A N 1
ATOM 2585 C CA . ARG A 1 318 ? 3.62459 -4.22358 -15.36796 1.000 13.57622 312 ARG A CA 1
ATOM 2586 C C . ARG A 1 318 ? 4.33787 -4.10454 -16.71244 1.000 15.22213 312 ARG A C 1
ATOM 2587 O O . ARG A 1 318 ? 3.67790 -4.14702 -17.75667 1.000 17.99865 312 ARG A O 1
ATOM 2595 N N . ASP A 1 319 ? 5.66280 -3.96472 -16.71595 1.000 15.46716 313 ASP A N 1
ATOM 2596 C CA . ASP A 1 319 ? 6.35645 -3.53236 -17.92820 1.000 14.20240 313 ASP A CA 1
ATOM 2597 C C . ASP A 1 319 ? 6.58841 -4.66025 -18.91635 1.000 15.23144 313 ASP A C 1
ATOM 2598 O O . ASP A 1 319 ? 7.07658 -4.39937 -20.02375 1.000 21.37243 313 ASP A O 1
ATOM 2603 N N . GLY A 1 320 ? 6.22742 -5.88545 -18.55491 1.000 19.02156 314 GLY A N 1
ATOM 2604 C CA . GLY A 1 320 ? 6.30525 -6.99220 -19.49076 1.000 17.41879 314 GLY A CA 1
ATOM 2605 C C . GLY A 1 320 ? 7.70109 -7.50425 -19.74822 1.000 20.77454 314 GLY A C 1
ATOM 2606 O O . GLY A 1 320 ? 7.88325 -8.33011 -20.65330 1.000 25.90642 314 GLY A O 1
ATOM 2607 N N . SER A 1 321 ? 8.69846 -7.03625 -18.99706 1.000 18.68016 315 SER A N 1
ATOM 2608 C CA . SER A 1 321 ? 10.07079 -7.45392 -19.23638 1.000 22.01633 315 SER A CA 1
ATOM 2609 C C . SER A 1 321 ? 10.31028 -8.91363 -18.88483 1.000 25.16148 315 SER A C 1
ATOM 2610 O O . SER A 1 321 ? 11.34068 -9.46766 -19.28371 1.000 27.65335 315 SER A O 1
ATOM 2613 N N . ASP A 1 322 ? 9.39658 -9.54581 -18.15480 1.000 20.52175 316 ASP A N 1
ATOM 2614 C CA . ASP A 1 322 ? 9.52421 -10.95809 -17.81475 1.000 25.56293 316 ASP A CA 1
ATOM 2615 C C . ASP A 1 322 ? 8.14215 -11.47583 -17.43263 1.000 23.03682 316 ASP A C 1
ATOM 2616 O O . ASP A 1 322 ? 7.17544 -10.71373 -17.35184 1.000 22.10222 316 ASP A O 1
ATOM 2621 N N . ALA A 1 323 ? 8.05570 -12.78346 -17.18263 1.000 25.71177 317 ALA A N 1
ATOM 2622 C CA . ALA A 1 323 ? 6.77703 -13.40646 -16.86451 1.000 26.65733 317 ALA A CA 1
ATOM 2623 C C . ALA A 1 323 ? 6.20325 -12.94590 -15.53023 1.000 19.19321 317 ALA A C 1
ATOM 2624 O O . ALA A 1 323 ? 5.01639 -13.17673 -15.27180 1.000 24.48364 317 ALA A O 1
ATOM 2626 N N . MET A 1 324 ? 7.00684 -12.29798 -14.69240 1.000 20.97671 318 MET A N 1
ATOM 2627 C CA . MET A 1 324 ? 6.56916 -11.80432 -13.39189 1.000 20.95764 318 MET A CA 1
ATOM 2628 C C . MET A 1 324 ? 6.14541 -10.34680 -13.42485 1.000 22.16730 318 MET A C 1
ATOM 2629 O O . MET A 1 324 ? 5.86433 -9.76887 -12.36700 1.000 20.60759 318 MET A O 1
ATOM 2634 N N A SER A 1 325 ? 6.07615 -9.74344 -14.60855 0.700 19.22786 319 SER A N 1
ATOM 2635 N N B SER A 1 325 ? 6.11072 -9.72499 -14.59644 0.300 19.36517 319 SER A N 1
ATOM 2636 C CA A SER A 1 325 ? 5.80258 -8.31546 -14.73370 0.700 20.26426 319 SER A CA 1
ATOM 2637 C CA B SER A 1 325 ? 5.75770 -8.31117 -14.67577 0.300 20.21533 319 SER A CA 1
ATOM 2638 C C A SER A 1 325 ? 4.74998 -8.05397 -15.79731 0.700 16.77008 319 SER A C 1
ATOM 2639 C C B SER A 1 325 ? 4.75683 -8.06187 -15.79135 0.300 16.93496 319 SER A C 1
ATOM 2640 O O A SER A 1 325 ? 4.82104 -7.06657 -16.53715 0.700 19.70709 319 SER A O 1
ATOM 2641 O O B SER A 1 325 ? 4.87633 -7.09818 -16.55295 0.300 19.78399 319 SER A O 1
ATOM 2646 N N . THR A 1 326 ? 3.74895 -8.92132 -15.89505 1.000 19.28308 320 THR A N 1
ATOM 2647 C CA . THR A 1 326 ? 2.68968 -8.74992 -16.87890 1.000 17.73060 320 THR A CA 1
ATOM 2648 C C . THR A 1 326 ? 1.50099 -8.01279 -16.26888 1.000 19.81280 320 THR A C 1
ATOM 2649 O O . THR A 1 326 ? 1.44475 -7.74662 -15.06427 1.000 18.56987 320 THR A O 1
ATOM 2653 N N . ASP A 1 327 ? 0.53728 -7.67582 -17.11504 1.000 17.67541 321 ASP A N 1
ATOM 2654 C CA . ASP A 1 327 ? -0.70663 -7.07452 -16.65810 1.000 16.98912 321 ASP A CA 1
ATOM 2655 C C . ASP A 1 327 ? -1.68887 -8.09136 -16.09087 1.000 17.79859 321 ASP A C 1
ATOM 2656 O O . ASP A 1 327 ? -2.78394 -7.70392 -15.68271 1.000 20.87534 321 ASP A O 1
ATOM 2661 N N A GLU A 1 328 ? -1.34968 -9.37415 -16.07026 0.500 19.79690 322 GLU A N 1
ATOM 2662 N N B GLU A 1 328 ? -1.32435 -9.36995 -16.05342 0.500 19.78398 322 GLU A N 1
ATOM 2663 C CA A GLU A 1 328 ? -2.27470 -10.40044 -15.61257 0.500 20.78149 322 GLU A CA 1
ATOM 2664 C CA B GLU A 1 328 ? -2.20566 -10.43770 -15.60689 0.500 20.79921 322 GLU A CA 1
ATOM 2665 C C A GLU A 1 328 ? -1.89898 -10.88422 -14.21938 0.500 19.65009 322 GLU A C 1
ATOM 2666 C C B GLU A 1 328 ? -1.89947 -10.81564 -14.16601 0.500 19.60655 322 GLU A C 1
ATOM 2667 O O A GLU A 1 328 ? -0.73948 -10.80909 -13.80633 0.500 17.89663 322 GLU A O 1
ATOM 2668 O O B GLU A 1 328 ? -0.78949 -10.61074 -13.67048 0.500 18.26508 322 GLU A O 1
ATOM 2679 N N . LEU A 1 329 ? -2.90349 -11.38980 -13.50402 1.000 18.4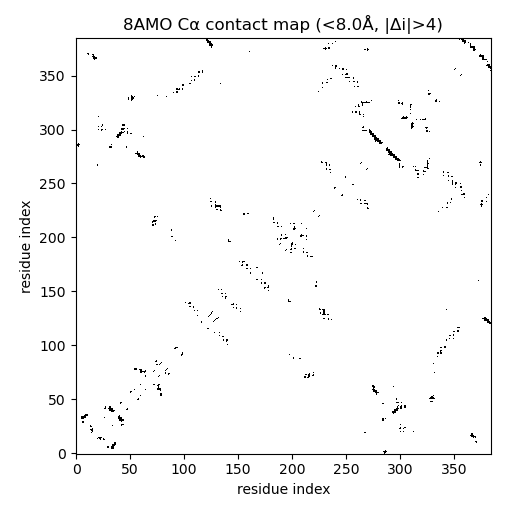0710 323 LEU A N 1
ATOM 2680 C CA . LEU A 1 329 ? -2.70158 -12.06050 -12.22814 1.000 17.87337 323 LEU A CA 1
ATOM 2681 C C . LEU A 1 329 ? -2.13064 -13.44342 -12.52428 1.000 22.40068 323 LEU A C 1
ATOM 2682 O O . LEU A 1 329 ? -2.77116 -14.25338 -13.20733 1.000 21.81301 323 LEU A O 1
ATOM 2687 N N . VAL A 1 330 ? -0.92083 -13.69523 -12.03432 1.000 17.82254 324 VAL A N 1
ATOM 2688 C CA . VAL A 1 330 ? -0.14424 -14.89000 -12.35117 1.000 14.12838 324 VAL A CA 1
ATOM 2689 C C . VAL A 1 330 ? 0.12598 -15.61683 -11.04067 1.000 18.29843 324 VAL A C 1
ATOM 2690 O O . VAL A 1 330 ? 0.95924 -15.18312 -10.23639 1.000 20.96595 324 VAL A O 1
ATOM 2694 N N . MET A 1 331 ? -0.59186 -16.71589 -10.80431 1.000 17.48812 325 MET A N 1
ATOM 2695 C CA . MET A 1 331 ? -0.31109 -17.52408 -9.62383 1.000 18.68266 325 MET A CA 1
ATOM 2696 C C . MET A 1 331 ? 0.83116 -18.50075 -9.86873 1.000 26.73346 325 MET A C 1
ATOM 2697 O O . MET A 1 331 ? 1.46441 -18.94269 -8.91107 1.000 31.10080 325 MET A O 1
ATOM 2702 N N . ASP A 1 332 ? 1.12299 -18.81225 -11.12565 1.000 28.62830 326 ASP A N 1
ATOM 2703 C CA . ASP A 1 332 ? 2.14165 -19.79446 -11.45506 1.000 38.34947 326 ASP A CA 1
ATOM 2704 C C . ASP A 1 332 ? 3.54050 -19.17188 -11.40478 1.000 28.97008 326 ASP A C 1
ATOM 2705 O O . ASP A 1 332 ? 3.71830 -17.97910 -11.13936 1.000 31.55661 326 ASP A O 1
ATOM 2707 N N . GLY A 1 333 ? 4.54600 -19.99755 -11.67351 1.000 45.91096 327 GLY A N 1
ATOM 2708 C CA . GLY A 1 333 ? 5.91824 -19.54122 -11.69885 1.000 40.38598 327 GLY A CA 1
ATOM 2709 C C . GLY A 1 333 ? 6.59602 -19.72893 -10.35960 1.000 46.54497 327 GLY A C 1
ATOM 2710 O O . GLY A 1 333 ? 5.95153 -19.60510 -9.31569 1.000 37.75368 327 GLY A O 1
ATOM 2711 N N . LYS A 1 334 ? 7.89685 -20.04457 -10.37607 1.000 51.33246 328 LYS A N 1
ATOM 2712 C CA . LYS A 1 334 ? 8.59007 -20.33425 -9.12743 1.000 54.89668 328 LYS A CA 1
ATOM 2713 C C . LYS A 1 334 ? 8.79107 -19.08338 -8.28419 1.000 51.81365 328 LYS A C 1
ATOM 2714 O O . LYS A 1 334 ? 8.83504 -19.17279 -7.04973 1.000 54.40286 328 LYS A O 1
ATOM 2716 N N . VAL A 1 335 ? 8.90739 -17.91950 -8.92230 1.000 43.74260 329 VAL A N 1
ATOM 2717 C CA . VAL A 1 335 ? 9.26972 -16.67348 -8.25692 1.000 36.54449 329 VAL A CA 1
ATOM 2718 C C . VAL A 1 335 ? 8.16785 -15.64617 -8.48173 1.000 34.90155 329 VAL A C 1
ATOM 2719 O O . VAL A 1 335 ? 7.59184 -15.56053 -9.57361 1.000 27.04546 329 VAL A O 1
ATOM 2723 N N . HIS A 1 336 ? 7.87733 -14.87404 -7.43694 1.000 27.36982 330 HIS A N 1
ATOM 2724 C CA . HIS A 1 336 ? 7.04685 -13.68111 -7.52517 1.000 27.70153 330 HIS A CA 1
ATOM 2725 C C . HIS A 1 336 ? 7.81350 -12.54054 -6.87966 1.000 30.39025 330 HIS A C 1
ATOM 2726 O O . HIS A 1 336 ? 8.30337 -12.67929 -5.75391 1.000 36.94008 330 HIS A O 1
ATOM 2733 N N . ARG A 1 337 ? 7.94568 -11.43325 -7.60322 1.000 23.67215 331 ARG A N 1
ATOM 2734 C CA . ARG A 1 337 ? 8.69601 -10.29228 -7.10262 1.000 21.57369 331 ARG A CA 1
ATOM 2735 C C . ARG A 1 337 ? 8.18101 -9.02652 -7.76618 1.000 19.16761 331 ARG A C 1
ATOM 2736 O O . ARG A 1 337 ? 7.65476 -9.05837 -8.88497 1.000 24.44481 331 ARG A O 1
ATOM 2744 N N . HIS A 1 338 ? 8.39188 -7.89812 -7.08697 1.000 16.95379 332 HIS A N 1
ATOM 2745 C CA . HIS A 1 338 ? 7.77728 -6.64832 -7.52145 1.000 18.25232 332 HIS A CA 1
ATOM 2746 C C . HIS A 1 338 ? 8.26830 -5.49849 -6.63751 1.000 16.89157 332 HIS A C 1
ATOM 2747 O O . HIS A 1 338 ? 8.94817 -5.69737 -5.61750 1.000 18.13242 332 HIS A O 1
ATOM 2754 N N . TRP A 1 339 ? 7.87568 -4.28279 -7.03727 1.000 15.03568 333 TRP A N 1
ATOM 2755 C CA . TRP A 1 339 ? 8.22026 -3.04625 -6.34142 1.000 11.83150 333 TRP A CA 1
ATOM 2756 C C . TRP A 1 339 ? 6.99585 -2.29528 -5.84346 1.000 14.60788 333 TRP A C 1
ATOM 2757 O O . TRP A 1 339 ? 7.04806 -1.08555 -5.66609 1.000 15.55452 333 TRP A O 1
ATOM 2768 N N . GLY A 1 340 ? 5.90654 -3.01149 -5.54095 1.000 14.87622 334 GLY A N 1
ATOM 2769 C CA . GLY A 1 340 ? 4.73736 -2.36505 -4.96881 1.000 14.00308 334 GLY A CA 1
ATOM 2770 C C . GLY A 1 340 ? 4.96788 -1.84878 -3.56584 1.000 15.31706 334 GLY A C 1
ATOM 2771 O O . GLY A 1 340 ? 4.20647 -0.99584 -3.09957 1.000 15.40816 334 GLY A O 1
ATOM 2772 N N . PHE A 1 341 ? 5.98017 -2.37087 -2.86911 1.000 12.69752 335 PHE A N 1
ATOM 2773 C CA . PHE A 1 341 ? 6.40786 -1.79090 -1.60229 1.000 13.95704 335 PHE A CA 1
ATOM 2774 C C . PHE A 1 341 ? 7.57848 -0.82725 -1.77461 1.000 19.47126 335 PHE A C 1
ATOM 2775 O O . PHE A 1 341 ? 8.22155 -0.46246 -0.79221 1.000 17.42007 335 PHE A O 1
ATOM 2783 N N . GLY A 1 342 ? 7.85805 -0.39385 -2.99066 1.000 15.53637 336 GLY A N 1
ATOM 2784 C CA . GLY A 1 342 ? 8.98272 0.48930 -3.19483 1.000 15.66505 336 GLY A CA 1
ATOM 2785 C C . GLY A 1 342 ? 10.28311 -0.27785 -3.32316 1.000 16.27436 336 GLY A C 1
ATOM 2786 O O . GLY A 1 342 ? 10.32714 -1.49447 -3.56230 1.000 17.61529 336 GLY A O 1
ATOM 2787 N N . GLY A 1 343 ? 11.37223 0.45457 -3.13266 1.000 13.24912 337 GLY A N 1
ATOM 2788 C CA . GLY A 1 343 ? 12.68468 -0.14398 -3.26643 1.000 11.83435 337 GLY A CA 1
ATOM 2789 C C . GLY A 1 343 ? 13.72799 0.81139 -2.73204 1.000 12.79930 337 GLY A C 1
ATOM 2790 O O . GLY A 1 343 ? 13.42940 1.93373 -2.32802 1.000 16.40138 337 GLY A O 1
ATOM 2791 N N . GLY A 1 344 ? 14.96824 0.34474 -2.69910 1.000 16.73384 338 GLY A N 1
ATOM 2792 C CA . GLY A 1 344 ? 16.00219 1.13567 -2.09341 1.000 16.48356 338 GLY A CA 1
ATOM 2793 C C . GLY A 1 344 ? 15.75142 1.24338 -0.60867 1.000 16.32312 338 GLY A C 1
ATOM 2794 O O . GLY A 1 344 ? 14.94093 0.50127 -0.03683 1.000 17.37659 338 GLY A O 1
ATOM 2795 N N . PRO A 1 345 ? 16.42827 2.18664 0.04840 1.000 14.54671 339 PRO A N 1
ATOM 2796 C CA . PRO A 1 345 ? 16.40766 2.19436 1.51510 1.000 14.23434 339 PRO A CA 1
ATOM 2797 C C . PRO A 1 345 ? 15.06511 2.55154 2.10629 1.000 14.81105 339 PRO A C 1
ATOM 2798 O O . PRO A 1 345 ? 14.82638 2.19227 3.26584 1.000 15.85518 339 PRO A O 1
ATOM 2802 N N . HIS A 1 346 ? 14.17852 3.21680 1.36961 1.000 16.78848 340 HIS A N 1
ATOM 2803 C CA . HIS A 1 346 ? 12.87308 3.56505 1.90848 1.000 13.71142 340 HIS A CA 1
ATOM 2804 C C . HIS A 1 346 ? 11.81935 2.49936 1.69201 1.000 12.40558 340 HIS A C 1
ATOM 2805 O O . HIS A 1 346 ? 10.64256 2.76079 1.97456 1.000 12.51885 340 HIS A O 1
ATOM 2812 N N . ARG A 1 347 ? 12.19739 1.33421 1.16778 1.000 14.29947 341 ARG A N 1
ATOM 2813 C CA . ARG A 1 347 ? 11.23704 0.26411 0.92860 1.000 16.72203 341 ARG A CA 1
ATOM 2814 C C . ARG A 1 347 ? 10.36618 0.06313 2.16190 1.000 12.25784 341 ARG A C 1
ATOM 2815 O O . ARG A 1 347 ? 10.86459 -0.01833 3.28886 1.000 13.67677 341 ARG A O 1
ATOM 2823 N N . CYS A 1 348 ? 9.06256 -0.02207 1.93084 1.000 14.09111 342 CYS A N 1
ATOM 2824 C CA . CYS A 1 348 ? 8.03278 -0.02552 2.96754 1.000 14.84913 342 CYS A CA 1
ATOM 2825 C C . CYS A 1 348 ? 8.43566 -0.69935 4.27385 1.000 15.63086 342 CYS A C 1
ATOM 2826 O O . CYS A 1 348 ? 8.65685 -1.91382 4.30961 1.000 14.78879 342 CYS A O 1
ATOM 2829 N N . LEU A 1 349 ? 8.57938 0.09670 5.34000 1.000 13.30211 343 LEU A N 1
ATOM 2830 C CA . LEU A 1 349 ? 8.88810 -0.45149 6.66003 1.000 12.58337 343 LEU A CA 1
ATOM 2831 C C . LEU A 1 349 ? 7.86320 -1.49011 7.07053 1.000 14.93547 343 LEU A C 1
ATOM 2832 O O . LEU A 1 349 ? 8.18111 -2.44508 7.80057 1.000 15.00393 343 LEU A O 1
ATOM 2837 N N . GLY A 1 350 ? 6.62459 -1.30365 6.62427 1.000 14.26424 344 GLY A N 1
ATOM 2838 C CA . GLY A 1 350 ? 5.52898 -2.15363 7.05497 1.000 11.99218 344 GLY A CA 1
ATOM 2839 C C . GLY A 1 350 ? 5.21309 -3.25868 6.07531 1.000 14.28540 344 GLY A C 1
ATOM 2840 O O . GLY A 1 350 ? 4.13210 -3.84071 6.16455 1.000 15.59963 344 GLY A O 1
ATOM 2841 N N . SER A 1 351 ? 6.14771 -3.57687 5.16266 1.000 15.93805 345 SER A N 1
ATOM 2842 C CA . SER A 1 351 ? 5.83919 -4.57410 4.14030 1.000 12.85672 345 SER A CA 1
ATOM 2843 C C . SER A 1 351 ? 5.50176 -5.91477 4.77214 1.000 16.84887 345 SER A C 1
ATOM 2844 O O . SER A 1 351 ? 4.56672 -6.60052 4.33539 1.000 14.02190 345 SER A O 1
ATOM 2847 N N . HIS A 1 352 ? 6.24780 -6.30545 5.80632 1.000 13.34940 346 HIS A N 1
ATOM 2848 C CA . HIS A 1 352 ? 5.98372 -7.59713 6.42789 1.000 16.90100 346 HIS A CA 1
ATOM 2849 C C . HIS A 1 352 ? 4.66496 -7.57327 7.18581 1.000 14.83216 346 HIS A C 1
ATOM 2850 O O . HIS A 1 352 ? 3.91868 -8.55622 7.17063 1.000 18.07317 346 HIS A O 1
ATOM 2857 N N . LEU A 1 353 ? 4.34169 -6.45376 7.82671 1.000 14.51915 347 LEU A N 1
ATOM 2858 C CA . LEU A 1 353 ? 3.03954 -6.33015 8.47457 1.000 16.04344 347 LEU A CA 1
ATOM 2859 C C . LEU A 1 353 ? 1.89334 -6.33899 7.45901 1.000 16.15004 347 LEU A C 1
ATOM 2860 O O . LEU A 1 353 ? 0.86812 -6.99147 7.68169 1.000 16.75536 347 LEU A O 1
ATOM 2865 N N . ALA A 1 354 ? 2.04227 -5.62084 6.33792 1.000 12.29431 348 ALA A N 1
ATOM 2866 C CA . ALA A 1 354 ? 1.00553 -5.63866 5.30801 1.000 12.37175 348 ALA A CA 1
ATOM 2867 C C . ALA A 1 354 ? 0.75277 -7.04987 4.79284 1.000 10.63747 348 ALA A C 1
ATOM 2868 O O . ALA A 1 354 ? -0.40047 -7.45532 4.62219 1.000 14.85981 348 ALA A O 1
ATOM 2870 N N . ARG A 1 355 ? 1.82427 -7.81378 4.54902 1.000 12.70537 349 ARG A N 1
ATOM 2871 C CA . ARG A 1 355 ? 1.63682 -9.18275 4.08027 1.000 13.28393 349 ARG A CA 1
ATOM 2872 C C . ARG A 1 355 ? 0.93380 -10.01533 5.13228 1.000 14.85724 349 ARG A C 1
ATOM 2873 O O . ARG A 1 355 ? 0.03333 -10.79706 4.81458 1.000 16.13639 349 ARG A O 1
ATOM 2881 N N A LEU A 1 356 ? 1.34357 -9.88089 6.39155 0.500 16.80488 350 LEU A N 1
ATOM 2882 N N B LEU A 1 356 ? 1.32355 -9.84802 6.39557 0.500 16.79401 350 LEU A N 1
ATOM 2883 C CA A LEU A 1 356 ? 0.66973 -10.60663 7.46080 0.500 15.74278 350 LEU A CA 1
ATOM 2884 C CA B LEU A 1 356 ? 0.68818 -10.59023 7.47746 0.500 15.75578 350 LEU A CA 1
ATOM 2885 C C A LEU A 1 356 ? -0.82037 -10.28929 7.47316 0.500 16.06082 350 LEU A C 1
ATOM 2886 C C B LEU A 1 356 ? -0.80309 -10.28428 7.55180 0.500 16.04801 350 LEU A C 1
ATOM 2887 O O A LEU A 1 356 ? -1.66568 -11.19465 7.46622 0.500 17.55368 350 LEU A O 1
ATOM 2888 O O B LEU A 1 356 ? -1.63511 -11.19493 7.65446 0.500 17.29937 350 LEU A O 1
ATOM 2897 N N . GLU A 1 357 ? -1.15918 -9.00026 7.48996 1.000 13.07602 351 GLU A N 1
ATOM 2898 C CA . GLU A 1 357 ? -2.55229 -8.60189 7.63676 1.000 14.01325 351 GLU A CA 1
ATOM 2899 C C . GLU A 1 357 ? -3.39167 -9.04432 6.44468 1.000 14.10840 351 GLU A C 1
ATOM 2900 O O . GLU A 1 357 ? -4.51764 -9.52370 6.61927 1.000 14.92106 351 GLU A O 1
ATOM 2906 N N . LEU A 1 358 ? -2.85941 -8.88379 5.22804 1.000 14.01945 352 LEU A N 1
ATOM 2907 C CA . LEU A 1 358 ? -3.60754 -9.25349 4.03080 1.000 12.75389 352 LEU A CA 1
ATOM 2908 C C . LEU A 1 358 ? -3.79117 -10.75940 3.91889 1.000 14.86707 352 LEU A C 1
ATOM 2909 O O . LEU A 1 358 ? -4.88199 -11.21955 3.55945 1.000 15.55206 352 LEU A O 1
ATOM 2914 N N . THR A 1 359 ? -2.72918 -11.53700 4.17243 1.000 14.61352 353 THR A N 1
ATOM 2915 C CA . THR A 1 359 ? -2.88242 -12.99223 4.12151 1.000 13.51872 353 THR A CA 1
ATOM 2916 C C . THR A 1 359 ? -3.82764 -13.47474 5.21030 1.000 16.63037 353 THR A C 1
ATOM 2917 O O . THR A 1 359 ? -4.59958 -14.42368 5.00470 1.000 17.33215 353 THR A O 1
ATOM 2921 N N A LEU A 1 360 ? -3.81540 -12.81849 6.36553 0.500 15.06418 354 LEU A N 1
ATOM 2922 N N B LEU A 1 360 ? -3.74393 -12.86309 6.39024 0.500 15.13823 354 LEU A N 1
ATOM 2923 C CA A LEU A 1 360 ? -4.73905 -13.18746 7.42820 0.500 17.67591 354 LEU A CA 1
ATOM 2924 C CA B LEU A 1 360 ? -4.65207 -13.20258 7.47440 0.500 17.69717 354 LEU A CA 1
ATOM 2925 C C A LEU A 1 360 ? -6.17470 -12.88827 7.02171 0.500 18.16060 354 LEU A C 1
ATOM 2926 C C B LEU A 1 360 ? -6.08848 -12.97033 7.05562 0.500 18.13991 354 LEU A C 1
ATOM 2927 O O A LEU A 1 360 ? -7.06793 -13.72552 7.19228 0.500 18.43699 354 LEU A O 1
ATOM 2928 O O B LEU A 1 360 ? -6.94184 -13.85084 7.20775 0.500 18.21830 354 LEU A O 1
ATOM 2937 N N A LEU A 1 361 ? -6.40879 -11.70129 6.45415 0.600 14.95297 355 LEU A N 1
ATOM 2938 N N B LEU A 1 361 ? -6.37217 -11.78079 6.52121 0.400 15.11789 355 LEU A N 1
ATOM 2939 C CA A LEU A 1 361 ? -7.75879 -11.33098 6.04634 0.600 14.27042 355 LEU A CA 1
ATOM 2940 C CA B LEU A 1 361 ? -7.73613 -11.46380 6.12806 0.400 14.21715 355 LEU A CA 1
ATOM 2941 C C A LEU A 1 361 ? -8.30606 -12.29064 4.99329 0.600 16.17039 355 LEU A C 1
ATOM 2942 C C B LEU A 1 361 ? -8.24493 -12.44992 5.08580 0.400 16.23748 355 LEU A C 1
ATOM 2943 O O A LEU A 1 361 ? -9.47782 -12.68361 5.04970 0.600 17.75078 355 LEU A O 1
ATOM 2944 O O B LEU A 1 361 ? -9.31289 -13.04909 5.25799 0.400 16.80099 355 LEU A O 1
ATOM 2953 N N . VAL A 1 362 ? -7.48769 -12.63638 3.99612 1.000 14.59252 356 VAL A N 1
ATOM 2954 C CA . VAL A 1 362 ? -7.95153 -13.52652 2.93154 1.000 13.21763 356 VAL A CA 1
ATOM 2955 C C . VAL A 1 362 ? -8.25849 -14.90521 3.49473 1.000 15.76588 356 VAL A C 1
ATOM 2956 O O . VAL A 1 362 ? -9.32802 -15.47019 3.23904 1.000 15.43428 356 VAL A O 1
ATOM 2960 N N . GLY A 1 363 ? -7.32284 -15.45243 4.27931 1.000 15.96078 357 GLY A N 1
ATOM 2961 C CA . GLY A 1 363 ? -7.52155 -16.77475 4.84245 1.000 16.14567 357 GLY A CA 1
ATOM 2962 C C . GLY A 1 363 ? -8.76932 -16.85154 5.69681 1.000 21.82870 357 GLY A C 1
ATOM 2963 O O . GLY A 1 363 ? -9.56481 -17.78517 5.58050 1.000 18.31413 357 GLY A O 1
ATOM 2964 N N . GLU A 1 364 ? -8.97049 -15.85818 6.56178 1.000 17.59521 358 GLU A N 1
ATOM 2965 C CA . GLU A 1 364 ? -10.12779 -15.91273 7.44555 1.000 17.17858 358 GLU A CA 1
ATOM 2966 C C . GLU A 1 364 ? -11.42327 -15.58439 6.72015 1.000 16.99693 358 GLU A C 1
ATOM 2967 O O . GLU A 1 364 ? -12.47669 -16.13992 7.06456 1.000 19.23136 358 GLU A O 1
ATOM 2973 N N . TRP A 1 365 ? -11.37479 -14.69239 5.72038 1.000 14.57694 359 TRP A N 1
ATOM 2974 C CA . TRP A 1 365 ? -12.55173 -14.45682 4.90041 1.000 16.72472 359 TRP A CA 1
ATOM 2975 C C . TRP A 1 365 ? -12.98705 -15.74453 4.22068 1.000 17.20606 359 TRP A C 1
ATOM 2976 O O . TRP A 1 365 ? -14.16330 -16.12553 4.28837 1.000 16.73269 359 TRP A O 1
ATOM 2987 N N . LEU A 1 366 ? -12.04045 -16.44184 3.58062 1.000 15.80038 360 LEU A N 1
ATOM 2988 C CA . LEU A 1 366 ? -12.40157 -17.67735 2.88492 1.000 18.76229 360 LEU A CA 1
ATOM 2989 C C . LEU A 1 366 ? -12.88889 -18.74571 3.85370 1.000 20.31472 360 LEU A C 1
ATOM 2990 O O . LEU A 1 366 ? -13.73887 -19.56546 3.49177 1.000 20.78935 360 LEU A O 1
ATOM 2995 N N A ASN A 1 367 ? -12.38051 -18.74886 5.08350 0.600 18.78628 361 ASN A N 1
ATOM 2996 N N B ASN A 1 367 ? -12.38011 -18.75022 5.08596 0.400 18.82122 361 ASN A N 1
ATOM 2997 C CA A ASN A 1 367 ? -12.78456 -19.78257 6.02884 0.600 19.90854 361 ASN A CA 1
ATOM 2998 C CA B ASN A 1 367 ? -12.83308 -19.73775 6.06144 0.400 19.98764 361 ASN A CA 1
ATOM 2999 C C A ASN A 1 367 ? -14.25745 -19.67396 6.40638 0.600 23.64711 361 ASN A C 1
ATOM 3000 C C B ASN A 1 367 ? -14.33728 -19.63023 6.30026 0.400 23.49022 361 ASN A C 1
ATOM 3001 O O A ASN A 1 367 ? -14.89864 -20.69719 6.66769 0.600 24.90854 361 ASN A O 1
ATOM 3002 O O B ASN A 1 367 ? -15.05409 -20.63564 6.25887 0.400 24.04316 361 ASN A O 1
ATOM 3011 N N A GLN A 1 368 ? -14.81018 -18.46116 6.44994 0.600 18.80070 362 GLN A N 1
ATOM 3012 N N B GLN A 1 368 ? -14.83944 -18.41439 6.53076 0.400 18.92057 362 GLN A N 1
ATOM 3013 C CA A GLN A 1 368 ? -16.21552 -18.27443 6.79571 0.600 19.74369 362 GLN A CA 1
ATOM 3014 C CA B GLN A 1 368 ? -16.25740 -18.22582 6.82516 0.400 19.84262 362 GLN A CA 1
ATOM 3015 C C A GLN A 1 368 ? -17.09068 -17.93632 5.60084 0.600 22.00496 362 GLN A C 1
ATOM 3016 C C B GLN A 1 368 ? -17.09893 -17.95510 5.58611 0.400 22.02003 362 GLN A C 1
ATOM 3017 O O A GLN A 1 368 ? -18.30710 -18.15234 5.65886 0.600 22.29559 362 GLN A O 1
ATOM 3018 O O B GLN A 1 368 ? -18.30038 -18.25304 5.58812 0.400 22.48453 362 GLN A O 1
ATOM 3029 N N . ILE A 1 369 ? -16.50895 -17.37926 4.54183 1.000 17.90114 363 ILE A N 1
ATOM 3030 C CA . ILE A 1 369 ? -17.24368 -16.98236 3.34393 1.000 21.76083 363 ILE A CA 1
ATOM 3031 C C . ILE A 1 369 ? -16.49480 -17.53432 2.13554 1.000 20.69285 363 ILE A C 1
ATOM 3032 O O . ILE A 1 369 ? -15.89869 -16.77021 1.35748 1.000 17.31109 363 ILE A O 1
ATOM 3037 N N . PRO A 1 370 ? -16.49650 -18.85488 1.94183 1.000 19.22269 364 PRO A N 1
ATOM 3038 C CA . PRO A 1 370 ? -15.69644 -19.43124 0.85263 1.000 19.94241 364 PRO A CA 1
ATOM 3039 C C . PRO A 1 370 ? -16.23652 -19.11134 -0.52133 1.000 20.48968 364 PRO A C 1
ATOM 3040 O O . PRO A 1 370 ? -15.46524 -19.10328 -1.49105 1.000 20.76938 364 PRO A O 1
ATOM 3044 N N . ASP A 1 371 ? -17.53377 -18.83038 -0.63879 1.000 16.80680 365 ASP A N 1
ATOM 3045 C CA . ASP A 1 371 ? -18.15508 -18.59744 -1.93544 1.000 16.35325 365 ASP A CA 1
ATOM 3046 C C . ASP A 1 371 ? -18.91990 -17.28140 -1.88190 1.000 21.08344 365 ASP A C 1
ATOM 3047 O O . ASP A 1 371 ? -19.81243 -17.10942 -1.04711 1.000 21.92759 365 ASP A O 1
ATOM 3052 N N . PHE A 1 372 ? -18.58198 -16.36034 -2.77727 1.000 19.25545 366 PHE A N 1
ATOM 3053 C CA . PHE A 1 372 ? -19.26753 -15.07855 -2.84602 1.000 16.77416 366 PHE A CA 1
ATOM 3054 C C . PHE A 1 372 ? -19.04281 -14.52137 -4.23623 1.000 19.12920 366 PHE A C 1
ATOM 3055 O O . PHE A 1 372 ? -18.23629 -15.04619 -5.00566 1.000 21.59067 366 PHE A O 1
ATOM 3063 N N . GLU A 1 373 ? -19.79016 -13.46995 -4.56127 1.000 16.97835 367 GLU A N 1
ATOM 3064 C CA . GLU A 1 373 ? -19.73343 -12.91203 -5.90154 1.000 16.78744 367 GLU A CA 1
ATOM 3065 C C . GLU A 1 373 ? -19.97033 -11.40625 -5.84183 1.000 18.37568 367 GLU A C 1
ATOM 3066 O O . GLU A 1 373 ? -20.41099 -10.86072 -4.82744 1.000 19.18033 367 GLU A O 1
ATOM 3072 N N . LEU A 1 374 ? -19.66970 -10.73459 -6.94819 1.000 15.25162 368 LEU A N 1
ATOM 3073 C CA . LEU A 1 374 ? -19.98369 -9.32277 -7.04512 1.000 17.07197 368 LEU A CA 1
ATOM 3074 C C . LEU A 1 374 ? -21.49023 -9.13824 -7.16713 1.000 17.97015 368 LEU A C 1
ATOM 3075 O O . LEU A 1 374 ? -22.18272 -9.93736 -7.79553 1.000 19.49719 368 LEU A O 1
ATOM 3080 N N . ALA A 1 375 ? -21.99241 -8.05381 -6.58197 1.000 20.22818 369 ALA A N 1
ATOM 3081 C CA . ALA A 1 375 ? -23.38922 -7.67858 -6.76571 1.000 21.07421 369 ALA A CA 1
ATOM 3082 C C . ALA A 1 375 ? -23.67232 -7.38848 -8.24406 1.000 17.90840 369 ALA A C 1
ATOM 3083 O O . ALA A 1 375 ? -22.76097 -7.06388 -9.00984 1.000 20.97791 369 ALA A O 1
ATOM 3085 N N A PRO A 1 376 ? -24.93531 -7.45473 -8.67496 0.500 21.10312 370 PRO A N 1
ATOM 3086 N N B PRO A 1 376 ? -24.93093 -7.54364 -8.66162 0.500 21.11547 370 PRO A N 1
ATOM 3087 C CA A PRO A 1 376 ? -25.22616 -7.29724 -10.10980 0.500 21.43251 370 PRO A CA 1
ATOM 3088 C CA B PRO A 1 376 ? -25.27902 -7.37363 -10.07483 0.500 21.54262 370 PRO A CA 1
ATOM 3089 C C A PRO A 1 376 ? -24.87822 -5.91499 -10.66357 0.500 23.43847 370 PRO A C 1
ATOM 3090 C C B PRO A 1 376 ? -24.91446 -5.99431 -10.59590 0.500 23.44182 370 PRO A C 1
ATOM 3091 O O A PRO A 1 376 ? -25.02658 -4.89421 -9.98909 0.500 26.72777 370 PRO A O 1
ATOM 3092 O O B PRO A 1 376 ? -25.08051 -4.98474 -9.90876 0.500 26.78197 370 PRO A O 1
ATOM 3099 N N A ASP A 1 377 ? -24.41315 -5.90072 -11.91985 0.500 23.41641 371 ASP A N 1
ATOM 3100 N N B ASP A 1 377 ? -24.40116 -5.97278 -11.82448 0.500 23.42201 371 ASP A N 1
ATOM 3101 C CA A ASP A 1 377 ? -24.12091 -4.69100 -12.69978 0.500 24.21088 371 ASP A CA 1
ATOM 3102 C CA B ASP A 1 377 ? -24.14853 -4.74145 -12.56820 0.500 24.25914 371 ASP A CA 1
ATOM 3103 C C A ASP A 1 377 ? -23.06431 -3.78646 -12.06111 0.500 25.26482 371 ASP A C 1
ATOM 3104 C C B ASP A 1 377 ? -23.29730 -3.76119 -11.76248 0.500 25.09990 371 ASP A C 1
ATOM 3105 O O A ASP A 1 377 ? -22.96971 -2.60056 -12.39476 0.500 26.28759 371 ASP A O 1
ATOM 3106 O O B ASP A 1 377 ? -23.57119 -2.55830 -11.66893 0.500 17.30734 371 ASP A O 1
ATOM 3115 N N . TYR A 1 378 ? -22.25769 -4.31697 -11.15367 1.000 21.07703 372 TYR A N 1
ATOM 3116 C CA . TYR A 1 378 ? -21.18580 -3.55433 -10.54067 1.000 16.68126 372 TYR A CA 1
ATOM 3117 C C . TYR A 1 378 ? -19.95492 -3.66246 -11.42891 1.000 19.92479 372 TYR A C 1
ATOM 3118 O O . TYR A 1 378 ? -19.55608 -4.76710 -11.81155 1.000 25.28786 372 TYR A O 1
ATOM 3127 N N . ALA A 1 379 ? -19.37460 -2.52133 -11.78079 1.000 19.10170 373 ALA A N 1
ATOM 3128 C CA . ALA A 1 379 ? -18.11674 -2.49204 -12.51794 1.000 24.72182 373 ALA A CA 1
ATOM 3129 C C . ALA A 1 379 ? -17.06229 -1.82500 -11.64351 1.000 17.63314 373 ALA A C 1
ATOM 3130 O O . ALA A 1 379 ? -17.19104 -0.62667 -11.33580 1.000 20.43954 373 ALA A O 1
ATOM 3132 N N . PRO A 1 380 ? -16.00788 -2.52925 -11.23352 1.000 15.44383 374 PRO A N 1
ATOM 3133 C CA . PRO A 1 380 ? -15.04864 -1.93010 -10.29223 1.000 15.79872 374 PRO A CA 1
ATOM 3134 C C . PRO A 1 380 ? -14.31053 -0.76254 -10.92269 1.000 17.49308 374 PRO A C 1
ATOM 3135 O O . PRO A 1 380 ? -13.84560 -0.84462 -12.05783 1.000 20.53748 374 PRO A O 1
ATOM 3139 N N . GLU A 1 381 ? -14.21298 0.33731 -10.18104 1.000 17.37290 375 GLU A N 1
ATOM 3140 C CA . GLU A 1 381 ? -13.45790 1.49176 -10.64023 1.000 16.67280 375 GLU A CA 1
ATOM 3141 C C . GLU A 1 381 ? -12.84318 2.15779 -9.42858 1.000 16.72105 375 GLU A C 1
ATOM 3142 O O . GLU A 1 381 ? -13.32720 2.00824 -8.29686 1.000 16.63586 375 GLU A O 1
ATOM 3148 N N . ILE A 1 382 ? -11.74696 2.86297 -9.66823 1.000 13.12536 376 ILE A N 1
ATOM 3149 C CA . ILE A 1 382 ? -11.19338 3.76013 -8.67697 1.000 15.12990 376 ILE A CA 1
ATOM 3150 C C . ILE A 1 382 ? -11.64951 5.17007 -9.00760 1.000 16.84880 376 ILE A C 1
ATOM 3151 O O . ILE A 1 382 ? -12.09718 5.46747 -10.12437 1.000 20.59118 376 ILE A O 1
ATOM 3156 N N . ARG A 1 383 ? -11.53887 6.05853 -8.02741 1.000 16.27209 377 ARG A N 1
ATOM 3157 C CA . ARG A 1 383 ? -11.77950 7.47386 -8.26466 1.000 22.42597 377 ARG A CA 1
ATOM 3158 C C . ARG A 1 383 ? -10.48080 8.07942 -8.77581 1.000 21.51442 377 ARG A C 1
ATOM 3159 O O . ARG A 1 383 ? -9.44779 8.01537 -8.09839 1.000 22.39989 377 ARG A O 1
ATOM 3167 N N . PHE A 1 384 ? -10.52506 8.65024 -9.98051 1.000 21.37065 378 PHE A N 1
ATOM 3168 C CA . PHE A 1 384 ? -9.31663 9.15253 -10.60379 1.000 20.79411 378 PHE A CA 1
ATOM 3169 C C . PHE A 1 384 ? -9.63333 10.44546 -11.34750 1.000 23.14205 378 PHE A C 1
ATOM 3170 O O . PHE A 1 384 ? -10.62417 10.49591 -12.09732 1.000 26.87077 378 PHE A O 1
ATOM 3178 N N . PRO A 1 385 ? -8.81894 11.50000 -11.18405 1.000 24.41239 379 PRO A N 1
ATOM 3179 C CA . PRO A 1 385 ? -7.68688 11.58107 -10.26037 1.000 26.44746 379 PRO A CA 1
ATOM 3180 C C . PRO A 1 385 ? -8.19249 11.73400 -8.84095 1.000 23.54531 379 PRO A C 1
ATOM 3181 O O . PRO A 1 385 ? -9.29486 12.23968 -8.65694 1.000 26.70604 379 PRO A O 1
ATOM 3185 N N . SER A 1 386 ? -7.41983 11.27875 -7.86298 1.000 25.09449 380 SER A N 1
ATOM 3186 C CA . SER A 1 386 ? -7.76639 11.48251 -6.46013 1.000 30.27234 380 SER A CA 1
ATOM 3187 C C . SER A 1 386 ? -6.54722 11.11213 -5.63139 1.000 31.57617 380 SER A C 1
ATOM 3188 O O . SER A 1 386 ? -5.51228 10.69749 -6.16479 1.000 33.78572 380 SER A O 1
ATOM 3191 N N . LYS A 1 387 ? -6.67110 11.27270 -4.31520 1.000 29.21232 381 LYS A N 1
ATOM 3192 C CA . LYS A 1 387 ? -5.59463 10.89834 -3.40415 1.000 32.20297 381 LYS A CA 1
ATOM 3193 C C . LYS A 1 387 ? -5.58570 9.41052 -3.07890 1.000 31.02692 381 LYS A C 1
ATOM 3194 O O . LYS A 1 387 ? -4.81701 8.97481 -2.21900 1.000 31.78600 381 LYS A O 1
ATOM 3196 N N . SER A 1 388 ? -6.41362 8.61790 -3.74063 1.000 27.46099 382 SER A N 1
ATOM 3197 C CA . SER A 1 388 ? -6.53743 7.21034 -3.40748 1.000 25.64670 382 SER A CA 1
ATOM 3198 C C . SER A 1 388 ? -6.59559 6.39796 -4.68584 1.000 21.68629 382 SER A C 1
ATOM 3199 O O . SER A 1 388 ? -7.29190 6.76906 -5.63769 1.000 23.18457 382 SER A O 1
ATOM 3202 N N . PHE A 1 389 ? -5.87361 5.27899 -4.69415 1.000 16.02574 383 PHE A N 1
ATOM 3203 C CA . PHE A 1 389 ? -6.01497 4.28486 -5.74814 1.000 13.42015 383 PHE A CA 1
ATOM 3204 C C . PHE A 1 389 ? -6.88874 3.10947 -5.31812 1.000 19.35748 383 PHE A C 1
ATOM 3205 O O . PHE A 1 389 ? -6.80209 2.02810 -5.90937 1.000 19.82756 383 PHE A O 1
ATOM 3213 N N . ALA A 1 390 ? -7.73567 3.29642 -4.31262 1.000 17.74939 384 ALA A N 1
ATOM 3214 C CA . ALA A 1 390 ? -8.60341 2.23625 -3.83014 1.000 15.87891 384 ALA A CA 1
ATOM 3215 C C . ALA A 1 390 ? -9.92076 2.21582 -4.60833 1.000 14.93319 384 ALA A C 1
ATOM 3216 O O . ALA A 1 390 ? -10.33666 3.22409 -5.20010 1.000 15.63378 384 ALA A O 1
ATOM 3218 N N . LEU A 1 391 ? -10.56283 1.04488 -4.62914 1.000 13.85821 385 LEU A N 1
ATOM 3219 C CA . LEU A 1 391 ? -11.90345 0.94955 -5.18507 1.000 16.90726 385 LEU A CA 1
ATOM 3220 C C . LEU A 1 391 ? -12.84093 1.89060 -4.44742 1.000 15.92999 385 LEU A C 1
ATOM 3221 O O . LEU A 1 391 ? -12.78155 2.01367 -3.21777 1.000 14.96890 385 LEU A O 1
ATOM 3226 N N . LYS A 1 392 ? -13.75199 2.50414 -5.20637 1.000 15.43854 386 LYS A N 1
ATOM 3227 C CA . LYS A 1 392 ? -14.77771 3.36535 -4.62267 1.000 15.56362 386 LYS A CA 1
ATOM 3228 C C . LYS A 1 392 ? -15.67923 2.58116 -3.68289 1.000 14.71075 386 LYS A C 1
ATOM 3229 O O . LYS A 1 392 ? -16.02459 3.05557 -2.59690 1.000 15.57994 386 LYS A O 1
ATOM 3235 N N A ASN A 1 393 ? -16.09619 1.39014 -4.10087 0.500 15.57861 387 ASN A N 1
ATOM 3236 N N B ASN A 1 393 ? -16.05693 1.37269 -4.08496 0.500 15.58411 387 ASN A N 1
ATOM 3237 C CA A ASN A 1 393 ? -16.92608 0.51718 -3.28690 0.500 16.38785 387 ASN A CA 1
ATOM 3238 C CA B ASN A 1 393 ? -16.94215 0.51698 -3.31412 0.500 16.36698 387 ASN A CA 1
ATOM 3239 C C A ASN A 1 393 ? -16.83698 -0.88022 -3.88187 0.500 15.23768 387 ASN A C 1
ATOM 3240 C C B ASN A 1 393 ? -16.78077 -0.89184 -3.86000 0.500 15.25926 387 ASN A C 1
ATOM 3241 O O A ASN A 1 393 ? -16.35362 -1.06560 -4.99905 0.500 14.91074 387 ASN A O 1
ATOM 3242 O O B ASN A 1 393 ? -16.19787 -1.09686 -4.92625 0.500 14.54888 387 ASN A O 1
ATOM 3251 N N . LEU A 1 394 ? -17.30058 -1.86312 -3.11380 1.000 16.37891 388 LEU A N 1
ATOM 3252 C CA . LEU A 1 394 ? -17.18475 -3.26972 -3.50022 1.000 17.06895 388 LEU A CA 1
ATOM 3253 C C . LEU A 1 394 ? -18.36100 -4.05172 -2.93014 1.000 15.37115 388 LEU A C 1
ATOM 3254 O O . LEU A 1 394 ? -18.27862 -4.64280 -1.84244 1.000 13.93833 388 LEU A O 1
ATOM 3259 N N . PRO A 1 395 ? -19.48080 -4.09033 -3.65240 1.000 14.99047 389 PRO A N 1
ATOM 3260 C CA . PRO A 1 395 ? -20.67620 -4.78464 -3.15553 1.000 14.78821 389 PRO A CA 1
ATOM 3261 C C . PRO A 1 395 ? -20.57647 -6.27982 -3.42225 1.000 18.42982 389 PRO A C 1
ATOM 3262 O O . PRO A 1 395 ? -20.45364 -6.71543 -4.57092 1.000 17.27404 389 PRO A O 1
ATOM 3266 N N . LEU A 1 396 ? -20.64250 -7.06748 -2.35175 1.000 14.98525 390 LEU A N 1
ATOM 3267 C CA . LEU A 1 396 ? -20.45359 -8.50772 -2.41714 1.000 16.67741 390 LEU A CA 1
ATOM 3268 C C . LEU A 1 396 ? -21.72679 -9.19499 -1.95629 1.000 20.18625 390 LEU A C 1
ATOM 3269 O O . LEU A 1 396 ? -22.44540 -8.67818 -1.10240 1.000 18.31349 390 LEU A O 1
ATOM 3274 N N . ARG A 1 397 ? -21.98944 -10.38078 -2.51534 1.000 16.16583 391 ARG A N 1
ATOM 3275 C CA . ARG A 1 397 ? -23.18286 -11.16374 -2.19833 1.000 18.96539 391 ARG A CA 1
ATOM 3276 C C . ARG A 1 397 ? -22.80097 -12.62567 -2.00537 1.000 19.75443 391 ARG A C 1
ATOM 3277 O O . ARG A 1 397 ? -21.89646 -13.14289 -2.67034 1.000 19.23767 391 ARG A O 1
ATOM 3285 N N . TRP A 1 398 ? -23.50564 -13.29917 -1.09959 1.000 19.31958 392 TRP A N 1
ATOM 3286 C CA . TRP A 1 398 ? -23.31894 -14.73561 -0.93734 1.000 21.49211 392 TRP A CA 1
ATOM 3287 C C . TRP A 1 398 ? -24.58303 -15.37342 -0.37264 1.000 27.04021 392 TRP A C 1
ATOM 3288 O O . TRP A 1 398 ? -25.42765 -14.70744 0.23150 1.000 24.05829 392 TRP A O 1
ATOM 3299 N N . SER A 1 399 ? -24.69894 -16.68210 -0.59076 1.000 25.95448 393 SER A N 1
ATOM 3300 C CA . SER A 1 399 ? -25.81841 -17.47492 -0.09031 1.000 44.48583 393 SER A CA 1
ATOM 3301 C C . SER A 1 399 ? -25.36050 -18.36611 1.05785 1.000 47.06285 393 SER A C 1
ATOM 3302 O O . SER A 1 399 ? -25.35782 -17.94921 2.21550 1.000 53.73661 393 SER A O 1
#

Secondary structure (DSSP, 8-state):
-------B--GGGSS-SS-HHHHHHHHHTT-SEEEETTEEEE-SHHHHHHHHT-TTTEESHHHH--SSS----TTTT--TTHHHHHHHHHHHHHSHHHHHTTHHHHHHHHHHHHHHHHTTSEEEHIIIIITTHHHHHHHHHHT--GGGHHHHHHHHHHHHHHTT-SS--HHHHHHHHHHHHHHHHHHHHHHHS--SSHHHHTTSSSSPPPHHHHHHHHHHHHHHSSHHHHHHHHHHHHHHHT-HHHHHHHTT-HHHHHHHHHHHHHHS-SS--EEEEESS-EEETTEEEPTT-EEEE-HHHHTTS-SSTTSSSS----SS-----TT--GGGS-TTHHHHHHHHHHHHHHHHHH--S-EEPTT----B-SSSS--SBS--EEE--

Organism: Mycobacterium tuberculosis (strain ATCC 25618 / H37Rv) (NCBI:txid83332)

Nearest PDB structures (foldseek):
  8ckn-assembly1_A  TM=1.002E+00  e=3.137E-64  Mycobacterium tuberculosis
  8amq-assembly1_A  TM=9.965E-01  e=1.017E-60  Mycobacterium tuberculosis H37Rv
  3eje-assembly3_F  TM=8.670E-01  e=2.429E-21  Bacillus subtilis
  3eje-assembly1_B  TM=8.644E-01  e=3.587E-21  Bacillus subtilis
  1cpt-assembly1_A  TM=8.239E-01  e=1.154E-20  Pseudomonas sp.

B-factor: mean 23.86, std 9.22, range [10.31, 76.62]

Radius of gyration: 21.06 Å; Cα contacts (8 Å, |Δi|>4): 662; chains: 1; bounding box: 48×50×61 Å

Solvent-accessible surface area: 17399 Å² total; per-residue (Å²): 157,45,39,165,190,60,40,186,56,77,49,52,95,8,60,1,31,105,64,13,4,77,0,3,109,54,0,28,89,34,8,44,3,0,55,1,89,39,52,41,7,0,0,83,46,147,25,0,17,58,2,5,146,57,24,163,16,13,1,1,77,132,28,45,96,44,126,81,109,64,41,32,32,0,9,65,0,17,28,56,102,93,2,80,68,12,41,144,19,0,104,72,60,5,20,80,73,36,12,59,168,26,52,91,37,0,99,144,34,0,52,57,26,0,70,80,11,23,82,119,20,73,2,50,0,8,55,45,1,0,60,47,0,1,2,21,0,10,1,32,34,8,53,11,61,84,146,13,51,114,128,1,21,40,21,9,69,24,20,43,81,35,74,120,47,120,162,60,80,90,76,28,69,25,11,35,122,78,1,69,103,38,1,58,67,22,1,21,84,29,94,175,98,58,20,142,36,26,1,0,66,2,7,90,54,118,54,48,1,42,70,94,25,0,16,2,0,0,26,23,24,0,55,47,33,9,50,46,6,13,5,4,0,0,2,0,0,3,17,0,5,109,86,81,160,22,13,75,91,0,105,135,38,106,82,45,5,123,12,0,0,7,4,2,10,2,13,25,5,30,55,10,39,13,32,12,22,1,52,77,87,20,87,12,41,41,18,85,4,85,56,50,8,39,0,68,0,0,9,0,0,0,1,16,38,49,73,41,79,46,3,37,65,112,26,41,35,75,60,112,82,30,119,27,38,11,29,14,10,27,53,27,83,44,21,19,1,49,23,10,71,23,6,2,36,8,0,0,18,19,0,0,87,58,2,51,97,4,105,40,9,122,159,40,71,26,57,2,165,36,67,40,100,53,26,17,6,116,64,0,24,0,82,33,160

InterPro domains:
  IPR001128 Cytochrome P450 [PF00067] (206-313)
  IPR001128 Cytochrome P450 [PF00067] (328-390)
  IPR001128 Cytochrome P450 [PR00385] (232-249)
  IPR001128 Cytochrome P450 [PR00385] (267-278)
  IPR001128 Cytochrome P450 [PR00385] (333-342)
  IPR001128 Cytochrome P450 [PR00385] (342-353)
  IPR002397 Cytochrome P450, B-class [PR00359] (86-97)
  IPR002397 Cytochrome P450, B-class [PR00359] (149-164)
  IPR002397 Cytochrome P450, B-class [PR00359] (189-211)
  IPR002397 Cytochrome P450, B-class [PR00359] (267-278)
  IPR002397 Cytochrome P450, B-class [PR00359] (284-311)
  IPR002397 Cytochrome P450, B-class [PR00359] (333-342)
  IPR002397 Cytochrome P450, B-class [PR00359] (342-353)
  IPR017972 Cytochrome P450, conserved site [PS00086] (335-344)
  IPR036396 Cytochrome P450 superfamily [G3DSA:1.10.630.10] (24-393)
  IPR036396 Cytochrome P450 superfamily [SSF48264] (29-392)

Sequence (385 aa):
AGSFYLPRLEEYSTTLPMMAVDRGVGWKTLRDDAGPVVFMNGWYYLLTRREEDVLAALRNPKVFSSRKALQPPGNPLPVVPLAFDPPEHTRYRRILQPYFSPAALSSKALPSSLRRRHTVAMIIDDAIAGRGECEAMADLANLFPFQLFLVLYGLPLEDRDRLIGWKDAVIAMSDRRPPHHPTEADVAAARRELLEEYLTAMVAERRRRNPGPPDVLSQVQIIGGEEDDPPLLSEIEVLGLSSHHLLILAGLDTVTAAVGFSLLELARRPQLRRAMMLRRDDNPKKQIRVFIEEIVRLEPSAPVAPRVTTEPVTVGGMTLPAGSPVVRLCMAAVNRDGSDAMSSTDEELVMDGKVHRHWGFGGGPHRCLGSHLARLLELTLLLLVGEWLNNQQIPDFELAPPDDYAPEIRFPSKSFALKNNLPLRWS